Protein AF-0000000066244015 (afdb_homodimer)

Radius of gyration: 25.3 Å; Cα contacts (8 Å, |Δi|>4): 1318; chains: 2; bounding box: 71×73×52 Å

Structure (mmCIF, N/CA/C/O backbone):
data_AF-0000000066244015-model_v1
#
loop_
_entity.id
_entity.type
_entity.pdbx_description
1 polymer 'Thiazole synthase'
#
loop_
_atom_site.group_PDB
_atom_site.id
_atom_site.type_symbol
_atom_site.label_atom_id
_atom_site.label_alt_id
_atom_site.label_comp_id
_atom_site.label_asym_id
_atom_site.label_entity_id
_atom_site.label_seq_id
_atom_site.pdbx_PDB_ins_code
_atom_site.Cartn_x
_atom_site.Cartn_y
_atom_site.Cartn_z
_atom_site.occupancy
_atom_site.B_iso_or_equiv
_atom_site.auth_seq_id
_atom_site.auth_comp_id
_atom_site.auth_asym_id
_atom_site.auth_atom_id
_atom_site.pdbx_PDB_model_num
ATOM 1 N N . MET A 1 1 ? -35.812 -8.789 7.25 1 22.06 1 MET A N 1
ATOM 2 C CA . MET A 1 1 ? -34.906 -7.742 7.73 1 22.06 1 MET A CA 1
ATOM 3 C C . MET A 1 1 ? -33.562 -8.336 8.141 1 22.06 1 MET A C 1
ATOM 5 O O . MET A 1 1 ? -33.406 -8.758 9.281 1 22.06 1 MET A O 1
ATOM 9 N N . THR A 1 2 ? -32.812 -9.086 7.285 1 26.12 2 THR A N 1
ATOM 10 C CA . THR A 1 2 ? -31.766 -10.07 7.582 1 26.12 2 THR A CA 1
ATOM 11 C C . THR A 1 2 ? -30.5 -9.383 8.07 1 26.12 2 THR A C 1
ATOM 13 O O . THR A 1 2 ? -30 -8.453 7.434 1 26.12 2 THR A O 1
ATOM 16 N N . THR A 1 3 ? -30.25 -9.297 9.391 1 26.09 3 THR A N 1
ATOM 17 C CA . THR A 1 3 ? -29.219 -8.633 10.18 1 26.09 3 THR A CA 1
ATOM 18 C C . THR A 1 3 ? -27.828 -9.023 9.68 1 26.09 3 THR A C 1
ATOM 20 O O . THR A 1 3 ? -27.5 -10.203 9.602 1 26.09 3 THR A O 1
ATOM 23 N N . PRO A 1 4 ? -27.203 -8.125 8.859 1 27.16 4 PRO A N 1
ATOM 24 C CA . PRO A 1 4 ? -25.938 -8.508 8.242 1 27.16 4 PRO A CA 1
ATOM 25 C C . PRO A 1 4 ? -24.891 -8.961 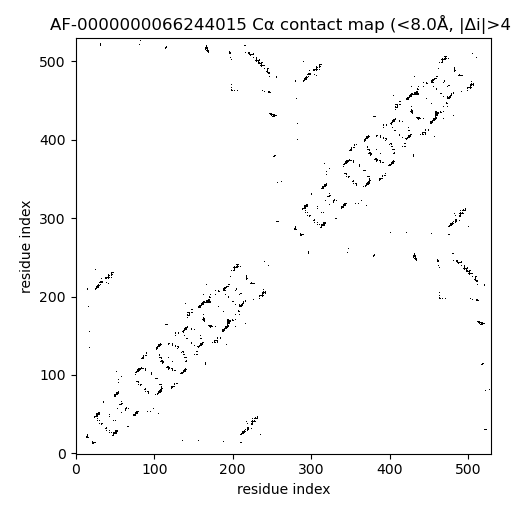9.266 1 27.16 4 PRO A C 1
ATOM 27 O O . PRO A 1 4 ? -24.844 -8.43 10.375 1 27.16 4 PRO A O 1
ATOM 30 N N . THR A 1 5 ? -24.562 -10.227 9.312 1 29.06 5 THR A N 1
ATOM 31 C CA . THR A 1 5 ? -23.656 -10.922 10.219 1 29.06 5 THR A CA 1
ATOM 32 C C . THR A 1 5 ? -22.312 -10.211 10.289 1 29.06 5 THR A C 1
ATOM 34 O O . THR A 1 5 ? -21.719 -9.898 9.258 1 29.06 5 THR A O 1
ATOM 37 N N . PRO A 1 6 ? -21.891 -9.594 11.398 1 30.28 6 PRO A N 1
ATOM 38 C CA . PRO A 1 6 ? -20.625 -8.883 11.578 1 30.28 6 PRO A CA 1
ATOM 39 C C . PRO A 1 6 ? -19.422 -9.672 11.047 1 30.28 6 PRO A C 1
ATOM 41 O O . PRO A 1 6 ? -19.266 -10.852 11.359 1 30.28 6 PRO A O 1
ATOM 44 N N . LEU A 1 7 ? -18.844 -9.328 9.844 1 33.62 7 LEU A N 1
ATOM 45 C CA . LEU A 1 7 ? -17.688 -10.039 9.305 1 33.62 7 LEU A CA 1
ATOM 46 C C . LEU A 1 7 ? -16.578 -10.141 10.352 1 33.62 7 LEU A C 1
ATOM 48 O O . LEU A 1 7 ? -16.219 -9.141 10.969 1 33.62 7 LEU A O 1
ATOM 52 N N . ALA A 1 8 ? -16.266 -11.227 10.891 1 33.06 8 ALA A N 1
ATOM 53 C CA . ALA A 1 8 ? -15.25 -11.547 11.898 1 33.06 8 ALA A CA 1
ATOM 54 C C . ALA A 1 8 ? -13.938 -10.836 11.594 1 33.06 8 ALA A C 1
ATOM 56 O O . ALA A 1 8 ? -13.578 -10.648 10.43 1 33.06 8 ALA A O 1
ATOM 57 N N . PRO A 1 9 ? -13.219 -10.312 12.453 1 34.44 9 PRO A N 1
ATOM 58 C CA . PRO A 1 9 ? -11.898 -9.711 12.242 1 34.44 9 PRO A CA 1
ATOM 59 C C . PRO A 1 9 ? -11.086 -10.438 11.172 1 34.44 9 PRO A C 1
ATOM 61 O O . PRO A 1 9 ? -11.516 -11.461 10.648 1 34.44 9 PRO A O 1
ATOM 64 N N . ASP A 1 10 ? -9.523 -10.531 11.156 1 42.56 10 ASP A N 1
ATOM 65 C CA . ASP A 1 10 ? -8.469 -11.117 10.336 1 42.56 10 ASP A CA 1
ATOM 66 C C . ASP A 1 10 ? -8.836 -12.523 9.875 1 42.56 10 ASP A C 1
ATOM 68 O O . ASP A 1 10 ? -8.312 -13.016 8.875 1 42.56 10 ASP A O 1
ATOM 72 N N . GLY A 1 11 ? -9.477 -13.227 10.664 1 49.22 11 GLY A N 1
ATOM 73 C CA . GLY A 1 11 ? -9.719 -14.664 10.625 1 49.22 11 GLY A CA 1
ATOM 74 C C . GLY A 1 11 ? -10.711 -15.07 9.555 1 49.22 11 GLY A C 1
ATOM 75 O O . GLY A 1 11 ? -10.797 -16.25 9.195 1 49.22 11 GLY A O 1
ATOM 76 N N . ASP A 1 12 ? -11.445 -14.047 9.016 1 63.69 12 ASP A N 1
ATOM 77 C CA . ASP A 1 12 ? -12.648 -14.484 8.305 1 63.69 12 ASP A CA 1
ATOM 78 C C . ASP A 1 12 ? -12.398 -14.539 6.797 1 63.69 12 ASP A C 1
ATOM 80 O O . ASP A 1 12 ? -13.266 -14.977 6.035 1 63.69 12 ASP A O 1
ATOM 84 N N . ASP A 1 13 ? -11.148 -14.18 6.352 1 84.06 13 ASP A N 1
ATOM 85 C CA . ASP A 1 13 ? -10.984 -14.234 4.902 1 84.06 13 ASP A CA 1
ATOM 86 C C . ASP A 1 13 ? -9.633 -14.82 4.523 1 84.06 13 ASP A C 1
ATOM 88 O O . ASP A 1 13 ? -8.789 -14.141 3.938 1 84.06 13 ASP A O 1
ATOM 92 N N . PRO A 1 14 ? -9.523 -16.125 4.875 1 90.56 14 PRO A N 1
ATOM 93 C CA . PRO A 1 14 ? -8.227 -16.734 4.566 1 90.56 14 PRO A CA 1
ATOM 94 C C . PRO A 1 14 ? -8.039 -17 3.074 1 90.56 14 PRO A C 1
ATOM 96 O O . PRO A 1 14 ? -9.016 -17.188 2.35 1 90.56 14 PRO A O 1
ATOM 99 N N . LEU A 1 15 ? -6.789 -16.938 2.635 1 96.94 15 LEU A N 1
ATOM 100 C CA . LEU A 1 15 ? -6.438 -17.453 1.316 1 96.94 15 LEU A CA 1
ATOM 101 C C . LEU A 1 15 ? -6.418 -18.969 1.315 1 96.94 15 LEU A C 1
ATOM 103 O O . LEU A 1 15 ? -5.773 -19.594 2.168 1 96.94 15 LEU A O 1
ATOM 107 N N . VAL A 1 16 ? -7.188 -19.594 0.485 1 97.94 16 VAL A N 1
ATOM 108 C CA . VAL A 1 16 ? -7.191 -21.047 0.374 1 97.94 16 VAL A CA 1
ATOM 109 C C . VAL A 1 16 ? -6.832 -21.469 -1.052 1 97.94 16 VAL A C 1
ATOM 111 O O . VAL A 1 16 ? -7.488 -21.047 -2.01 1 97.94 16 VAL A O 1
ATOM 114 N N . ILE A 1 17 ? -5.801 -22.203 -1.205 1 98 17 ILE A N 1
ATOM 115 C CA . ILE A 1 17 ? -5.406 -22.766 -2.498 1 98 17 ILE A CA 1
ATOM 116 C C . ILE A 1 17 ? -5.441 -24.281 -2.441 1 98 17 ILE A C 1
ATOM 118 O O . ILE A 1 17 ? -4.742 -24.891 -1.632 1 98 17 ILE A O 1
ATOM 122 N N . ALA A 1 18 ? -6.246 -24.859 -3.279 1 96.94 18 ALA A N 1
ATOM 123 C CA . ALA A 1 18 ? -6.387 -26.312 -3.332 1 96.94 18 ALA A CA 1
ATOM 124 C C . ALA A 1 18 ? -6.66 -26.891 -1.944 1 96.94 18 ALA A C 1
ATOM 126 O O . ALA A 1 18 ? -6.012 -27.844 -1.527 1 96.94 18 ALA A O 1
ATOM 127 N N . GLY A 1 19 ? -7.516 -26.219 -1.215 1 96.62 19 GLY A N 1
ATOM 128 C CA . GLY A 1 19 ? -7.945 -26.688 0.093 1 96.62 19 GLY A CA 1
ATOM 129 C C . GLY A 1 19 ? -6.969 -26.344 1.201 1 96.62 19 GLY A C 1
ATOM 130 O O . GLY A 1 19 ? -7.238 -26.609 2.375 1 96.62 19 GLY A O 1
ATOM 131 N N . THR A 1 20 ? -5.879 -25.766 0.918 1 96.94 20 THR A N 1
ATOM 132 C CA . THR A 1 20 ? -4.867 -25.406 1.906 1 96.94 20 THR A CA 1
ATOM 133 C C . THR A 1 20 ? -5.027 -23.953 2.342 1 96.94 20 THR A C 1
ATOM 135 O O . THR A 1 20 ? -4.84 -23.031 1.54 1 96.94 20 THR A O 1
ATOM 138 N N . PRO A 1 21 ? -5.332 -23.766 3.57 1 97.06 21 PRO A N 1
ATOM 139 C CA . PRO A 1 21 ? -5.398 -22.391 4.051 1 97.06 21 PRO A CA 1
ATOM 140 C C . PRO A 1 21 ? -4.016 -21.766 4.25 1 97.06 21 PRO A C 1
ATOM 142 O O . PRO A 1 21 ? -3.094 -22.438 4.711 1 97.06 21 PRO A O 1
ATOM 145 N N . LEU A 1 22 ? -3.867 -20.578 3.865 1 97.06 22 LEU A N 1
ATOM 146 C CA . LEU A 1 22 ? -2.629 -19.828 4.016 1 97.06 22 LEU A CA 1
ATOM 147 C C . LEU A 1 22 ? -2.863 -18.547 4.812 1 97.06 22 LEU A C 1
ATOM 149 O O . LEU A 1 22 ? -3.893 -17.891 4.652 1 97.06 22 LEU A O 1
ATOM 153 N N . ARG A 1 23 ? -1.941 -18.172 5.574 1 93.94 23 ARG A N 1
ATOM 154 C CA . ARG A 1 23 ? -2.041 -16.969 6.398 1 93.94 23 ARG A CA 1
ATOM 155 C C . ARG A 1 23 ? -1.562 -15.734 5.633 1 93.94 23 ARG A C 1
ATOM 157 O O . ARG A 1 23 ? -2.014 -14.617 5.898 1 93.94 23 ARG A O 1
ATOM 164 N N . SER A 1 24 ? -0.656 -15.992 4.746 1 97.69 24 SER A N 1
ATOM 165 C CA . SER A 1 24 ? -0.089 -14.898 3.967 1 97.69 24 SER A CA 1
ATOM 166 C C . SER A 1 24 ? -0.618 -14.906 2.535 1 97.69 24 SER A C 1
ATOM 168 O O . SER A 1 24 ? -0.764 -15.969 1.928 1 97.69 24 SER A O 1
ATOM 170 N N . ARG A 1 25 ? -0.854 -13.75 2.055 1 98.62 25 ARG A N 1
ATOM 171 C CA . ARG A 1 25 ? -1.27 -13.602 0.663 1 98.62 25 ARG A CA 1
ATOM 172 C C . ARG A 1 25 ? -0.091 -13.203 -0.222 1 98.62 25 ARG A C 1
ATOM 174 O O . ARG A 1 25 ? -0.281 -12.758 -1.354 1 98.62 25 ARG A O 1
ATOM 181 N N . LEU A 1 26 ? 1.127 -13.289 0.359 1 98.88 26 LEU A N 1
ATOM 182 C CA . LEU A 1 26 ? 2.367 -13.039 -0.369 1 98.88 26 LEU A CA 1
ATOM 183 C C . LEU A 1 26 ? 3.113 -14.344 -0.636 1 98.88 26 LEU A C 1
ATOM 185 O O . LEU A 1 26 ? 3.35 -15.125 0.285 1 98.88 26 LEU A O 1
ATOM 189 N N . LEU A 1 27 ? 3.34 -14.648 -1.888 1 98.88 27 LEU A N 1
ATOM 190 C CA . LEU A 1 27 ? 4.281 -15.68 -2.305 1 98.88 27 LEU A CA 1
ATOM 191 C C . LEU A 1 27 ? 5.582 -15.062 -2.801 1 98.88 27 LEU A C 1
ATOM 193 O O . LEU A 1 27 ? 5.57 -14 -3.432 1 98.88 27 LEU A O 1
ATOM 197 N N . ILE A 1 28 ? 6.688 -15.781 -2.551 1 98.62 28 ILE A N 1
ATOM 198 C CA . ILE A 1 28 ? 7.941 -15.086 -2.818 1 98.62 28 ILE A CA 1
ATOM 199 C C . ILE A 1 28 ? 8.914 -16.031 -3.51 1 98.62 28 ILE A C 1
ATOM 201 O O . ILE A 1 28 ? 8.977 -17.219 -3.18 1 98.62 28 ILE A O 1
ATOM 205 N N . GLY A 1 29 ? 9.609 -15.539 -4.473 1 97.19 29 GLY A N 1
ATOM 206 C CA . GLY A 1 29 ? 10.664 -16.297 -5.137 1 97.19 29 GLY A CA 1
ATOM 207 C C . GLY A 1 29 ? 11.984 -16.281 -4.387 1 97.19 29 GLY A C 1
ATOM 208 O O . GLY A 1 29 ? 12.164 -15.469 -3.469 1 97.19 29 GLY A O 1
ATOM 209 N N . THR A 1 30 ? 12.93 -17.125 -4.859 1 96.19 30 THR A N 1
ATOM 210 C CA . THR A 1 30 ? 14.18 -17.281 -4.121 1 96.19 30 THR A CA 1
ATOM 211 C C . THR A 1 30 ? 15.375 -17.078 -5.039 1 96.19 30 THR A C 1
ATOM 213 O O . THR A 1 30 ? 16.5 -17.453 -4.703 1 96.19 30 THR A O 1
ATOM 216 N N . ALA A 1 31 ? 15.156 -16.484 -6.125 1 93.38 31 ALA A N 1
ATOM 217 C CA . ALA A 1 31 ? 16.219 -16.328 -7.117 1 93.38 31 ALA A CA 1
ATOM 218 C C . ALA A 1 31 ? 16.75 -14.898 -7.133 1 93.38 31 ALA A C 1
ATOM 220 O O . ALA A 1 31 ? 15.992 -13.945 -6.938 1 93.38 31 ALA A O 1
ATOM 221 N N . GLY A 1 32 ? 18.031 -14.766 -7.414 1 93.88 32 GLY A N 1
ATOM 222 C CA . GLY A 1 32 ? 18.578 -13.477 -7.801 1 93.88 32 GLY A CA 1
ATOM 223 C C . GLY A 1 32 ? 18.984 -12.625 -6.613 1 93.88 32 GLY A C 1
ATOM 224 O O . GLY A 1 32 ? 19.359 -11.461 -6.777 1 93.88 32 GLY A O 1
ATOM 225 N N . TYR A 1 33 ? 18.969 -13.172 -5.426 1 96.56 33 TYR A N 1
ATOM 226 C CA . TYR A 1 33 ? 19.375 -12.43 -4.242 1 96.56 33 TYR A CA 1
ATOM 227 C C . TYR A 1 33 ? 20.891 -12.297 -4.184 1 96.56 33 TYR A C 1
ATOM 229 O O . TYR A 1 33 ? 21.625 -13.117 -4.754 1 96.56 33 TYR A O 1
ATOM 237 N N . PRO A 1 34 ? 21.406 -11.297 -3.467 1 96.56 34 PRO A N 1
ATOM 238 C CA . PRO A 1 34 ? 22.859 -11.117 -3.381 1 96.56 34 PRO A CA 1
ATOM 239 C C . PRO A 1 34 ? 23.562 -12.305 -2.734 1 96.56 34 PRO A C 1
ATOM 241 O O . PRO A 1 34 ? 24.672 -12.664 -3.141 1 96.56 34 PRO A O 1
ATOM 244 N N . THR A 1 35 ? 22.938 -12.875 -1.687 1 96.31 35 THR A N 1
ATOM 245 C CA . THR A 1 35 ? 23.453 -14.07 -1.021 1 96.31 35 THR A CA 1
ATOM 246 C C . THR A 1 35 ? 22.312 -14.953 -0.545 1 96.31 35 THR A C 1
ATOM 248 O O . THR A 1 35 ? 21.156 -14.508 -0.465 1 96.31 35 THR A O 1
ATOM 251 N N . GLN A 1 36 ? 22.625 -16.156 -0.169 1 95 36 GLN A N 1
ATOM 252 C CA . GLN A 1 36 ? 21.625 -17.078 0.362 1 95 36 GLN A CA 1
ATOM 253 C C . GLN A 1 36 ? 21.109 -16.609 1.717 1 95 36 GLN A C 1
ATOM 255 O O . GLN A 1 36 ? 19.938 -16.797 2.039 1 95 36 GLN A O 1
ATOM 260 N N . ALA A 1 37 ? 21.984 -16 2.447 1 96.44 37 ALA A N 1
ATOM 261 C CA . ALA A 1 37 ? 21.594 -15.5 3.764 1 96.44 37 ALA A CA 1
ATOM 262 C C . ALA A 1 37 ? 20.562 -14.383 3.645 1 96.44 37 ALA A C 1
ATOM 264 O O . ALA A 1 37 ? 19.562 -14.367 4.371 1 96.44 37 ALA A O 1
ATOM 265 N N . ILE A 1 38 ? 20.828 -13.492 2.709 1 98.12 38 ILE A N 1
ATOM 266 C CA . ILE A 1 38 ? 19.891 -12.391 2.48 1 98.12 38 ILE A CA 1
ATOM 267 C C . ILE A 1 38 ? 18.578 -12.93 1.943 1 98.12 38 ILE A C 1
ATOM 269 O O . ILE A 1 38 ? 17.5 -12.477 2.348 1 98.12 38 ILE A O 1
ATOM 273 N N . MET A 1 39 ? 18.672 -13.883 1.096 1 97.75 39 MET A N 1
ATOM 274 C CA . MET A 1 39 ? 17.469 -14.531 0.576 1 97.75 39 MET A CA 1
ATOM 275 C C . MET A 1 39 ? 16.625 -15.117 1.71 1 97.75 39 MET A C 1
ATOM 277 O O . MET A 1 39 ? 15.43 -14.844 1.804 1 97.75 39 MET A O 1
ATOM 281 N N . ALA A 1 40 ? 17.25 -15.82 2.543 1 97.88 40 ALA A N 1
ATOM 282 C CA . ALA A 1 40 ? 16.547 -16.469 3.648 1 97.88 40 ALA A CA 1
ATOM 283 C C . ALA A 1 40 ? 15.914 -15.43 4.578 1 97.88 40 ALA A C 1
ATOM 285 O O . ALA A 1 40 ? 14.781 -15.594 5.027 1 97.88 40 ALA A O 1
ATOM 286 N N . GLU A 1 41 ? 16.656 -14.398 4.852 1 98.38 41 GLU A N 1
ATOM 287 C CA . GLU A 1 41 ? 16.156 -13.336 5.715 1 98.38 41 GLU A CA 1
ATOM 288 C C . GLU A 1 41 ? 14.977 -12.617 5.074 1 98.38 41 GLU A C 1
ATOM 290 O O . GLU A 1 41 ? 14 -12.289 5.758 1 98.38 41 GLU A O 1
ATOM 295 N N . ALA A 1 42 ? 15.07 -12.344 3.764 1 98.75 42 ALA A N 1
ATOM 296 C CA . ALA A 1 42 ? 13.984 -11.672 3.047 1 98.75 42 ALA A CA 1
ATOM 297 C C . ALA A 1 42 ? 12.719 -12.531 3.049 1 98.75 42 ALA A C 1
ATOM 299 O O . ALA A 1 42 ? 11.617 -12.023 3.266 1 98.75 42 ALA A O 1
ATOM 300 N N . VAL A 1 43 ? 12.875 -13.789 2.824 1 98.62 43 VAL A N 1
ATOM 301 C CA . VAL A 1 43 ? 11.727 -14.695 2.826 1 98.62 43 VAL A CA 1
ATOM 302 C C . VAL A 1 43 ? 11.078 -14.695 4.207 1 98.62 43 VAL A C 1
ATOM 304 O O . VAL A 1 43 ? 9.852 -14.609 4.32 1 98.62 43 VAL A O 1
ATOM 307 N N . ARG A 1 44 ? 11.875 -14.75 5.211 1 98.06 44 ARG A N 1
ATOM 308 C CA . ARG A 1 44 ? 11.344 -14.719 6.57 1 98.06 44 ARG A CA 1
ATOM 309 C C . ARG A 1 44 ? 10.633 -13.398 6.844 1 98.06 44 ARG A C 1
ATOM 311 O O . ARG A 1 44 ? 9.516 -13.391 7.375 1 98.06 44 ARG A O 1
ATOM 318 N N . ALA A 1 45 ? 11.25 -12.328 6.445 1 98.62 45 ALA A N 1
ATOM 319 C CA . ALA A 1 45 ? 10.703 -10.992 6.68 1 98.62 45 ALA A CA 1
ATOM 320 C C . ALA A 1 45 ? 9.391 -10.797 5.934 1 98.62 45 ALA A C 1
ATOM 322 O O . ALA A 1 45 ? 8.516 -10.047 6.383 1 98.62 45 ALA A O 1
ATOM 323 N N . SER A 1 46 ? 9.195 -11.438 4.82 1 98.75 46 SER A N 1
ATOM 324 C CA . SER A 1 46 ? 8.008 -11.305 3.988 1 98.75 46 SER A CA 1
ATOM 325 C C . SER A 1 46 ? 6.797 -11.953 4.648 1 98.75 46 SER A C 1
ATOM 327 O O . SER A 1 46 ? 5.652 -11.617 4.32 1 98.75 46 SER A O 1
ATOM 329 N N . GLY A 1 47 ? 7.078 -12.914 5.531 1 98.25 47 GLY A N 1
ATOM 330 C CA . GLY A 1 47 ? 5.988 -13.664 6.141 1 98.25 47 GLY A CA 1
ATOM 331 C C . GLY A 1 47 ? 5.332 -14.648 5.195 1 98.25 47 GLY A C 1
ATOM 332 O O . GLY A 1 47 ? 4.336 -15.289 5.543 1 98.25 47 GLY A O 1
ATOM 333 N N . ALA A 1 48 ? 5.848 -14.82 3.984 1 98.44 48 ALA A N 1
ATOM 334 C CA . ALA A 1 48 ? 5.281 -15.75 3.012 1 98.44 48 ALA A CA 1
ATOM 335 C C . ALA A 1 48 ? 5.355 -17.188 3.52 1 98.44 48 ALA A C 1
ATOM 337 O O . ALA A 1 48 ? 6.336 -17.578 4.156 1 98.44 48 ALA A O 1
ATOM 338 N N . GLU A 1 49 ? 4.359 -17.906 3.219 1 98.06 49 GLU A N 1
ATOM 339 C CA . GLU A 1 49 ? 4.348 -19.328 3.566 1 98.06 49 GLU A CA 1
ATOM 340 C C . GLU A 1 49 ? 4.77 -20.188 2.381 1 98.06 49 GLU A C 1
ATOM 342 O O . GLU A 1 49 ? 5.137 -21.344 2.553 1 98.06 49 GLU A O 1
ATOM 347 N N . ILE A 1 50 ? 4.684 -19.609 1.201 1 98.19 50 ILE A N 1
ATOM 348 C CA . ILE A 1 50 ? 5.055 -20.328 -0.021 1 98.19 50 ILE A CA 1
ATOM 349 C C . ILE A 1 50 ? 6.266 -19.641 -0.659 1 98.19 50 ILE A C 1
ATOM 351 O O . ILE A 1 50 ? 6.273 -18.438 -0.858 1 98.19 50 ILE A O 1
ATOM 355 N N . ALA A 1 51 ? 7.266 -20.422 -0.944 1 97.56 51 ALA A N 1
ATOM 356 C CA . ALA A 1 51 ? 8.461 -19.953 -1.641 1 97.56 51 ALA A CA 1
ATOM 357 C C . ALA A 1 51 ? 8.68 -20.734 -2.939 1 97.56 51 ALA A C 1
ATOM 359 O O . ALA A 1 51 ? 8.68 -21.969 -2.939 1 97.56 51 ALA A O 1
ATOM 360 N N . THR A 1 52 ? 8.828 -20.016 -3.99 1 96.56 52 THR A N 1
ATOM 361 C CA . THR A 1 52 ? 9.086 -20.688 -5.262 1 96.56 52 THR A CA 1
ATOM 362 C C . THR A 1 52 ? 10.57 -21 -5.422 1 96.56 52 THR A C 1
ATOM 364 O O . THR A 1 52 ? 11.414 -20.219 -4.98 1 96.56 52 THR A O 1
ATOM 367 N N . VAL A 1 53 ? 10.859 -22.125 -6.043 1 92.75 53 VAL A N 1
ATOM 368 C CA . VAL A 1 53 ? 12.242 -22.547 -6.266 1 92.75 53 VAL A CA 1
ATOM 369 C C . VAL A 1 53 ? 12.383 -23.125 -7.676 1 92.75 53 VAL A C 1
ATOM 371 O O . VAL A 1 53 ? 11.469 -23.766 -8.188 1 92.75 53 VAL A O 1
ATOM 374 N N . SER A 1 54 ? 13.547 -22.859 -8.242 1 86.75 54 SER A N 1
ATOM 375 C CA . SER A 1 54 ? 13.859 -23.516 -9.508 1 86.75 54 SER A CA 1
ATOM 376 C C . SER A 1 54 ? 14.391 -24.922 -9.289 1 86.75 54 SER A C 1
ATOM 378 O O . SER A 1 54 ? 15.18 -25.156 -8.375 1 86.75 54 SER A O 1
ATOM 380 N N . ILE A 1 55 ? 13.961 -25.812 -10.055 1 79.56 55 ILE A N 1
ATOM 381 C CA . ILE A 1 55 ? 14.336 -27.219 -9.906 1 79.56 55 ILE A CA 1
ATOM 382 C C . ILE A 1 55 ? 15.82 -27.391 -10.234 1 79.56 55 ILE A C 1
ATOM 384 O O . ILE A 1 55 ? 16.5 -28.219 -9.625 1 79.56 55 ILE A O 1
ATOM 388 N N . ARG A 1 56 ? 16.219 -26.688 -11.156 1 67.94 56 ARG A N 1
ATOM 389 C CA . ARG A 1 56 ? 17.641 -26.781 -11.469 1 67.94 56 ARG A CA 1
ATOM 390 C C . ARG A 1 56 ? 18.484 -26.531 -10.227 1 67.94 56 ARG A C 1
ATOM 392 O O . ARG A 1 56 ? 19.5 -27.188 -10.016 1 67.94 56 ARG A O 1
ATOM 399 N N . ARG A 1 57 ? 18 -25.734 -9.484 1 58.03 57 ARG A N 1
ATOM 400 C CA . ARG A 1 57 ? 18.734 -25.391 -8.273 1 58.03 57 ARG A CA 1
ATOM 401 C C . ARG A 1 57 ? 18.594 -26.469 -7.211 1 58.03 57 ARG A C 1
ATOM 403 O O . ARG A 1 57 ? 19.484 -26.672 -6.395 1 58.03 57 ARG A O 1
ATOM 410 N N . VAL A 1 58 ? 17.5 -27.125 -7.223 1 58.56 58 VAL A N 1
ATOM 411 C CA . VAL A 1 58 ? 17.219 -28.094 -6.176 1 58.56 58 VAL A CA 1
ATOM 412 C C . VAL A 1 58 ? 17.906 -29.422 -6.508 1 58.56 58 VAL A C 1
ATOM 414 O O . VAL A 1 58 ? 18.359 -30.141 -5.609 1 58.56 58 VAL A O 1
ATOM 417 N N . SER A 1 59 ? 17.766 -29.859 -7.742 1 56.12 59 SER A N 1
ATOM 418 C CA . SER A 1 59 ? 18.312 -31.156 -8.125 1 56.12 59 SER A CA 1
ATOM 419 C C . SER A 1 59 ? 19.812 -31.203 -7.926 1 56.12 59 SER A C 1
ATOM 421 O O . SER A 1 59 ? 20.422 -32.281 -7.93 1 56.12 59 SER A O 1
ATOM 423 N N . LEU A 1 60 ? 20.438 -29.969 -7.902 1 50.78 60 LEU A N 1
ATOM 424 C CA . LEU A 1 60 ? 21.891 -30.078 -7.816 1 50.78 60 LEU A CA 1
ATOM 425 C C . LEU A 1 60 ? 22.344 -30.25 -6.371 1 50.78 60 LEU A C 1
ATOM 427 O O . LEU A 1 60 ? 22 -29.438 -5.508 1 50.78 60 LEU A O 1
ATOM 431 N N . ARG A 1 61 ? 22.594 -31.5 -5.953 1 51.94 61 ARG A N 1
ATOM 432 C CA . ARG A 1 61 ? 23.016 -32.062 -4.68 1 51.94 61 ARG A CA 1
ATOM 433 C C . ARG A 1 61 ? 23.688 -31.031 -3.797 1 51.94 61 ARG A C 1
ATOM 435 O O . ARG A 1 61 ? 23.719 -31.172 -2.574 1 51.94 61 ARG A O 1
ATOM 442 N N . GLY A 1 62 ? 24.203 -29.828 -4.449 1 48.62 62 GLY A N 1
ATOM 443 C CA . GLY A 1 62 ? 25 -28.922 -3.637 1 48.62 62 GLY A CA 1
ATOM 444 C C . GLY A 1 62 ? 24.312 -27.609 -3.35 1 48.62 62 GLY A C 1
ATOM 445 O O . GLY A 1 62 ? 24.172 -27.219 -2.189 1 48.62 62 GLY A O 1
ATOM 446 N N . HIS A 1 63 ? 23.938 -26.812 -4.207 1 47.97 63 HIS A N 1
ATOM 447 C CA . HIS A 1 63 ? 23.438 -25.453 -4.047 1 47.97 63 HIS A CA 1
ATOM 448 C C . HIS A 1 63 ? 21.969 -25.453 -3.635 1 47.97 63 HIS A C 1
ATOM 450 O O . HIS A 1 63 ? 21.547 -24.609 -2.838 1 47.97 63 HIS A O 1
ATOM 456 N N . GLY A 1 64 ? 21.156 -26.359 -4.215 1 53.53 64 GLY A N 1
ATOM 457 C CA . GLY A 1 64 ? 19.75 -26.531 -3.916 1 53.53 64 GLY A CA 1
ATOM 458 C C . GLY A 1 64 ? 19.484 -27 -2.5 1 53.53 64 GLY A C 1
ATOM 459 O O . GLY A 1 64 ? 18.484 -26.641 -1.895 1 53.53 64 GLY A O 1
ATOM 460 N N . SER A 1 65 ? 20.453 -27.75 -2.064 1 58.47 65 SER A N 1
ATOM 461 C CA . SER A 1 65 ? 20.375 -28.297 -0.711 1 58.47 65 SER A CA 1
ATOM 462 C C . SER A 1 65 ? 20.422 -27.188 0.332 1 58.47 65 SER A C 1
ATOM 464 O O . SER A 1 65 ? 19.703 -27.234 1.34 1 58.47 65 SER A O 1
ATOM 466 N N . ASP A 1 66 ? 21.016 -26.078 -0.139 1 79.62 66 ASP A N 1
ATOM 467 C CA . ASP A 1 66 ? 21.188 -25.016 0.842 1 79.62 66 ASP A CA 1
ATOM 468 C C . ASP A 1 66 ? 19.906 -24.172 0.961 1 79.62 66 ASP A C 1
ATOM 470 O O . ASP A 1 66 ? 19.438 -23.906 2.068 1 79.62 66 ASP A O 1
ATOM 474 N N . THR A 1 67 ? 19.203 -24.016 -0.231 1 85.81 67 THR A N 1
ATOM 475 C CA . THR A 1 67 ? 18 -23.203 -0.189 1 85.81 67 THR A CA 1
ATOM 476 C C . THR A 1 67 ? 16.875 -23.938 0.552 1 85.81 67 THR A C 1
ATOM 478 O O . THR A 1 67 ? 16.203 -23.359 1.408 1 85.81 67 THR A O 1
ATOM 481 N N . VAL A 1 68 ? 16.781 -25.203 0.235 1 86.44 68 VAL A N 1
ATOM 482 C CA . VAL A 1 68 ? 15.727 -26.016 0.841 1 86.44 68 VAL A CA 1
ATOM 483 C C . VAL A 1 68 ? 15.961 -26.125 2.348 1 86.44 68 VAL A C 1
ATOM 485 O O . VAL A 1 68 ? 15.016 -26.016 3.135 1 86.44 68 VAL A O 1
ATOM 488 N N . SER A 1 69 ? 17.172 -26.25 2.65 1 89.19 69 SER A N 1
ATOM 489 C CA . SER A 1 69 ? 17.5 -26.344 4.07 1 89.19 69 SER A CA 1
ATOM 490 C C . SER A 1 69 ? 17.25 -25.016 4.781 1 89.19 69 SER A C 1
ATOM 492 O O . SER A 1 69 ? 16.719 -24.984 5.891 1 89.19 69 SER A O 1
ATOM 494 N N . LEU A 1 70 ? 17.609 -23.984 4.098 1 91.31 70 LEU A N 1
ATOM 495 C CA . LEU A 1 70 ? 17.484 -22.656 4.688 1 91.31 70 LEU A CA 1
ATOM 496 C C . LEU A 1 70 ? 16.031 -22.266 4.871 1 91.31 70 LEU A C 1
ATOM 498 O O . LEU A 1 70 ? 15.695 -21.5 5.777 1 91.31 70 LEU A O 1
ATOM 502 N N . LEU A 1 71 ? 15.219 -22.828 4.031 1 93.75 71 LEU A N 1
ATOM 503 C CA . LEU A 1 71 ? 13.812 -22.453 4.055 1 93.75 71 LEU A CA 1
ATOM 504 C C . LEU A 1 71 ? 12.945 -23.578 4.586 1 93.75 71 LEU A C 1
ATOM 506 O O . LEU A 1 71 ? 11.766 -23.672 4.254 1 93.75 71 LEU A O 1
ATOM 510 N N . ALA A 1 72 ? 13.586 -24.312 5.406 1 89.88 72 ALA A N 1
ATOM 511 C CA . ALA A 1 72 ? 12.828 -25.391 6.051 1 89.88 72 ALA A CA 1
ATOM 512 C C . ALA A 1 72 ? 11.594 -24.844 6.754 1 89.88 72 ALA A C 1
ATOM 514 O O . ALA A 1 72 ? 11.664 -23.812 7.43 1 89.88 72 ALA A O 1
ATOM 515 N N . GLY A 1 73 ? 10.43 -25.391 6.508 1 91.69 73 GLY A N 1
ATOM 516 C CA . GLY A 1 73 ? 9.195 -24.953 7.121 1 91.69 73 GLY A CA 1
ATOM 517 C C . GLY A 1 73 ? 8.258 -24.25 6.141 1 91.69 73 GLY A C 1
ATOM 518 O O . GLY A 1 73 ? 7.066 -24.109 6.41 1 91.69 73 GLY A O 1
ATOM 519 N N . HIS A 1 74 ? 8.859 -23.797 5.074 1 95.38 74 HIS A N 1
ATOM 520 C CA . HIS A 1 74 ? 8.031 -23.203 4.031 1 95.38 74 HIS A CA 1
ATOM 521 C C . HIS A 1 74 ? 7.492 -24.281 3.084 1 95.38 74 HIS A C 1
ATOM 523 O O . HIS A 1 74 ? 8.062 -25.359 2.975 1 95.38 74 HIS A O 1
ATOM 529 N N . ARG A 1 75 ? 6.414 -23.969 2.555 1 95.69 75 ARG A N 1
ATOM 530 C CA . ARG A 1 75 ? 5.949 -24.781 1.432 1 95.69 75 ARG A CA 1
ATOM 531 C C . ARG A 1 75 ? 6.652 -24.375 0.139 1 95.69 75 ARG A C 1
ATOM 533 O O . ARG A 1 75 ? 6.613 -23.203 -0.257 1 95.69 75 ARG A O 1
ATOM 540 N N . PHE A 1 76 ? 7.227 -25.344 -0.467 1 95.5 76 PHE A N 1
ATOM 541 C CA . PHE A 1 76 ? 7.93 -25.062 -1.713 1 95.5 76 PHE A CA 1
ATOM 542 C C . PHE A 1 76 ? 6.984 -25.156 -2.902 1 95.5 76 PHE A C 1
ATOM 544 O O . PHE A 1 76 ? 6.137 -26.047 -2.965 1 95.5 76 PHE A O 1
ATOM 551 N N . LEU A 1 77 ? 7.113 -24.219 -3.746 1 97.5 77 LEU A N 1
ATOM 552 C CA . LEU A 1 77 ? 6.441 -24.188 -5.039 1 97.5 77 LEU A CA 1
ATOM 553 C C . LEU A 1 77 ? 7.457 -24.203 -6.18 1 97.5 77 LEU A C 1
ATOM 555 O O . LEU A 1 77 ? 7.883 -23.156 -6.656 1 97.5 77 LEU A O 1
ATOM 559 N N . PRO A 1 78 ? 7.875 -25.422 -6.586 1 96.44 78 PRO A N 1
ATOM 560 C CA . PRO A 1 78 ? 8.805 -25.484 -7.715 1 96.44 78 PRO A CA 1
ATOM 561 C C . PRO A 1 78 ? 8.203 -24.906 -9 1 96.44 78 PRO A C 1
ATOM 563 O O . PRO A 1 78 ? 6.988 -25 -9.203 1 96.44 78 PRO A O 1
ATOM 566 N N . ASN A 1 79 ? 9.047 -24.297 -9.812 1 95.94 79 ASN A N 1
ATOM 567 C CA . ASN A 1 79 ? 8.547 -23.75 -11.062 1 95.94 79 ASN A CA 1
ATOM 568 C C . ASN A 1 79 ? 9.266 -24.344 -12.273 1 95.94 79 ASN A C 1
ATOM 570 O O . ASN A 1 79 ? 10.312 -24.984 -12.125 1 95.94 79 ASN A O 1
ATOM 574 N N . THR A 1 80 ? 8.695 -24.25 -13.383 1 95.44 80 THR A N 1
ATOM 575 C CA . THR A 1 80 ? 9.266 -24.766 -14.617 1 95.44 80 THR A CA 1
ATOM 576 C C . THR A 1 80 ? 9.898 -23.641 -15.43 1 95.44 80 THR A C 1
ATOM 578 O O . THR A 1 80 ? 9.812 -23.625 -16.656 1 95.44 80 THR A O 1
ATOM 581 N N . ALA A 1 81 ? 10.391 -22.703 -14.719 1 88.88 81 ALA A N 1
ATOM 582 C CA . ALA A 1 81 ? 11.031 -21.562 -15.367 1 88.88 81 ALA A CA 1
ATOM 583 C C . ALA A 1 81 ? 12.062 -22.031 -16.406 1 88.88 81 ALA A C 1
ATOM 585 O O . ALA A 1 81 ? 12.828 -22.953 -16.141 1 88.88 81 ALA A O 1
ATOM 586 N N . GLY A 1 82 ? 12.016 -21.359 -17.609 1 88.06 82 GLY A N 1
ATOM 587 C CA . GLY A 1 82 ? 12.977 -21.672 -18.656 1 88.06 82 GLY A CA 1
ATOM 588 C C . GLY A 1 82 ? 12.445 -22.656 -19.672 1 88.06 82 GLY A C 1
ATOM 589 O O . GLY A 1 82 ? 13.016 -22.797 -20.766 1 88.06 82 GLY A O 1
ATOM 590 N N . CYS A 1 83 ? 11.414 -23.391 -19.312 1 94.12 83 CYS A N 1
ATOM 591 C CA . CYS A 1 83 ? 10.82 -24.328 -20.266 1 94.12 83 CYS A CA 1
ATOM 592 C C . CYS A 1 83 ? 10.117 -23.578 -21.391 1 94.12 83 CYS A C 1
ATOM 594 O O . CYS A 1 83 ? 9.484 -22.547 -21.156 1 94.12 83 CYS A O 1
ATOM 596 N N . GLU A 1 84 ? 10.156 -24.172 -22.562 1 96.69 84 GLU A N 1
ATOM 597 C CA . GLU A 1 84 ? 9.539 -23.516 -23.719 1 96.69 84 GLU A CA 1
ATOM 598 C C . GLU A 1 84 ? 8.477 -24.422 -24.344 1 96.69 84 GLU A C 1
ATOM 600 O O . GLU A 1 84 ? 7.832 -24.031 -25.328 1 96.69 84 GLU A O 1
ATOM 605 N N . THR A 1 85 ? 8.352 -25.625 -23.766 1 97.69 85 THR A N 1
ATOM 606 C CA . THR A 1 85 ? 7.32 -26.547 -24.25 1 97.69 85 THR A CA 1
ATOM 607 C C . THR A 1 85 ? 6.586 -27.188 -23.078 1 97.69 85 THR A C 1
ATOM 609 O O . THR A 1 85 ? 7.129 -27.297 -21.984 1 97.69 85 THR A O 1
ATOM 612 N N . ALA A 1 86 ? 5.324 -27.609 -23.375 1 98.56 86 ALA A N 1
ATOM 613 C CA . ALA A 1 86 ? 4.562 -28.359 -22.375 1 98.56 86 ALA A CA 1
ATOM 614 C C . ALA A 1 86 ? 5.309 -29.625 -21.953 1 98.56 86 ALA A C 1
ATOM 616 O O . ALA A 1 86 ? 5.32 -29.969 -20.781 1 98.56 86 ALA A O 1
ATOM 617 N N . ARG A 1 87 ? 5.898 -30.25 -22.938 1 98.19 87 ARG A N 1
ATOM 618 C CA . ARG A 1 87 ? 6.633 -31.484 -22.656 1 98.19 87 ARG A CA 1
ATOM 619 C C . ARG A 1 87 ? 7.734 -31.234 -21.625 1 98.19 87 ARG A C 1
ATOM 621 O O . ARG A 1 87 ? 7.836 -31.969 -20.641 1 98.19 87 ARG A O 1
ATOM 628 N N . ASP A 1 88 ? 8.523 -30.219 -21.859 1 97 88 ASP A N 1
ATOM 629 C CA . ASP A 1 88 ? 9.609 -29.891 -20.938 1 97 88 ASP A CA 1
ATOM 630 C C . ASP A 1 88 ? 9.07 -29.516 -19.562 1 97 88 ASP A C 1
ATOM 632 O O . ASP A 1 88 ? 9.656 -29.875 -18.531 1 97 88 ASP A O 1
ATOM 636 N N . ALA A 1 89 ? 8.016 -28.781 -19.531 1 97.69 89 ALA A N 1
ATOM 637 C CA . ALA A 1 89 ? 7.418 -28.359 -18.266 1 97.69 89 ALA A CA 1
ATOM 638 C C . ALA A 1 89 ? 6.926 -29.547 -17.453 1 97.69 89 ALA A C 1
ATOM 640 O O . ALA A 1 89 ? 7.152 -29.625 -16.25 1 97.69 89 ALA A O 1
ATOM 641 N N . VAL A 1 90 ? 6.266 -30.5 -18.141 1 98.25 90 VAL A N 1
ATOM 642 C CA . VAL A 1 90 ? 5.734 -31.672 -17.469 1 98.25 90 VAL A CA 1
ATOM 643 C C . VAL A 1 90 ? 6.883 -32.5 -16.922 1 98.25 90 VAL A C 1
ATOM 645 O O . VAL A 1 90 ? 6.836 -32.969 -15.773 1 98.25 90 VAL A O 1
ATOM 648 N N . MET A 1 91 ? 7.91 -32.656 -17.719 1 96.94 91 MET A N 1
ATOM 649 C CA . MET A 1 91 ? 9.078 -33.406 -17.25 1 96.94 91 MET A CA 1
ATOM 650 C C . MET A 1 91 ? 9.711 -32.75 -16.031 1 96.94 91 MET A C 1
ATOM 652 O O . MET A 1 91 ? 10.047 -33.406 -15.062 1 96.94 91 MET A O 1
ATOM 656 N N . THR A 1 92 ? 9.867 -31.469 -16.109 1 95.94 92 THR A N 1
ATOM 657 C CA . THR A 1 92 ? 10.445 -30.703 -15.016 1 95.94 92 THR A CA 1
ATOM 658 C C . THR A 1 92 ? 9.594 -30.828 -13.758 1 95.94 92 THR A C 1
ATOM 660 O O . THR A 1 92 ? 10.133 -30.984 -12.656 1 95.94 92 THR A O 1
ATOM 663 N N . ALA A 1 93 ? 8.297 -30.812 -13.922 1 97.38 93 ALA A N 1
ATOM 664 C CA . ALA A 1 93 ? 7.379 -30.953 -12.797 1 97.38 93 ALA A CA 1
ATOM 665 C C . ALA A 1 93 ? 7.531 -32.312 -12.133 1 97.38 93 ALA A C 1
ATOM 667 O O . ALA A 1 93 ? 7.539 -32.406 -10.898 1 97.38 93 ALA A O 1
ATOM 668 N N . GLU A 1 94 ? 7.633 -33.312 -12.93 1 96.69 94 GLU A N 1
ATOM 669 C CA . GLU A 1 94 ? 7.812 -34.656 -12.391 1 96.69 94 GLU A CA 1
ATOM 670 C C . GLU A 1 94 ? 9.109 -34.781 -11.594 1 96.69 94 GLU A C 1
ATOM 672 O O . GLU A 1 94 ? 9.141 -35.375 -10.531 1 96.69 94 GLU A O 1
ATOM 677 N N . LEU A 1 95 ? 10.156 -34.188 -12.094 1 94 95 LEU A N 1
ATOM 678 C CA . LEU A 1 95 ? 11.43 -34.156 -11.391 1 94 95 LEU A CA 1
ATOM 679 C C . LEU A 1 95 ? 11.297 -33.438 -10.055 1 94 95 LEU A C 1
ATOM 681 O O . LEU A 1 95 ? 11.852 -33.875 -9.047 1 94 95 LEU A O 1
ATOM 685 N N . ALA A 1 96 ? 10.578 -32.344 -10.07 1 94.12 96 ALA A N 1
ATOM 686 C CA . ALA A 1 96 ? 10.367 -31.578 -8.859 1 94.12 96 ALA A CA 1
ATOM 687 C C . ALA A 1 96 ? 9.617 -32.375 -7.809 1 94.12 96 ALA A C 1
ATOM 689 O O . ALA A 1 96 ? 9.953 -32.344 -6.621 1 94.12 96 ALA A O 1
ATOM 690 N N . ARG A 1 97 ? 8.547 -33.031 -8.234 1 95.06 97 ARG A N 1
ATOM 691 C CA . ARG A 1 97 ? 7.785 -33.906 -7.328 1 95.06 97 ARG A CA 1
ATOM 692 C C . ARG A 1 97 ? 8.688 -34.938 -6.66 1 95.06 97 ARG A C 1
ATOM 694 O O . ARG A 1 97 ? 8.586 -35.156 -5.453 1 95.06 97 ARG A O 1
ATOM 701 N N . GLU A 1 98 ? 9.539 -35.5 -7.418 1 92.69 98 GLU A N 1
ATOM 702 C CA . GLU A 1 98 ? 10.453 -36.5 -6.887 1 92.69 98 GLU A CA 1
ATOM 703 C C . GLU A 1 98 ? 11.469 -35.906 -5.934 1 92.69 98 GLU A C 1
ATOM 705 O O . GLU A 1 98 ? 11.758 -36.438 -4.871 1 92.69 98 GLU A O 1
ATOM 710 N N . ALA A 1 99 ? 11.977 -34.75 -6.281 1 89.12 99 ALA A N 1
ATOM 711 C CA . ALA A 1 99 ? 13.062 -34.125 -5.543 1 89.12 99 ALA A CA 1
ATOM 712 C C . ALA A 1 99 ? 12.562 -33.5 -4.246 1 89.12 99 ALA A C 1
ATOM 714 O O . ALA A 1 99 ? 13.258 -33.531 -3.229 1 89.12 99 ALA A O 1
ATOM 715 N N . LEU A 1 100 ? 11.344 -32.938 -4.293 1 91.19 100 LEU A N 1
ATOM 716 C CA . LEU A 1 100 ? 10.898 -32.125 -3.164 1 91.19 100 LEU A CA 1
ATOM 717 C C . LEU A 1 100 ? 9.711 -32.781 -2.463 1 91.19 100 LEU A C 1
ATOM 719 O O . LEU A 1 100 ? 9.266 -32.312 -1.416 1 91.19 100 LEU A O 1
ATOM 723 N N . GLY A 1 101 ? 9.156 -33.844 -3.039 1 92.56 101 GLY A N 1
ATOM 724 C CA . GLY A 1 101 ? 8.031 -34.531 -2.428 1 92.56 101 GLY A CA 1
ATOM 725 C C . GLY A 1 101 ? 6.766 -33.688 -2.385 1 92.56 101 GLY A C 1
ATOM 726 O O . GLY A 1 101 ? 6.016 -33.75 -1.408 1 92.56 101 GLY A O 1
ATOM 727 N N . THR A 1 102 ? 6.602 -32.875 -3.381 1 95.31 102 THR A N 1
ATOM 728 C CA . THR A 1 102 ? 5.414 -32.031 -3.426 1 95.31 102 THR A CA 1
ATOM 729 C C . THR A 1 102 ? 4.664 -32.219 -4.742 1 95.31 102 THR A C 1
ATOM 731 O O . THR A 1 102 ? 5.266 -32.562 -5.762 1 95.31 102 THR A O 1
ATOM 734 N N . ALA A 1 103 ? 3.389 -32 -4.652 1 97.25 103 ALA A N 1
ATOM 735 C CA . ALA A 1 103 ? 2.559 -32.062 -5.852 1 97.25 103 ALA A CA 1
ATOM 736 C C . ALA A 1 103 ? 2.27 -30.641 -6.371 1 97.25 103 ALA A C 1
ATOM 738 O O . ALA A 1 103 ? 1.63 -30.484 -7.414 1 97.25 103 ALA A O 1
ATOM 739 N N . TRP A 1 104 ? 2.713 -29.609 -5.66 1 98.44 104 TRP A N 1
ATOM 740 C CA . TRP A 1 104 ? 2.492 -28.219 -6.086 1 98.44 104 TRP A CA 1
ATOM 741 C C . TRP A 1 104 ? 3.48 -27.828 -7.176 1 98.44 104 TRP A C 1
ATOM 743 O O . TRP A 1 104 ? 4.664 -28.172 -7.105 1 98.44 104 TRP A O 1
ATOM 753 N N . ILE A 1 105 ? 2.986 -27.141 -8.148 1 98.44 105 ILE A N 1
ATOM 754 C CA . ILE A 1 105 ? 3.883 -26.75 -9.227 1 98.44 105 ILE A CA 1
ATOM 755 C C . ILE A 1 105 ? 3.422 -25.422 -9.812 1 98.44 105 ILE A C 1
ATOM 757 O O . ILE A 1 105 ? 2.232 -25.219 -10.078 1 98.44 105 ILE A O 1
ATOM 761 N N . LYS A 1 106 ? 4.32 -24.484 -9.898 1 98.56 106 LYS A N 1
ATOM 762 C CA . LYS A 1 106 ? 4.129 -23.297 -10.727 1 98.56 106 LYS A CA 1
ATOM 763 C C . LYS A 1 106 ? 4.547 -23.562 -12.172 1 98.56 106 LYS A C 1
ATOM 765 O O . LYS A 1 106 ? 5.734 -23.719 -12.461 1 98.56 106 LYS A O 1
ATOM 770 N N . VAL A 1 107 ? 3.588 -23.547 -13.062 1 98.44 107 VAL A N 1
ATOM 771 C CA . VAL A 1 107 ? 3.869 -23.828 -14.461 1 98.44 107 VAL A CA 1
ATOM 772 C C . VAL A 1 107 ? 4.215 -22.531 -15.195 1 98.44 107 VAL A C 1
ATOM 774 O O . VAL A 1 107 ? 3.439 -21.578 -15.18 1 98.44 107 VAL A O 1
ATOM 777 N N . GLU A 1 108 ? 5.309 -22.5 -15.719 1 96.88 108 GLU A N 1
ATOM 778 C CA . GLU A 1 108 ? 5.801 -21.406 -16.547 1 96.88 108 GLU A CA 1
ATOM 779 C C . GLU A 1 108 ? 6.359 -21.938 -17.875 1 96.88 108 GLU A C 1
ATOM 781 O O . GLU A 1 108 ? 7.324 -22.703 -17.875 1 96.88 108 GLU A O 1
ATOM 786 N N . VAL A 1 109 ? 5.73 -21.625 -18.922 1 97.69 109 VAL A N 1
ATOM 787 C CA . VAL A 1 109 ? 6.207 -21.953 -20.25 1 97.69 109 VAL A CA 1
ATOM 788 C C . VAL A 1 109 ? 6.402 -20.672 -21.062 1 97.69 109 VAL A C 1
ATOM 790 O O . VAL A 1 109 ? 5.438 -19.953 -21.344 1 97.69 109 VAL A O 1
ATOM 793 N N . ILE A 1 110 ? 7.609 -20.469 -21.484 1 96.44 110 ILE A N 1
ATOM 794 C CA . ILE A 1 110 ? 7.973 -19.219 -22.125 1 96.44 110 ILE A CA 1
ATOM 795 C C . ILE A 1 110 ? 7.84 -19.344 -23.641 1 96.44 110 ILE A C 1
ATOM 797 O O . ILE A 1 110 ? 8.297 -20.328 -24.219 1 96.44 110 ILE A O 1
ATOM 801 N N . GLY A 1 111 ? 7.215 -18.297 -24.234 1 95.69 111 GLY A N 1
ATOM 802 C CA . GLY A 1 111 ? 7.016 -18.297 -25.672 1 95.69 111 GLY A CA 1
ATOM 803 C C . GLY A 1 111 ? 8.039 -17.469 -26.422 1 95.69 111 GLY A C 1
ATOM 804 O O . GLY A 1 111 ? 8.266 -17.672 -27.609 1 95.69 111 GLY A O 1
ATOM 805 N N . ASP A 1 112 ? 8.57 -16.484 -25.656 1 92.62 112 ASP A N 1
ATOM 806 C CA . ASP A 1 112 ? 9.57 -15.578 -26.219 1 92.62 112 ASP A CA 1
ATOM 807 C C . ASP A 1 112 ? 10.648 -15.258 -25.188 1 92.62 112 ASP A C 1
ATOM 809 O O . ASP A 1 112 ? 10.375 -14.648 -24.156 1 92.62 112 ASP A O 1
ATOM 813 N N . ARG A 1 113 ? 11.875 -15.578 -25.453 1 89.56 113 ARG A N 1
ATOM 814 C CA . ARG A 1 113 ? 12.969 -15.484 -24.484 1 89.56 113 ARG A CA 1
ATOM 815 C C . ARG A 1 113 ? 13.344 -14.031 -24.219 1 89.56 113 ARG A C 1
ATOM 817 O O . ARG A 1 113 ? 13.93 -13.719 -23.188 1 89.56 113 ARG A O 1
ATOM 824 N N . GLU A 1 114 ? 13.094 -13.188 -25.156 1 90.44 114 GLU A N 1
ATOM 825 C CA . GLU A 1 114 ? 13.43 -11.773 -24.984 1 90.44 114 GLU A CA 1
ATOM 826 C C . GLU A 1 114 ? 12.422 -11.078 -24.062 1 90.44 114 GLU A C 1
ATOM 828 O O . GLU A 1 114 ? 12.812 -10.328 -23.156 1 90.44 114 GLU A O 1
ATOM 833 N N . THR A 1 115 ? 11.164 -11.367 -24.266 1 91.75 115 THR A N 1
ATOM 834 C CA . THR A 1 115 ? 10.109 -10.68 -23.531 1 91.75 115 THR A CA 1
ATOM 835 C C . THR A 1 115 ? 9.688 -11.492 -22.297 1 91.75 115 THR A C 1
ATOM 837 O O . THR A 1 115 ? 9.023 -10.977 -21.406 1 91.75 115 THR A O 1
ATOM 840 N N . LEU A 1 116 ? 10.023 -12.797 -22.328 1 92.5 116 LEU A N 1
ATOM 841 C CA . LEU A 1 116 ? 9.648 -13.75 -21.297 1 92.5 116 LEU A CA 1
ATOM 842 C C . LEU A 1 116 ? 8.125 -13.867 -21.188 1 92.5 116 LEU A C 1
ATOM 844 O O . LEU A 1 116 ? 7.605 -14.258 -20.141 1 92.5 116 LEU A O 1
ATOM 848 N N . TYR A 1 117 ? 7.496 -13.547 -22.281 1 95.56 117 TYR A N 1
ATOM 849 C CA . TYR A 1 117 ? 6.047 -13.695 -22.359 1 95.56 117 TYR A CA 1
ATOM 850 C C . TYR A 1 117 ? 5.656 -15.164 -22.406 1 95.56 117 TYR A C 1
ATOM 852 O O . TYR A 1 117 ? 6.297 -15.961 -23.094 1 95.56 117 TYR A O 1
ATOM 860 N N . PRO A 1 118 ? 4.656 -15.516 -21.672 1 97.31 118 PRO A N 1
ATOM 861 C CA . PRO A 1 118 ? 4.285 -16.938 -21.641 1 97.31 118 PRO A CA 1
ATOM 862 C C . PRO A 1 118 ? 3.682 -17.422 -22.953 1 97.31 118 PRO A C 1
ATOM 864 O O . PRO A 1 118 ? 3.021 -16.641 -23.656 1 97.31 118 PRO A O 1
ATOM 867 N N . ASP A 1 119 ? 3.938 -18.641 -23.297 1 98.19 119 ASP A N 1
ATOM 868 C CA . ASP A 1 119 ? 3.23 -19.328 -24.375 1 98.19 119 ASP A CA 1
ATOM 869 C C . ASP A 1 119 ? 1.933 -19.953 -23.859 1 98.19 119 ASP A C 1
ATOM 871 O O . ASP A 1 119 ? 1.946 -21.047 -23.281 1 98.19 119 ASP A O 1
ATOM 875 N N . VAL A 1 120 ? 0.822 -19.344 -24.172 1 98.19 120 VAL A N 1
ATOM 876 C CA . VAL A 1 120 ? -0.473 -19.703 -23.609 1 98.19 120 VAL A CA 1
ATOM 877 C C . VAL A 1 120 ? -0.872 -21.109 -24.078 1 98.19 120 VAL A C 1
ATOM 879 O O . VAL A 1 120 ? -1.411 -21.906 -23.297 1 98.19 120 VAL A O 1
ATOM 882 N N . ALA A 1 121 ? -0.612 -21.359 -25.328 1 98.56 121 ALA A N 1
ATOM 883 C CA . ALA A 1 121 ? -0.99 -22.672 -25.875 1 98.56 121 ALA A CA 1
ATOM 884 C C . ALA A 1 121 ? -0.25 -23.797 -25.156 1 98.56 121 ALA A C 1
ATOM 886 O O . ALA A 1 121 ? -0.859 -24.781 -24.75 1 98.56 121 ALA A O 1
ATOM 887 N N . GLU A 1 122 ? 1.015 -23.641 -24.969 1 98.81 122 GLU A N 1
ATOM 888 C CA . GLU A 1 122 ? 1.822 -24.625 -24.281 1 98.81 122 GLU A CA 1
ATOM 889 C C . GLU A 1 122 ? 1.455 -24.703 -22.797 1 98.81 122 GLU A C 1
ATOM 891 O O . GLU A 1 122 ? 1.466 -25.781 -22.203 1 98.81 122 GLU A O 1
ATOM 896 N N . THR A 1 123 ? 1.17 -23.578 -22.188 1 98.88 123 THR A N 1
ATOM 897 C CA . THR A 1 123 ? 0.782 -23.531 -20.781 1 98.88 123 THR A CA 1
ATOM 898 C C . THR A 1 123 ? -0.516 -24.297 -20.562 1 98.88 123 THR A C 1
ATOM 900 O O . THR A 1 123 ? -0.634 -25.062 -19.594 1 98.88 123 THR A O 1
ATOM 903 N N . LEU A 1 124 ? -1.498 -24.141 -21.484 1 98.88 124 LEU A N 1
ATOM 904 C CA . LEU A 1 124 ? -2.762 -24.859 -21.391 1 98.88 124 LEU A CA 1
ATOM 905 C C . LEU A 1 124 ? -2.535 -26.359 -21.484 1 98.88 124 LEU A C 1
ATOM 907 O O . LEU A 1 124 ? -3.086 -27.125 -20.688 1 98.88 124 LEU A O 1
ATOM 911 N N . GLU A 1 125 ? -1.686 -26.734 -22.406 1 98.88 125 GLU A N 1
ATOM 912 C CA . GLU A 1 125 ? -1.39 -28.156 -22.609 1 98.88 125 GLU A CA 1
ATOM 913 C C . GLU A 1 125 ? -0.676 -28.734 -21.391 1 98.88 125 GLU A C 1
ATOM 915 O O . GLU A 1 125 ? -1.031 -29.828 -20.906 1 98.88 125 GLU A O 1
ATOM 920 N N . ALA A 1 126 ? 0.297 -28.016 -20.875 1 98.94 126 ALA A N 1
ATOM 921 C CA . ALA A 1 126 ? 1.012 -28.469 -19.688 1 98.94 126 ALA A CA 1
ATOM 922 C C . ALA A 1 126 ? 0.066 -28.594 -18.5 1 98.94 126 ALA A C 1
ATOM 924 O O . ALA A 1 126 ? 0.128 -29.562 -17.75 1 98.94 126 ALA A O 1
ATOM 925 N N . THR A 1 127 ? -0.8 -27.609 -18.328 1 98.94 127 THR A N 1
ATOM 926 C CA . THR A 1 127 ? -1.752 -27.609 -17.219 1 98.94 127 THR A CA 1
ATOM 927 C C . THR A 1 127 ? -2.668 -28.828 -17.281 1 98.94 127 THR A C 1
ATOM 929 O O . THR A 1 127 ? -2.855 -29.516 -16.281 1 98.94 127 THR A O 1
ATOM 932 N N . ARG A 1 128 ? -3.18 -29.109 -18.469 1 98.94 128 ARG A N 1
ATOM 933 C CA . ARG A 1 128 ? -4.051 -30.266 -18.641 1 98.94 128 ARG A CA 1
ATOM 934 C C . ARG A 1 128 ? -3.35 -31.547 -18.219 1 98.94 128 ARG A C 1
ATOM 936 O O . ARG A 1 128 ? -3.887 -32.312 -17.422 1 98.94 128 ARG A O 1
ATOM 943 N N . GLN A 1 129 ? -2.174 -31.766 -18.672 1 98.94 129 GLN A N 1
ATOM 944 C CA . GLN A 1 129 ? -1.425 -33 -18.406 1 98.94 129 GLN A CA 1
ATOM 945 C C . GLN A 1 129 ? -1.091 -33.125 -16.922 1 98.94 129 GLN A C 1
ATOM 947 O O . GLN A 1 129 ? -1.223 -34.188 -16.328 1 98.94 129 GLN A O 1
ATOM 952 N N . LEU A 1 130 ? -0.697 -32 -16.359 1 98.94 130 LEU A N 1
ATOM 953 C CA . LEU A 1 130 ? -0.248 -32.031 -14.969 1 98.94 130 LEU A CA 1
ATOM 954 C C . LEU A 1 130 ? -1.428 -32.219 -14.023 1 98.94 130 LEU A C 1
ATOM 956 O O . LEU A 1 130 ? -1.319 -32.906 -13.008 1 98.94 130 LEU A O 1
ATOM 960 N N . VAL A 1 131 ? -2.555 -31.594 -14.328 1 98.88 131 VAL A N 1
ATOM 961 C CA . VAL A 1 131 ? -3.754 -31.812 -13.523 1 98.88 131 VAL A CA 1
ATOM 962 C C . VAL A 1 131 ? -4.16 -33.281 -13.578 1 98.88 131 VAL A C 1
ATOM 964 O O . VAL A 1 131 ? -4.453 -33.906 -12.555 1 98.88 131 VAL A O 1
ATOM 967 N N . ASP A 1 132 ? -4.141 -33.844 -14.797 1 98.69 132 ASP A N 1
ATOM 968 C CA . ASP A 1 132 ? -4.477 -35.25 -14.977 1 98.69 132 ASP A CA 1
ATOM 969 C C . ASP A 1 132 ? -3.525 -36.156 -14.188 1 98.69 132 ASP A C 1
ATOM 971 O O . ASP A 1 132 ? -3.916 -37.25 -13.734 1 98.69 132 ASP A O 1
ATO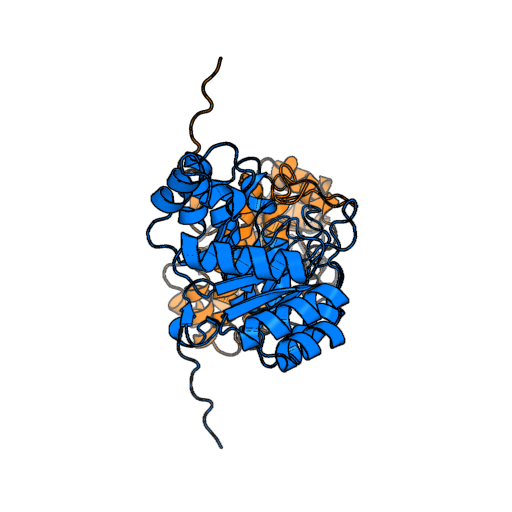M 975 N N . ALA A 1 133 ? -2.303 -35.656 -14.039 1 98.69 133 ALA A N 1
ATOM 976 C CA . ALA A 1 133 ? -1.28 -36.438 -13.344 1 98.69 133 ALA A CA 1
ATOM 977 C C . ALA A 1 133 ? -1.344 -36.219 -11.836 1 98.69 133 ALA A C 1
ATOM 979 O O . ALA A 1 133 ? -0.5 -36.719 -11.086 1 98.69 133 ALA A O 1
ATOM 980 N N . GLY A 1 134 ? -2.234 -35.375 -11.312 1 98.62 134 GLY A N 1
ATOM 981 C CA . GLY A 1 134 ? -2.49 -35.25 -9.891 1 98.62 134 GLY A CA 1
ATOM 982 C C . GLY A 1 134 ? -1.757 -34.094 -9.25 1 98.62 134 GLY A C 1
ATOM 983 O O . GLY A 1 134 ? -1.65 -34 -8.031 1 98.62 134 GLY A O 1
ATOM 984 N N . PHE A 1 135 ? -1.247 -33.156 -10.008 1 98.81 135 PHE A N 1
ATOM 985 C CA . PHE A 1 135 ? -0.547 -31.984 -9.484 1 98.81 135 PHE A CA 1
ATOM 986 C C . PHE A 1 135 ? -1.536 -30.922 -9.039 1 98.81 135 PHE A C 1
ATOM 988 O O . PHE A 1 135 ? -2.668 -30.875 -9.523 1 98.81 135 PHE A O 1
ATOM 995 N N . VAL A 1 136 ? -1.179 -30.109 -8.008 1 98.88 136 VAL A N 1
ATOM 996 C CA . VAL A 1 136 ? -1.773 -28.812 -7.711 1 98.88 136 VAL A CA 1
ATOM 997 C C . VAL A 1 136 ? -1.107 -27.734 -8.562 1 98.88 136 VAL A C 1
ATOM 999 O O . VAL A 1 136 ? 0.003 -27.297 -8.258 1 98.88 136 VAL A O 1
ATOM 1002 N N . VAL A 1 137 ? -1.786 -27.328 -9.617 1 98.94 137 VAL A N 1
ATOM 1003 C CA . VAL A 1 137 ? -1.144 -26.562 -10.688 1 98.94 137 VAL A CA 1
ATOM 1004 C C . VAL A 1 137 ? -1.466 -25.078 -10.539 1 98.94 137 VAL A C 1
ATOM 1006 O O . VAL A 1 137 ? -2.635 -24.703 -10.438 1 98.94 137 VAL A O 1
ATOM 1009 N N . LEU A 1 138 ? -0.482 -24.234 -10.5 1 98.94 138 LEU A N 1
ATOM 1010 C CA . LEU A 1 138 ? -0.565 -22.781 -10.5 1 98.94 138 LEU A CA 1
ATOM 1011 C C . LEU A 1 138 ? 0.12 -22.188 -11.734 1 98.94 138 LEU A C 1
ATOM 1013 O O . LEU A 1 138 ? 1.321 -21.922 -11.711 1 98.94 138 LEU A O 1
ATOM 1017 N N . PRO A 1 139 ? -0.573 -21.953 -12.797 1 98.88 139 PRO A N 1
ATOM 1018 C CA . PRO A 1 139 ? 0.038 -21.562 -14.07 1 98.88 139 PRO A CA 1
ATOM 1019 C C . PRO A 1 139 ? 0.215 -20.062 -14.211 1 98.88 139 PRO A C 1
ATOM 1021 O O . PRO A 1 139 ? -0.749 -19.297 -14.055 1 98.88 139 PRO A O 1
ATOM 1024 N N . TYR A 1 140 ? 1.446 -19.703 -14.516 1 98.44 140 TYR A N 1
ATOM 1025 C CA . TYR A 1 140 ? 1.732 -18.344 -14.969 1 98.44 140 TYR A CA 1
ATOM 1026 C C . TYR A 1 140 ? 1.217 -18.125 -16.391 1 98.44 140 TYR A C 1
ATOM 1028 O O . TYR A 1 140 ? 1.466 -18.953 -17.281 1 98.44 140 TYR A O 1
ATOM 1036 N N . CYS A 1 141 ? 0.493 -16.984 -16.594 1 98.44 141 CYS A N 1
ATOM 1037 C CA . CYS A 1 141 ? -0.081 -16.734 -17.922 1 98.44 141 CYS A CA 1
ATOM 1038 C C . CYS A 1 141 ? -0.194 -15.242 -18.188 1 98.44 141 CYS A C 1
ATOM 1040 O O . CYS A 1 141 ? 0.233 -14.43 -17.375 1 98.44 141 CYS A O 1
ATOM 1042 N N . ASN A 1 142 ? -0.618 -14.875 -19.438 1 98 142 ASN A N 1
ATOM 1043 C CA . ASN A 1 142 ? -0.872 -13.477 -19.75 1 98 142 ASN A CA 1
ATOM 1044 C C . ASN A 1 142 ? -2.146 -12.969 -19.094 1 98 142 ASN A C 1
ATOM 1046 O O . ASN A 1 142 ? -2.836 -13.727 -18.391 1 98 142 ASN A O 1
ATOM 1050 N N . ASP A 1 143 ? -2.469 -11.711 -19.234 1 98.25 143 ASP A N 1
ATOM 1051 C CA . ASP A 1 143 ? -3.592 -11.094 -18.531 1 98.25 143 ASP A CA 1
ATOM 1052 C C . ASP A 1 143 ? -4.871 -11.18 -19.359 1 98.25 143 ASP A C 1
ATOM 1054 O O . ASP A 1 143 ? -5.676 -10.242 -19.359 1 98.25 143 ASP A O 1
ATOM 1058 N N . ASP A 1 144 ? -5.035 -12.266 -20.125 1 98.38 144 ASP A N 1
ATOM 1059 C CA . ASP A 1 144 ? -6.227 -12.531 -20.922 1 98.38 144 ASP A CA 1
ATOM 1060 C C . ASP A 1 144 ? -7.289 -13.25 -20.094 1 98.38 144 ASP A C 1
ATOM 1062 O O . ASP A 1 144 ? -7.078 -14.391 -19.656 1 98.38 144 ASP A O 1
ATOM 1066 N N . PRO A 1 145 ? -8.492 -12.609 -19.938 1 98.62 145 PRO A N 1
ATOM 1067 C CA . PRO A 1 145 ? -9.531 -13.219 -19.094 1 98.62 145 PRO A CA 1
ATOM 1068 C C . PRO A 1 145 ? -9.992 -14.578 -19.625 1 98.62 145 PRO A C 1
ATOM 1070 O O . PRO A 1 145 ? -10.359 -15.461 -18.844 1 98.62 145 PRO A O 1
ATOM 1073 N N . VAL A 1 146 ? -9.984 -14.742 -20.938 1 98.69 146 VAL A N 1
ATOM 1074 C CA . VAL A 1 146 ? -10.414 -15.992 -21.531 1 98.69 146 VAL A CA 1
ATOM 1075 C C . VAL A 1 146 ? -9.406 -17.094 -21.219 1 98.69 146 VAL A C 1
ATOM 1077 O O . VAL A 1 146 ? -9.789 -18.219 -20.891 1 98.69 146 VAL A O 1
ATOM 1080 N N . VAL A 1 147 ? -8.117 -16.797 -21.281 1 98.81 147 VAL A N 1
ATOM 1081 C CA . VAL A 1 147 ? -7.062 -17.75 -20.969 1 98.81 147 VAL A CA 1
ATOM 1082 C C . VAL A 1 147 ? -7.172 -18.172 -19.5 1 98.81 147 VAL A C 1
ATOM 1084 O O . VAL A 1 147 ? -7.105 -19.359 -19.188 1 98.81 147 VAL A O 1
ATOM 1087 N N . CYS A 1 148 ? -7.336 -17.25 -18.625 1 98.88 148 CYS A N 1
ATOM 1088 C CA . CYS A 1 148 ? -7.461 -17.547 -17.203 1 98.88 148 CYS A CA 1
ATOM 1089 C C . CYS A 1 148 ? -8.648 -18.453 -16.938 1 98.88 148 CYS A C 1
ATOM 1091 O O . CYS A 1 148 ? -8.555 -19.406 -16.156 1 98.88 148 CYS A O 1
ATOM 1093 N N . ALA A 1 149 ? -9.758 -18.172 -17.625 1 98.81 149 ALA A N 1
ATOM 1094 C CA . ALA A 1 149 ? -10.945 -19.016 -17.469 1 98.81 149 ALA A CA 1
ATOM 1095 C C . ALA A 1 149 ? -10.68 -20.438 -17.953 1 98.81 149 ALA A C 1
ATOM 1097 O O . ALA A 1 149 ? -11.094 -21.406 -17.312 1 98.81 149 ALA A O 1
ATOM 1098 N N . ARG A 1 150 ? -10.039 -20.578 -19.062 1 98.88 150 ARG A N 1
ATOM 1099 C CA . ARG A 1 150 ? -9.734 -21.891 -19.609 1 98.88 150 ARG A CA 1
ATOM 1100 C C . ARG A 1 150 ? -8.82 -22.688 -18.672 1 98.88 150 ARG A C 1
ATOM 1102 O O . ARG A 1 150 ? -9 -23.891 -18.5 1 98.88 150 ARG A O 1
ATOM 1109 N N . LEU A 1 151 ? -7.852 -22 -18.125 1 98.94 151 LEU A N 1
ATOM 1110 C CA . LEU A 1 151 ? 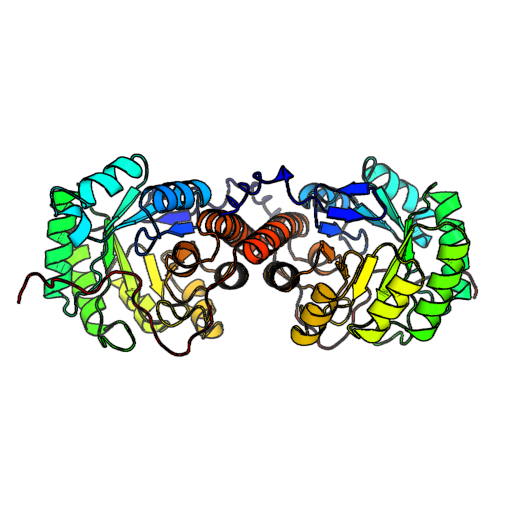-6.941 -22.641 -17.188 1 98.94 151 LEU A CA 1
ATOM 1111 C C . LEU A 1 151 ? -7.691 -23.141 -15.961 1 98.94 151 LEU A C 1
ATOM 1113 O O . LEU A 1 151 ? -7.453 -24.266 -15.5 1 98.94 151 LEU A O 1
ATOM 1117 N N . ALA A 1 152 ? -8.555 -22.375 -15.438 1 98.88 152 ALA A N 1
ATOM 1118 C CA . ALA A 1 152 ? -9.375 -22.781 -14.305 1 98.88 152 ALA A CA 1
ATOM 1119 C C . ALA A 1 152 ? -10.242 -23.984 -14.656 1 98.88 152 ALA A C 1
ATOM 1121 O O . ALA A 1 152 ? -10.359 -24.922 -13.875 1 98.88 152 ALA A O 1
ATOM 1122 N N . ASP A 1 153 ? -10.82 -23.953 -15.875 1 98.81 153 ASP A N 1
ATOM 1123 C CA . ASP A 1 153 ? -11.68 -25.047 -16.344 1 98.81 153 ASP A CA 1
ATOM 1124 C C . ASP A 1 153 ? -10.898 -26.344 -16.438 1 98.81 153 ASP A C 1
ATOM 1126 O O . ASP A 1 153 ? -11.461 -27.438 -16.234 1 98.81 153 ASP A O 1
ATOM 1130 N N . LEU A 1 154 ? -9.617 -26.203 -16.719 1 98.88 154 LEU A N 1
ATOM 1131 C CA . LEU A 1 154 ? -8.773 -27.391 -16.859 1 98.88 154 LEU A CA 1
ATOM 1132 C C . LEU A 1 154 ? -8.422 -27.969 -15.484 1 98.88 154 LEU A C 1
ATOM 1134 O O . LEU A 1 154 ? -7.848 -29.047 -15.398 1 98.88 154 LEU A O 1
ATOM 1138 N N . GLY A 1 155 ? -8.688 -27.203 -14.406 1 98.88 155 GLY A N 1
ATOM 1139 C CA . GLY A 1 155 ? -8.461 -27.734 -13.07 1 98.88 155 GLY A CA 1
ATOM 1140 C C . GLY A 1 155 ? -7.316 -27.062 -12.344 1 98.88 155 GLY A C 1
ATOM 1141 O O . GLY A 1 155 ? -6.859 -27.547 -11.305 1 98.88 155 GLY A O 1
ATOM 1142 N N . ALA A 1 156 ? -6.785 -25.953 -12.875 1 98.94 156 ALA A N 1
ATOM 1143 C CA . ALA A 1 156 ? -5.766 -25.203 -12.148 1 98.94 156 ALA A CA 1
ATOM 1144 C C . ALA A 1 156 ? -6.258 -24.812 -10.758 1 98.94 156 ALA A C 1
ATOM 1146 O O . ALA A 1 156 ? -7.422 -24.438 -10.586 1 98.94 156 ALA A O 1
ATOM 1147 N N . ALA A 1 157 ? -5.391 -24.891 -9.766 1 98.88 157 ALA A N 1
ATOM 1148 C CA . ALA A 1 157 ? -5.746 -24.562 -8.383 1 98.88 157 ALA A CA 1
ATOM 1149 C C . ALA A 1 157 ? -5.809 -23.062 -8.172 1 98.88 157 ALA A C 1
ATOM 1151 O O . ALA A 1 157 ? -6.473 -22.578 -7.242 1 98.88 157 ALA A O 1
ATOM 1152 N N . ALA A 1 158 ? -5.102 -22.312 -8.977 1 98.88 158 ALA A N 1
ATOM 1153 C CA . ALA A 1 158 ? -5.074 -20.859 -9.094 1 98.88 158 ALA A CA 1
ATOM 1154 C C . ALA A 1 158 ? -4.645 -20.438 -10.492 1 98.88 158 ALA A C 1
ATOM 1156 O O . ALA A 1 158 ? -4.023 -21.203 -11.219 1 98.88 158 ALA A O 1
ATOM 1157 N N . VAL A 1 159 ? -5.023 -19.281 -10.891 1 98.94 159 VAL A N 1
ATOM 1158 C CA . VAL A 1 159 ? -4.477 -18.703 -12.117 1 98.94 159 VAL A CA 1
ATOM 1159 C C . VAL A 1 159 ? -3.588 -17.516 -11.773 1 98.94 159 VAL A C 1
ATOM 1161 O O . VAL A 1 159 ? -3.887 -16.75 -10.844 1 98.94 159 VAL A O 1
ATOM 1164 N N . MET A 1 160 ? -2.51 -17.375 -12.492 1 98.88 160 MET A N 1
ATOM 1165 C CA . MET A 1 160 ? -1.533 -16.359 -12.102 1 98.88 160 MET A CA 1
ATOM 1166 C C . MET A 1 160 ? -1.205 -15.438 -13.273 1 98.88 160 MET A C 1
ATOM 1168 O O . MET A 1 160 ? -0.113 -15.508 -13.836 1 98.88 160 MET A O 1
ATOM 1172 N N . PRO A 1 161 ? -2.123 -14.562 -13.633 1 98.88 161 PRO A N 1
ATOM 1173 C CA . PRO A 1 161 ? -1.846 -13.609 -14.719 1 98.88 161 PRO A CA 1
ATOM 1174 C C . PRO A 1 161 ? -0.726 -12.633 -14.367 1 98.88 161 PRO A C 1
ATOM 1176 O O . PRO A 1 161 ? -0.592 -12.227 -13.211 1 98.88 161 PRO A O 1
ATOM 1179 N N . MET A 1 162 ? 0.044 -12.273 -15.391 1 98.38 162 MET A N 1
ATOM 1180 C CA . MET A 1 162 ? 1.11 -11.297 -15.211 1 98.38 162 MET A CA 1
ATOM 1181 C C . MET A 1 162 ? 0.534 -9.914 -14.93 1 98.38 162 MET A C 1
ATOM 1183 O O . MET A 1 162 ? -0.502 -9.539 -15.484 1 98.38 162 MET A O 1
ATOM 1187 N N . GLY A 1 163 ? 1.143 -9.148 -14.023 1 98.44 163 GLY A N 1
ATOM 1188 C CA . GLY A 1 163 ? 0.876 -7.723 -13.938 1 98.44 163 GLY A CA 1
ATOM 1189 C C . GLY A 1 163 ? 1.446 -6.941 -15.109 1 98.44 163 GLY A C 1
ATOM 1190 O O . GLY A 1 163 ? 0.748 -6.129 -15.719 1 98.44 163 GLY A O 1
ATOM 1191 N N . SER A 1 164 ? 2.686 -7.184 -15.312 1 97.94 164 SER A N 1
ATOM 1192 C CA . SER A 1 164 ? 3.475 -6.715 -16.453 1 97.94 164 SER A CA 1
ATOM 1193 C C . SER A 1 164 ? 4.66 -7.633 -16.719 1 97.94 164 SER A C 1
ATOM 1195 O O . SER A 1 164 ? 4.746 -8.727 -16.141 1 97.94 164 SER A O 1
ATOM 1197 N N . LEU A 1 165 ? 5.539 -7.211 -17.578 1 96.19 165 LEU A N 1
ATOM 1198 C CA . LEU A 1 165 ? 6.648 -8.078 -17.969 1 96.19 165 LEU A CA 1
ATOM 1199 C C . LEU A 1 165 ? 7.508 -8.438 -16.766 1 96.19 165 LEU A C 1
ATOM 1201 O O . LEU A 1 165 ? 7.734 -7.605 -15.883 1 96.19 165 LEU A O 1
ATOM 1205 N N . ILE A 1 166 ? 7.934 -9.664 -16.719 1 95.62 166 ILE A N 1
ATOM 1206 C CA . ILE A 1 166 ? 8.766 -10.188 -15.641 1 95.62 166 ILE A CA 1
ATOM 1207 C C . ILE A 1 166 ? 9.961 -9.258 -15.422 1 95.62 166 ILE A C 1
ATOM 1209 O O . ILE A 1 166 ? 10.664 -8.906 -16.375 1 95.62 166 ILE A O 1
ATOM 1213 N N . GLY A 1 167 ? 10.172 -8.852 -14.273 1 95.56 167 GLY A N 1
ATOM 1214 C CA . GLY A 1 167 ? 11.344 -8.078 -13.906 1 95.56 167 GLY A CA 1
ATOM 1215 C C . GLY A 1 167 ? 11.258 -6.621 -14.32 1 95.56 167 GLY A C 1
ATOM 1216 O O . GLY A 1 167 ? 12.172 -5.84 -14.062 1 95.56 167 GLY A O 1
ATOM 1217 N N . SER A 1 168 ? 10.148 -6.148 -14.898 1 96.31 168 SER A N 1
ATOM 1218 C CA . SER A 1 168 ? 10.031 -4.805 -15.453 1 96.31 168 SER A CA 1
ATOM 1219 C C . SER A 1 168 ? 9.789 -3.771 -14.359 1 96.31 168 SER A C 1
ATOM 1221 O O . SER A 1 168 ? 10.133 -2.598 -14.523 1 96.31 168 SER A O 1
ATOM 1223 N N . GLY A 1 169 ? 9.148 -4.207 -13.266 1 97.69 169 GLY A N 1
ATOM 1224 C CA . GLY A 1 169 ? 8.812 -3.262 -12.211 1 97.69 169 GLY A CA 1
ATOM 1225 C C . GLY A 1 169 ? 7.734 -2.271 -12.617 1 97.69 169 GLY A C 1
ATOM 1226 O O . GLY A 1 169 ? 7.621 -1.195 -12.023 1 97.69 169 GLY A O 1
ATOM 1227 N N . MET A 1 170 ? 6.949 -2.592 -13.617 1 97.69 170 MET A N 1
ATOM 1228 C CA . MET A 1 170 ? 5.973 -1.655 -14.164 1 97.69 170 MET A CA 1
ATOM 1229 C C . MET A 1 170 ? 4.625 -1.803 -13.469 1 97.69 170 MET A C 1
ATOM 1231 O O . MET A 1 170 ? 3.684 -1.064 -13.766 1 97.69 170 MET A O 1
ATOM 1235 N N . GLY A 1 171 ? 4.527 -2.719 -12.555 1 98.19 171 GLY A N 1
ATOM 1236 C CA . GLY A 1 171 ? 3.279 -2.914 -11.836 1 98.19 171 GLY A CA 1
ATOM 1237 C C . GLY A 1 171 ? 2.199 -3.562 -12.688 1 98.19 171 GLY A C 1
ATOM 1238 O O . GLY A 1 171 ? 2.484 -4.457 -13.484 1 98.19 171 GLY A O 1
ATOM 1239 N N . VAL A 1 172 ? 0.958 -3.234 -12.43 1 98.31 172 VAL A N 1
ATOM 1240 C CA . VAL A 1 172 ? -0.177 -3.768 -13.18 1 98.31 172 VAL A CA 1
ATOM 1241 C C . VAL A 1 172 ? -0.402 -2.936 -14.438 1 98.31 172 VAL A C 1
ATOM 1243 O O . VAL A 1 172 ? -0.861 -1.794 -14.359 1 98.31 172 VAL A O 1
ATOM 1246 N N . ALA A 1 173 ? -0.151 -3.459 -15.562 1 97.69 173 ALA A N 1
ATOM 1247 C CA . ALA A 1 173 ? -0.201 -2.736 -16.828 1 97.69 173 ALA A CA 1
ATOM 1248 C C . ALA A 1 173 ? -1.64 -2.576 -17.312 1 97.69 173 ALA A C 1
ATOM 1250 O O . ALA A 1 173 ? -1.975 -1.586 -17.969 1 97.69 173 ALA A O 1
ATOM 1251 N N . ASN A 1 174 ? -2.49 -3.545 -17.031 1 98 174 ASN A N 1
ATOM 1252 C CA . ASN A 1 174 ? -3.877 -3.537 -17.469 1 98 174 ASN A CA 1
ATOM 1253 C C . ASN A 1 174 ? -4.844 -3.787 -16.328 1 98 174 ASN A C 1
ATOM 1255 O O . ASN A 1 174 ? -5.391 -4.883 -16.188 1 98 174 ASN A O 1
ATOM 1259 N N . PRO A 1 175 ? -5.117 -2.762 -15.578 1 98.44 175 PRO A N 1
ATOM 1260 C CA . PRO A 1 175 ? -5.984 -2.93 -14.414 1 98.44 175 PRO A CA 1
ATOM 1261 C C . PRO A 1 175 ? -7.383 -3.414 -14.781 1 98.44 175 PRO A C 1
ATOM 1263 O O . PRO A 1 175 ? -8 -4.164 -14.023 1 98.44 175 PRO A O 1
ATOM 1266 N N . ALA A 1 176 ? -7.914 -2.986 -15.883 1 98.25 176 ALA A N 1
ATOM 1267 C CA . ALA A 1 176 ? -9.266 -3.375 -16.281 1 98.25 176 ALA A CA 1
ATOM 1268 C C . ALA A 1 176 ? -9.367 -4.883 -16.484 1 98.25 176 ALA A C 1
ATOM 1270 O O . ALA A 1 176 ? -10.305 -5.52 -15.992 1 98.25 176 ALA A O 1
ATOM 1271 N N . ASN A 1 177 ? -8.406 -5.469 -17.141 1 98.62 177 ASN A N 1
ATOM 1272 C CA . ASN A 1 177 ? -8.398 -6.914 -17.344 1 98.62 177 ASN A CA 1
ATOM 1273 C C . ASN A 1 177 ? -8.211 -7.672 -16.031 1 98.62 177 ASN A C 1
ATOM 1275 O O . ASN A 1 177 ? -8.875 -8.688 -15.797 1 98.62 177 ASN A O 1
ATOM 1279 N N . LEU A 1 178 ? -7.266 -7.203 -15.305 1 98.75 178 LEU A N 1
ATOM 1280 C CA . LEU A 1 178 ? -7.027 -7.891 -14.039 1 98.75 178 LEU A CA 1
ATOM 1281 C C . LEU A 1 178 ? -8.289 -7.902 -13.18 1 98.75 178 LEU A C 1
ATOM 1283 O O . LEU A 1 178 ? -8.633 -8.93 -12.586 1 98.75 178 LEU A O 1
ATOM 1287 N N . GLU A 1 179 ? -8.914 -6.734 -13.117 1 98.62 179 GLU A N 1
ATOM 1288 C CA . GLU A 1 179 ? -10.148 -6.66 -12.336 1 98.62 179 GLU A CA 1
ATOM 1289 C C . GLU A 1 179 ? -11.195 -7.629 -12.875 1 98.62 179 GLU A C 1
ATOM 1291 O O . GLU A 1 179 ? -11.891 -8.289 -12.094 1 98.62 179 GLU A O 1
ATOM 1296 N N . LEU A 1 180 ? -11.352 -7.672 -14.188 1 98.75 180 LEU A N 1
ATOM 1297 C CA . LEU A 1 180 ? -12.289 -8.586 -14.828 1 98.75 180 LEU A CA 1
ATOM 1298 C C . LEU A 1 180 ? -11.953 -10.031 -14.5 1 98.75 180 LEU A C 1
ATOM 1300 O O . LEU A 1 180 ? -12.844 -10.82 -14.172 1 98.75 180 LEU A O 1
ATOM 1304 N N . ILE A 1 181 ? -10.688 -10.406 -14.57 1 98.88 181 ILE A N 1
ATOM 1305 C CA . ILE A 1 181 ? -10.234 -11.758 -14.25 1 98.88 181 ILE A CA 1
ATOM 1306 C C . ILE A 1 181 ? -10.594 -12.094 -12.797 1 98.88 181 ILE A C 1
ATOM 1308 O O . ILE A 1 181 ? -11.156 -13.156 -12.523 1 98.88 181 ILE A O 1
ATOM 1312 N N . CYS A 1 182 ? -10.32 -11.211 -11.891 1 98.81 182 CYS A N 1
ATOM 1313 C CA . CYS A 1 182 ? -10.57 -11.43 -10.477 1 98.81 182 CYS A CA 1
ATOM 1314 C C . CYS A 1 182 ? -12.055 -11.617 -10.203 1 98.81 182 CYS A C 1
ATOM 1316 O O . CYS A 1 182 ? -12.445 -12.461 -9.391 1 98.81 182 CYS A O 1
ATOM 1318 N N . ARG A 1 183 ? -12.836 -10.883 -10.844 1 98.06 183 ARG A N 1
ATOM 1319 C CA . ARG A 1 183 ? -14.281 -10.914 -10.625 1 98.06 183 ARG A CA 1
ATOM 1320 C C . ARG A 1 183 ? -14.875 -12.227 -11.125 1 98.06 183 ARG A C 1
ATOM 1322 O O . ARG A 1 183 ? -15.836 -12.734 -10.547 1 98.06 183 ARG A O 1
ATOM 1329 N N . ARG A 1 184 ? -14.297 -12.781 -12.133 1 98.12 184 ARG A N 1
ATOM 1330 C CA . ARG A 1 184 ? -14.961 -13.883 -12.828 1 98.12 184 ARG A CA 1
ATOM 1331 C C . ARG A 1 184 ? -14.344 -15.227 -12.453 1 98.12 184 ARG A C 1
ATOM 1333 O O . ARG A 1 184 ? -14.961 -16.266 -12.625 1 98.12 184 ARG A O 1
ATOM 1340 N N . SER A 1 185 ? -13.188 -15.234 -12 1 98.69 185 SER A N 1
ATOM 1341 C CA . SER A 1 185 ? -12.453 -16.484 -11.812 1 98.69 185 SER A CA 1
ATOM 1342 C C . SER A 1 185 ? -13.062 -17.312 -10.688 1 98.69 185 SER A C 1
ATOM 1344 O O . SER A 1 185 ? -13.344 -16.797 -9.609 1 98.69 185 SER A O 1
ATOM 1346 N N . PRO A 1 186 ? -13.266 -18.609 -10.867 1 98.19 186 PRO A N 1
ATOM 1347 C CA . PRO A 1 186 ? -13.758 -19.5 -9.805 1 98.19 186 PRO A CA 1
ATOM 1348 C C . PRO A 1 186 ? -12.648 -19.953 -8.867 1 98.19 186 PRO A C 1
ATOM 1350 O O . PRO A 1 186 ? -12.922 -20.609 -7.859 1 98.19 186 PRO A O 1
ATOM 1353 N N . VAL A 1 187 ? -11.367 -19.719 -9.195 1 98.75 187 VAL A N 1
ATOM 1354 C CA . VAL A 1 187 ? -10.211 -20.062 -8.375 1 98.75 187 VAL A CA 1
ATOM 1355 C C . VAL A 1 187 ? -9.445 -18.797 -8.008 1 98.75 187 VAL A C 1
ATOM 1357 O O . VAL A 1 187 ? -9.625 -17.75 -8.633 1 98.75 187 VAL A O 1
ATOM 1360 N N . PRO A 1 188 ? -8.609 -18.875 -6.98 1 98.81 188 PRO A N 1
ATOM 1361 C CA . PRO A 1 188 ? -7.836 -17.688 -6.609 1 98.81 188 PRO A CA 1
ATOM 1362 C C . PRO A 1 188 ? -7.008 -17.141 -7.766 1 98.81 188 PRO A C 1
ATOM 1364 O O . PRO A 1 188 ? -6.441 -17.906 -8.547 1 98.81 188 PRO A O 1
ATOM 1367 N N . VAL A 1 189 ? -6.977 -15.82 -7.883 1 98.94 189 VAL A N 1
ATOM 1368 C CA . VAL A 1 189 ? -6.129 -15.117 -8.844 1 98.94 189 VAL A CA 1
ATOM 1369 C C . VAL A 1 189 ? -4.898 -14.562 -8.133 1 98.94 189 VAL A C 1
ATOM 1371 O O . VAL A 1 189 ? -5.02 -13.781 -7.188 1 98.94 189 VAL A O 1
ATOM 1374 N N . ILE A 1 190 ? -3.74 -14.961 -8.547 1 98.94 190 ILE A N 1
ATOM 1375 C CA . ILE A 1 190 ? -2.473 -14.5 -7.988 1 98.94 190 ILE A CA 1
ATOM 1376 C C . ILE A 1 190 ? -1.711 -13.695 -9.039 1 98.94 190 ILE A C 1
ATOM 1378 O O . ILE A 1 190 ? -1.317 -14.234 -10.078 1 98.94 190 ILE A O 1
ATOM 1382 N N . VAL A 1 191 ? -1.532 -12.414 -8.797 1 98.94 191 VAL A N 1
ATOM 1383 C CA . VAL A 1 191 ? -0.746 -11.633 -9.742 1 98.94 191 VAL A CA 1
ATOM 1384 C C . VAL A 1 191 ? 0.724 -12.031 -9.648 1 98.94 191 VAL A C 1
ATOM 1386 O O . VAL A 1 191 ? 1.324 -11.984 -8.578 1 98.94 191 VAL A O 1
ATOM 1389 N N . ASP A 1 192 ? 1.26 -12.453 -10.781 1 98 192 ASP A N 1
ATOM 1390 C CA . ASP A 1 192 ? 2.631 -12.945 -10.844 1 98 192 ASP A CA 1
ATOM 1391 C C . ASP A 1 192 ? 3.447 -12.18 -11.875 1 98 192 ASP A C 1
ATOM 1393 O O . ASP A 1 192 ? 3.115 -12.18 -13.062 1 98 192 ASP A O 1
ATOM 1397 N N . ALA A 1 193 ? 4.496 -11.539 -11.375 1 95.94 193 ALA A N 1
ATOM 1398 C CA . ALA A 1 193 ? 5.465 -10.797 -12.18 1 95.94 193 ALA A CA 1
ATOM 1399 C C . ALA A 1 193 ? 5.035 -9.336 -12.352 1 95.94 193 ALA A C 1
ATOM 1401 O O . ALA A 1 193 ? 3.852 -9.016 -12.227 1 95.94 193 ALA A O 1
ATOM 1402 N N . GLY A 1 194 ? 6.023 -8.492 -12.633 1 97.56 194 GLY A N 1
ATOM 1403 C CA . GLY A 1 194 ? 5.805 -7.105 -13.016 1 97.56 194 GLY A CA 1
ATOM 1404 C C . GLY A 1 194 ? 5.84 -6.152 -11.828 1 97.56 194 GLY A C 1
ATOM 1405 O O . GLY A 1 194 ? 6.012 -4.941 -12.008 1 97.56 194 GLY A O 1
ATOM 1406 N N . ILE A 1 195 ? 5.695 -6.68 -10.648 1 98.56 195 ILE A N 1
ATOM 1407 C CA . ILE A 1 195 ? 5.664 -5.852 -9.453 1 98.56 195 ILE A CA 1
ATOM 1408 C C . ILE A 1 195 ? 7.035 -5.227 -9.219 1 98.56 195 ILE A C 1
ATOM 1410 O O . ILE A 1 195 ? 8.055 -5.914 -9.289 1 98.56 195 ILE A O 1
ATOM 1414 N N . GLY A 1 196 ? 7.059 -3.92 -8.898 1 98.62 196 GLY A N 1
ATOM 1415 C CA . GLY A 1 196 ? 8.328 -3.248 -8.695 1 98.62 196 GLY A CA 1
ATOM 1416 C C . GLY A 1 196 ? 8.5 -2.705 -7.285 1 98.62 196 GLY A C 1
ATOM 1417 O O . GLY A 1 196 ? 9.617 -2.455 -6.84 1 98.62 196 GLY A O 1
ATOM 1418 N N . THR A 1 197 ? 7.426 -2.467 -6.613 1 98.81 197 THR A N 1
ATOM 1419 C CA . THR A 1 197 ? 7.434 -1.866 -5.285 1 98.81 197 THR A CA 1
ATOM 1420 C C . THR A 1 197 ? 6.113 -2.125 -4.566 1 98.81 197 THR A C 1
ATOM 1422 O O . THR A 1 197 ? 5.242 -2.818 -5.09 1 98.81 197 THR A O 1
ATOM 1425 N N . ALA A 1 198 ? 5.957 -1.599 -3.35 1 98.94 198 ALA A N 1
ATOM 1426 C CA . ALA A 1 198 ? 4.812 -1.874 -2.484 1 98.94 198 ALA A CA 1
ATOM 1427 C C . ALA A 1 198 ? 3.512 -1.406 -3.129 1 98.94 198 ALA A C 1
ATOM 1429 O O . ALA A 1 198 ? 2.51 -2.125 -3.115 1 98.94 198 ALA A O 1
ATOM 1430 N N . SER A 1 199 ? 3.461 -0.211 -3.723 1 98.94 199 SER A N 1
ATOM 1431 C CA . SER A 1 199 ? 2.227 0.326 -4.285 1 98.94 199 SER A CA 1
ATOM 1432 C C . SER A 1 199 ? 1.679 -0.583 -5.383 1 98.94 199 SER A C 1
ATOM 1434 O O . SER A 1 199 ? 0.463 -0.725 -5.527 1 98.94 199 SER A O 1
ATOM 1436 N N . ASP A 1 200 ? 2.572 -1.209 -6.152 1 98.88 200 ASP A N 1
ATOM 1437 C CA . ASP A 1 200 ? 2.137 -2.137 -7.191 1 98.88 200 ASP A CA 1
ATOM 1438 C C . ASP A 1 200 ? 1.363 -3.309 -6.59 1 98.88 200 ASP A C 1
ATOM 1440 O O . ASP A 1 200 ? 0.323 -3.707 -7.117 1 98.88 200 ASP A O 1
ATOM 1444 N N . ALA A 1 201 ? 1.892 -3.861 -5.539 1 98.94 201 ALA A N 1
ATOM 1445 C CA . ALA A 1 201 ? 1.238 -4.984 -4.867 1 98.94 201 ALA A CA 1
ATOM 1446 C C . ALA A 1 201 ? -0.11 -4.566 -4.289 1 98.94 201 ALA A C 1
ATOM 1448 O O . ALA A 1 201 ? -1.091 -5.309 -4.387 1 98.94 201 ALA A O 1
ATOM 1449 N N . VAL A 1 202 ? -0.151 -3.404 -3.693 1 98.94 202 VAL A N 1
ATOM 1450 C CA . VAL A 1 202 ? -1.397 -2.914 -3.115 1 98.94 202 VAL A CA 1
ATOM 1451 C C . VAL A 1 202 ? -2.451 -2.766 -4.211 1 98.94 202 VAL A C 1
ATOM 1453 O O . VAL A 1 202 ? -3.607 -3.154 -4.023 1 98.94 202 VAL A O 1
ATOM 1456 N N . ILE A 1 203 ? -2.072 -2.211 -5.305 1 98.94 203 ILE A N 1
ATOM 1457 C CA . ILE A 1 203 ? -2.992 -1.994 -6.418 1 98.94 203 ILE A CA 1
ATOM 1458 C C . ILE A 1 203 ? -3.541 -3.334 -6.902 1 98.94 203 ILE A C 1
ATOM 1460 O O . ILE A 1 203 ? -4.75 -3.479 -7.113 1 98.94 203 ILE A O 1
ATOM 1464 N N . ALA A 1 204 ? -2.66 -4.309 -7.062 1 98.94 204 ALA A N 1
ATOM 1465 C CA . ALA A 1 204 ? -3.105 -5.641 -7.469 1 98.94 204 ALA A CA 1
ATOM 1466 C C . ALA A 1 204 ? -4.172 -6.176 -6.52 1 98.94 204 ALA A C 1
ATOM 1468 O O . ALA A 1 204 ? -5.211 -6.676 -6.957 1 98.94 204 ALA A O 1
ATOM 1469 N N . MET A 1 205 ? -3.943 -6.047 -5.27 1 98.94 205 MET A N 1
ATOM 1470 C CA . MET A 1 205 ? -4.863 -6.547 -4.25 1 98.94 205 MET A CA 1
ATOM 1471 C C . MET A 1 205 ? -6.176 -5.77 -4.277 1 98.94 205 MET A C 1
ATOM 1473 O O . MET A 1 205 ? -7.25 -6.355 -4.145 1 98.94 205 MET A O 1
ATOM 1477 N N . GLU A 1 206 ? -6.074 -4.453 -4.441 1 98.88 206 GLU A N 1
ATOM 1478 C CA . GLU A 1 206 ? -7.262 -3.605 -4.48 1 98.88 206 GLU A CA 1
ATOM 1479 C C . GLU A 1 206 ? -8.172 -3.984 -5.648 1 98.88 206 GLU A C 1
ATOM 1481 O O . GLU A 1 206 ? -9.391 -3.842 -5.562 1 98.88 206 GLU A O 1
ATOM 1486 N N . LEU A 1 207 ? -7.535 -4.48 -6.699 1 98.75 207 LEU A N 1
ATOM 1487 C CA . LEU A 1 207 ? -8.289 -4.844 -7.891 1 98.75 207 LEU A CA 1
ATOM 1488 C C . LEU A 1 207 ? -9 -6.184 -7.699 1 98.75 207 LEU A C 1
ATOM 1490 O O . LEU A 1 207 ? -9.812 -6.582 -8.531 1 98.75 207 LEU A O 1
ATOM 1494 N N . GLY A 1 208 ? -8.641 -6.941 -6.633 1 98.62 208 GLY A N 1
ATOM 1495 C CA . GLY A 1 208 ? -9.383 -8.141 -6.289 1 98.62 208 GLY A CA 1
ATOM 1496 C C . GLY A 1 208 ? -8.523 -9.391 -6.273 1 98.62 208 GLY A C 1
ATOM 1497 O O . GLY A 1 208 ? -9.023 -10.492 -6.027 1 98.62 208 GLY A O 1
ATOM 1498 N N . ALA A 1 209 ? -7.238 -9.266 -6.531 1 98.88 209 ALA A N 1
ATOM 1499 C CA . ALA A 1 209 ? -6.363 -10.43 -6.492 1 98.88 209 ALA A CA 1
ATOM 1500 C C . ALA A 1 209 ? -6.391 -11.094 -5.117 1 98.88 209 ALA A C 1
ATOM 1502 O O . ALA A 1 209 ? -6.473 -10.414 -4.094 1 98.88 209 ALA A O 1
ATOM 1503 N N . ALA A 1 210 ? -6.289 -12.367 -5.156 1 98.81 210 ALA A N 1
ATOM 1504 C CA . ALA A 1 210 ? -6.258 -13.133 -3.91 1 98.81 210 ALA A CA 1
ATOM 1505 C C . ALA A 1 210 ? -4.879 -13.07 -3.262 1 98.81 210 ALA A C 1
ATOM 1507 O O . ALA A 1 210 ? -4.754 -13.156 -2.037 1 98.81 210 ALA A O 1
ATOM 1508 N N . ALA A 1 211 ? -3.873 -12.906 -4.074 1 98.88 211 ALA A N 1
ATOM 1509 C CA . ALA A 1 211 ? -2.482 -12.891 -3.625 1 98.88 211 ALA A CA 1
ATOM 1510 C C . ALA A 1 211 ? -1.57 -12.297 -4.695 1 98.88 211 ALA A C 1
ATOM 1512 O O . ALA A 1 211 ? -2.014 -12 -5.809 1 98.88 211 ALA A O 1
ATOM 1513 N N . VAL A 1 212 ? -0.349 -12.086 -4.266 1 98.94 212 VAL A N 1
ATOM 1514 C CA . VAL A 1 212 ? 0.704 -11.625 -5.16 1 98.94 212 VAL A CA 1
ATOM 1515 C C . VAL A 1 212 ? 1.929 -12.523 -5.031 1 98.94 212 VAL A C 1
ATOM 1517 O O . VAL A 1 212 ? 2.314 -12.898 -3.92 1 98.94 212 VAL A O 1
ATOM 1520 N N . LEU A 1 213 ? 2.49 -12.961 -6.133 1 98.88 213 LEU A N 1
ATOM 1521 C CA . LEU A 1 213 ? 3.785 -13.633 -6.188 1 98.88 213 LEU A CA 1
ATOM 1522 C C . LEU A 1 213 ? 4.844 -12.719 -6.801 1 98.88 213 LEU A C 1
ATOM 1524 O O . LEU A 1 213 ? 4.672 -12.227 -7.914 1 98.88 213 LEU A O 1
ATOM 1528 N N . LEU A 1 214 ? 5.855 -12.484 -6.078 1 98.5 214 LEU A N 1
ATOM 1529 C CA . LEU A 1 214 ? 6.91 -11.609 -6.578 1 98.5 214 LEU A CA 1
ATOM 1530 C C . LEU A 1 214 ? 8.289 -12.148 -6.207 1 98.5 214 LEU A C 1
ATOM 1532 O O . LEU A 1 214 ? 8.406 -12.992 -5.312 1 98.5 214 LEU A O 1
ATOM 1536 N N . ASN A 1 215 ? 9.297 -11.695 -6.961 1 97.81 215 ASN A N 1
ATOM 1537 C CA . ASN A 1 215 ? 10.688 -12.047 -6.703 1 97.81 215 ASN A CA 1
ATOM 1538 C C . ASN A 1 215 ? 11.625 -10.867 -6.965 1 97.81 215 ASN A C 1
ATOM 1540 O O . ASN A 1 215 ? 12.234 -10.336 -6.035 1 97.81 215 ASN A O 1
ATOM 1544 N N . THR A 1 216 ? 11.688 -10.383 -8.172 1 97.94 216 THR A N 1
ATOM 1545 C CA . THR A 1 216 ? 12.656 -9.391 -8.617 1 97.94 216 THR A CA 1
ATOM 1546 C C . THR A 1 216 ? 12.555 -8.125 -7.77 1 97.94 216 THR A C 1
ATOM 1548 O O . THR A 1 216 ? 13.578 -7.543 -7.395 1 97.94 216 THR A O 1
ATOM 1551 N N . ALA A 1 217 ? 11.328 -7.695 -7.422 1 98.56 217 ALA A N 1
ATOM 1552 C CA . ALA A 1 217 ? 11.109 -6.465 -6.664 1 98.56 217 ALA A CA 1
ATOM 1553 C C . ALA A 1 217 ? 11.82 -6.516 -5.312 1 98.56 217 ALA A C 1
ATOM 1555 O O . ALA A 1 217 ? 12.25 -5.488 -4.793 1 98.56 217 ALA A O 1
ATOM 1556 N N . VAL A 1 218 ? 11.914 -7.715 -4.738 1 98.88 218 VAL A N 1
ATOM 1557 C CA . VAL A 1 218 ? 12.555 -7.883 -3.439 1 98.88 218 VAL A CA 1
ATOM 1558 C C . VAL A 1 218 ? 14.031 -8.211 -3.629 1 98.88 218 VAL A C 1
ATOM 1560 O O . VAL A 1 218 ? 14.898 -7.516 -3.09 1 98.88 218 VAL A O 1
ATOM 1563 N N . ALA A 1 219 ? 14.352 -9.156 -4.504 1 98.56 219 ALA A N 1
ATOM 1564 C CA . ALA A 1 219 ? 15.711 -9.664 -4.68 1 98.56 219 ALA A CA 1
ATOM 1565 C C . ALA A 1 219 ? 16.656 -8.562 -5.16 1 98.56 219 ALA A C 1
ATOM 1567 O O . ALA A 1 219 ? 17.828 -8.539 -4.797 1 98.56 219 ALA A O 1
ATOM 1568 N N . LYS A 1 220 ? 16.156 -7.66 -5.945 1 98.44 220 LYS A N 1
ATOM 1569 C CA . LYS A 1 220 ? 17.031 -6.68 -6.586 1 98.44 220 LYS A CA 1
ATOM 1570 C C . LYS A 1 220 ? 16.812 -5.285 -6 1 98.44 220 LYS A C 1
ATOM 1572 O O . LYS A 1 220 ? 17.312 -4.297 -6.535 1 98.44 220 LYS A O 1
ATOM 1577 N N . ALA A 1 221 ? 16.047 -5.176 -4.957 1 98.69 221 ALA A N 1
ATOM 1578 C CA . ALA A 1 221 ? 15.961 -3.916 -4.223 1 98.69 221 ALA A CA 1
ATOM 1579 C C . ALA A 1 221 ? 17.297 -3.555 -3.594 1 98.69 221 ALA A C 1
ATOM 1581 O O . ALA A 1 221 ? 18.156 -4.422 -3.391 1 98.69 221 ALA A O 1
ATOM 1582 N N . ASP A 1 222 ? 17.5 -2.275 -3.287 1 98.62 222 ASP A N 1
ATOM 1583 C CA . ASP A 1 222 ? 18.719 -1.874 -2.572 1 98.62 222 ASP A CA 1
ATOM 1584 C C . ASP A 1 222 ? 18.812 -2.586 -1.226 1 98.62 222 ASP A C 1
ATOM 1586 O O . ASP A 1 222 ? 19.906 -2.951 -0.792 1 98.62 222 ASP A O 1
ATOM 1590 N N . ASP A 1 223 ? 17.75 -2.771 -0.515 1 98.69 223 ASP A N 1
ATOM 1591 C CA . ASP A 1 223 ? 17.625 -3.508 0.738 1 98.69 223 ASP A CA 1
ATOM 1592 C C . ASP A 1 223 ? 16.531 -4.578 0.634 1 98.69 223 ASP A C 1
ATOM 1594 O O . ASP A 1 223 ? 15.375 -4.324 0.952 1 98.69 223 ASP A O 1
ATOM 1598 N N . PRO A 1 224 ? 16.875 -5.789 0.257 1 98.88 224 PRO A N 1
ATOM 1599 C CA . PRO A 1 224 ? 15.906 -6.852 -0.019 1 98.88 224 PRO A CA 1
ATOM 1600 C C . PRO A 1 224 ? 15.055 -7.199 1.197 1 98.88 224 PRO A C 1
ATOM 1602 O O . PRO A 1 224 ? 13.836 -7.387 1.07 1 98.88 224 PRO A O 1
ATOM 1605 N N . VAL A 1 225 ? 15.617 -7.25 2.342 1 98.88 225 VAL A N 1
ATOM 1606 C CA . VAL A 1 225 ? 14.906 -7.648 3.555 1 98.88 225 VAL A CA 1
ATOM 1607 C C . VAL A 1 225 ? 13.852 -6.602 3.902 1 98.88 225 VAL A C 1
ATOM 1609 O O . VAL A 1 225 ? 12.711 -6.941 4.215 1 98.88 225 VAL A O 1
ATOM 1612 N N . ARG A 1 226 ? 14.234 -5.332 3.781 1 98.75 226 ARG A N 1
ATOM 1613 C CA . ARG A 1 226 ? 13.297 -4.246 4.047 1 98.75 226 ARG A CA 1
ATOM 1614 C C . ARG A 1 226 ? 12.164 -4.234 3.027 1 98.75 226 ARG A C 1
ATOM 1616 O O . ARG A 1 226 ? 11.008 -3.998 3.379 1 98.75 226 ARG A O 1
ATOM 1623 N N . MET A 1 227 ? 12.492 -4.477 1.779 1 98.94 227 MET A N 1
ATOM 1624 C CA . MET A 1 227 ? 11.453 -4.523 0.753 1 98.94 227 MET A CA 1
ATOM 1625 C C . MET A 1 227 ? 10.5 -5.68 1.001 1 98.94 227 MET A C 1
ATOM 1627 O O . MET A 1 227 ? 9.289 -5.555 0.772 1 98.94 227 MET A O 1
ATOM 1631 N N . ALA A 1 228 ? 11.016 -6.797 1.449 1 98.94 228 ALA A N 1
ATOM 1632 C CA . ALA A 1 228 ? 10.156 -7.934 1.777 1 98.94 228 ALA A CA 1
ATOM 1633 C C . ALA A 1 228 ? 9.148 -7.562 2.861 1 98.94 228 ALA A C 1
ATOM 1635 O O . ALA A 1 228 ? 7.973 -7.914 2.766 1 98.94 228 ALA A O 1
ATOM 1636 N N . ARG A 1 229 ? 9.625 -6.859 3.857 1 98.88 229 ARG A N 1
ATOM 1637 C CA . ARG A 1 229 ? 8.727 -6.383 4.902 1 98.88 229 ARG A CA 1
ATOM 1638 C C . ARG A 1 229 ? 7.68 -5.434 4.332 1 98.88 229 ARG A C 1
ATOM 1640 O O . ARG A 1 229 ? 6.508 -5.488 4.715 1 98.88 229 ARG A O 1
ATOM 1647 N N . ALA A 1 230 ? 8.141 -4.555 3.447 1 98.94 230 ALA A N 1
ATOM 1648 C CA . ALA A 1 230 ? 7.215 -3.627 2.801 1 98.94 230 ALA A CA 1
ATOM 1649 C C . ALA A 1 230 ? 6.102 -4.375 2.072 1 98.94 230 ALA A C 1
ATOM 1651 O O . ALA A 1 230 ? 4.926 -4.023 2.197 1 98.94 230 ALA A O 1
ATOM 1652 N N . MET A 1 231 ? 6.508 -5.418 1.374 1 98.94 231 MET A N 1
ATOM 1653 C CA . MET A 1 231 ? 5.559 -6.176 0.568 1 98.94 231 MET A CA 1
ATOM 1654 C C . MET A 1 231 ? 4.57 -6.926 1.454 1 98.94 231 MET A C 1
ATOM 1656 O O . MET A 1 231 ? 3.4 -7.082 1.096 1 98.94 231 MET A O 1
ATOM 1660 N N . ARG A 1 232 ? 5.012 -7.371 2.584 1 98.88 232 ARG A N 1
ATOM 1661 C CA . ARG A 1 232 ? 4.117 -7.996 3.555 1 98.88 232 ARG A CA 1
ATOM 1662 C C . ARG A 1 232 ? 2.996 -7.047 3.957 1 98.88 232 ARG A C 1
ATOM 1664 O O . ARG A 1 232 ? 1.82 -7.414 3.92 1 98.88 232 ARG A O 1
ATOM 1671 N N . HIS A 1 233 ? 3.35 -5.82 4.297 1 98.88 233 HIS A N 1
ATOM 1672 C CA . HIS A 1 233 ? 2.363 -4.809 4.668 1 98.88 233 HIS A CA 1
ATOM 1673 C C . HIS A 1 233 ? 1.498 -4.418 3.475 1 98.88 233 HIS A C 1
ATOM 1675 O O . HIS A 1 233 ? 0.305 -4.148 3.631 1 98.88 233 HIS A O 1
ATOM 1681 N N . ALA A 1 234 ? 2.109 -4.414 2.326 1 98.94 234 ALA A N 1
ATOM 1682 C CA . ALA A 1 234 ? 1.414 -3.979 1.118 1 98.94 234 ALA A CA 1
ATOM 1683 C C . ALA A 1 234 ? 0.25 -4.91 0.791 1 98.94 234 ALA A C 1
ATOM 1685 O O . ALA A 1 234 ? -0.865 -4.453 0.531 1 98.94 234 ALA A O 1
ATOM 1686 N N . VAL A 1 235 ? 0.506 -6.191 0.825 1 98.88 235 VAL A N 1
ATOM 1687 C CA . VAL A 1 235 ? -0.548 -7.129 0.455 1 98.88 235 VAL A CA 1
ATOM 1688 C C . VAL A 1 235 ? -1.671 -7.082 1.488 1 98.88 235 VAL A C 1
ATOM 1690 O O . VAL A 1 235 ? -2.848 -7.199 1.142 1 98.88 235 VAL A O 1
ATOM 1693 N N . GLU A 1 236 ? -1.331 -6.883 2.727 1 98.56 236 GLU A N 1
ATOM 1694 C CA . GLU A 1 236 ? -2.352 -6.734 3.76 1 98.56 236 GLU A CA 1
ATOM 1695 C C . GLU A 1 236 ? -3.17 -5.465 3.545 1 98.56 236 GLU A C 1
ATOM 1697 O O . GLU A 1 236 ? -4.402 -5.496 3.59 1 98.56 236 GLU A O 1
ATOM 1702 N N . ALA A 1 237 ? -2.504 -4.391 3.295 1 98.88 237 ALA A N 1
ATOM 1703 C CA . ALA A 1 237 ? -3.172 -3.115 3.061 1 98.88 237 ALA A CA 1
ATOM 1704 C C . ALA A 1 237 ? -4.156 -3.217 1.898 1 98.88 237 ALA A C 1
ATOM 1706 O O . ALA A 1 237 ? -5.309 -2.785 2.012 1 98.88 237 ALA A O 1
ATOM 1707 N N . GLY A 1 238 ? -3.621 -3.787 0.831 1 98.88 238 GLY A N 1
ATOM 1708 C CA . GLY A 1 238 ? -4.449 -3.895 -0.359 1 98.88 238 GLY A CA 1
ATOM 1709 C C . GLY A 1 238 ? -5.676 -4.762 -0.157 1 98.88 238 GLY A C 1
ATOM 1710 O O . GLY A 1 238 ? -6.77 -4.422 -0.612 1 98.88 238 GLY A O 1
ATOM 1711 N N . ARG A 1 239 ? -5.52 -5.914 0.5 1 98.75 239 ARG A N 1
ATOM 1712 C CA . ARG A 1 239 ? -6.637 -6.816 0.745 1 98.75 239 ARG A CA 1
ATOM 1713 C C . ARG A 1 239 ? -7.688 -6.156 1.633 1 98.75 239 ARG A C 1
ATOM 1715 O O . ARG A 1 239 ? -8.883 -6.23 1.345 1 98.75 239 ARG A O 1
ATOM 1722 N N . LEU A 1 240 ? -7.238 -5.527 2.672 1 98.69 240 LEU A N 1
ATOM 1723 C CA . LEU A 1 240 ? -8.141 -4.824 3.572 1 98.69 240 LEU A CA 1
ATOM 1724 C C . LEU A 1 240 ? -8.883 -3.709 2.84 1 98.69 240 LEU A C 1
ATOM 1726 O O . LEU A 1 240 ? -10.094 -3.551 2.998 1 98.69 240 LEU A O 1
ATOM 1730 N N . ALA A 1 241 ? -8.195 -2.926 2.066 1 98.88 241 ALA A N 1
ATOM 1731 C CA . ALA A 1 241 ? -8.805 -1.82 1.334 1 98.88 241 ALA A CA 1
ATOM 1732 C C . ALA A 1 241 ? -9.852 -2.328 0.349 1 98.88 241 ALA A C 1
ATOM 1734 O O . ALA A 1 241 ? -10.93 -1.735 0.214 1 98.88 241 ALA A O 1
ATOM 1735 N N . HIS A 1 242 ? -9.477 -3.424 -0.342 1 98.44 242 HIS A N 1
ATOM 1736 C CA . HIS A 1 242 ? -10.438 -4.027 -1.258 1 98.44 242 HIS A CA 1
ATOM 1737 C C . HIS A 1 242 ? -11.742 -4.379 -0.542 1 98.44 242 HIS A C 1
ATOM 1739 O O . HIS A 1 242 ? -12.828 -4.082 -1.041 1 98.44 242 HIS A O 1
ATOM 1745 N N . GLY A 1 243 ? -11.617 -4.977 0.583 1 97.94 243 GLY A N 1
ATOM 1746 C CA . GLY A 1 243 ? -12.789 -5.387 1.347 1 97.94 243 GLY A CA 1
ATOM 1747 C C . GLY A 1 243 ? -13.531 -4.223 1.975 1 97.94 243 GLY A C 1
ATOM 1748 O O . GLY A 1 243 ? -14.734 -4.309 2.234 1 97.94 243 GLY A O 1
ATOM 1749 N N . ALA A 1 244 ? -12.867 -3.086 2.234 1 98.38 244 ALA A N 1
ATOM 1750 C CA . ALA A 1 244 ? -13.438 -1.934 2.928 1 98.38 244 ALA A CA 1
ATOM 1751 C C . ALA A 1 244 ? -14.289 -1.088 1.982 1 98.38 244 ALA A C 1
ATOM 1753 O O . ALA A 1 244 ? -15.211 -0.4 2.416 1 98.38 244 ALA A O 1
ATOM 1754 N N . GLY A 1 245 ? -13.945 -1.097 0.654 1 98 245 GLY A N 1
ATOM 1755 C CA . GLY A 1 245 ? -14.672 -0.285 -0.305 1 98 245 GLY A CA 1
ATOM 1756 C C . GLY A 1 245 ? -14.25 1.172 -0.301 1 98 245 GLY A C 1
ATOM 1757 O O . GLY A 1 245 ? -14.688 1.947 0.551 1 98 245 GLY A O 1
ATOM 1758 N N . ARG A 1 246 ? -13.492 1.6 -1.27 1 97.75 246 ARG A N 1
ATOM 1759 C CA . ARG A 1 246 ? -12.969 2.959 -1.351 1 97.75 246 ARG A CA 1
ATOM 1760 C C . ARG A 1 246 ? -14.055 3.943 -1.764 1 97.75 246 ARG A C 1
ATOM 1762 O O . ARG A 1 246 ? -15.094 3.541 -2.303 1 97.75 246 ARG A O 1
ATOM 1769 N N . ILE A 1 247 ? -13.781 5.238 -1.538 1 97.62 247 ILE A N 1
ATOM 1770 C CA . ILE A 1 247 ? -14.641 6.309 -2.029 1 97.62 247 ILE A CA 1
ATOM 1771 C C . ILE A 1 247 ? -14.461 6.465 -3.537 1 97.62 247 ILE A C 1
ATOM 1773 O O . ILE A 1 247 ? -13.398 6.133 -4.082 1 97.62 247 ILE A O 1
ATOM 1777 N N . PRO A 1 248 ? -15.461 6.941 -4.23 1 96.19 248 PRO A N 1
ATOM 1778 C CA . PRO A 1 248 ? -15.305 7.188 -5.668 1 96.19 248 PRO A CA 1
ATOM 1779 C C . PRO A 1 248 ? -14.312 8.305 -5.973 1 96.19 248 PRO A C 1
ATOM 1781 O O . PRO A 1 248 ? -14.094 9.188 -5.137 1 96.19 248 PRO A O 1
ATOM 1784 N N . ARG A 1 249 ? -13.648 8.211 -7.082 1 95.94 249 ARG A N 1
ATOM 1785 C CA . ARG A 1 249 ? -12.82 9.305 -7.578 1 95.94 249 ARG A CA 1
ATOM 1786 C C . ARG A 1 249 ? -13.68 10.414 -8.18 1 95.94 249 ARG A C 1
ATOM 1788 O O . ARG A 1 249 ? -14.555 10.148 -9.008 1 95.94 249 ARG A O 1
ATOM 1795 N N . ARG A 1 250 ? -13.398 11.633 -7.672 1 92.94 250 ARG A N 1
ATOM 1796 C CA . ARG A 1 250 ? -14.172 12.781 -8.141 1 92.94 250 ARG A CA 1
ATOM 1797 C C . ARG A 1 250 ? -13.25 13.914 -8.578 1 92.94 250 ARG A C 1
ATOM 1799 O O . ARG A 1 250 ? -12.242 14.188 -7.922 1 92.94 250 ARG A O 1
ATOM 1806 N N . ALA A 1 251 ? -13.609 14.578 -9.617 1 86.5 251 ALA A N 1
ATOM 1807 C CA . ALA A 1 251 ? -12.828 15.719 -10.094 1 86.5 251 ALA A CA 1
ATOM 1808 C C . ALA A 1 251 ? -13.203 16.984 -9.344 1 86.5 251 ALA A C 1
ATOM 1810 O O . ALA A 1 251 ? -12.883 18.094 -9.789 1 86.5 251 ALA A O 1
ATOM 1811 N N . ARG A 1 252 ? -13.938 16.875 -8.258 1 83.94 252 ARG A N 1
ATOM 1812 C CA . ARG A 1 252 ? -14.344 18 -7.414 1 83.94 252 ARG A CA 1
ATOM 1813 C C . ARG A 1 252 ? -14.047 17.719 -5.945 1 83.94 252 ARG A C 1
ATOM 1815 O O . ARG A 1 252 ? -13.875 16.562 -5.551 1 83.94 252 ARG A O 1
ATOM 1822 N N . ALA A 1 253 ? -14 18.75 -5.238 1 86.81 253 ALA A N 1
ATOM 1823 C CA . ALA A 1 253 ? -13.75 18.625 -3.807 1 86.81 253 ALA A CA 1
ATOM 1824 C C . ALA A 1 253 ? -15.039 18.312 -3.047 1 86.81 253 ALA A C 1
ATOM 1826 O O . ALA A 1 253 ? -16.125 18.688 -3.48 1 86.81 253 ALA A O 1
ATOM 1827 N N . GLU A 1 254 ? -14.945 17.609 -2.057 1 82.12 254 GLU A N 1
ATOM 1828 C CA . GLU A 1 254 ? -15.992 17.391 -1.063 1 82.12 254 GLU A CA 1
ATOM 1829 C C . GLU A 1 254 ? -15.484 17.672 0.346 1 82.12 254 GLU A C 1
ATOM 1831 O O . GLU A 1 254 ? -14.5 17.078 0.79 1 82.12 254 GLU A O 1
ATOM 1836 N N . PRO A 1 255 ? -16.172 18.594 0.969 1 78.06 255 PRO A N 1
ATOM 1837 C CA . PRO A 1 255 ? -15.68 18.953 2.305 1 78.06 255 PRO A CA 1
ATOM 1838 C C . PRO A 1 255 ? -15.648 17.75 3.256 1 78.06 255 PRO A C 1
ATOM 1840 O O . PRO A 1 255 ? -16.562 16.922 3.229 1 78.06 255 PRO A O 1
ATOM 1843 N N . SER A 1 256 ? -14.578 17.578 4.02 1 72.81 256 SER A N 1
ATOM 1844 C CA . SER A 1 256 ? -14.477 16.547 5.035 1 72.81 256 SER A CA 1
ATOM 1845 C C . SER A 1 256 ? -15.18 16.953 6.324 1 72.81 256 SER A C 1
ATOM 1847 O O . SER A 1 256 ? -15.664 16.094 7.07 1 72.81 256 SER A O 1
ATOM 1849 N N . SER A 1 257 ? -15.156 18.328 6.668 1 66.12 257 SER A N 1
ATOM 1850 C CA . SER A 1 257 ? -15.828 18.875 7.84 1 66.12 257 SER A CA 1
ATOM 1851 C C . SER A 1 257 ? -17.062 19.672 7.445 1 66.12 257 SER A C 1
ATOM 1853 O O . SER A 1 257 ? -17.078 20.312 6.395 1 66.12 257 SER A O 1
ATOM 1855 N N . PRO A 1 258 ? -18.281 19.375 8.141 1 53.47 258 PRO A N 1
ATOM 1856 C CA . PRO A 1 258 ? -19.453 20.188 7.816 1 53.47 258 PRO A CA 1
ATOM 1857 C C . PRO A 1 258 ? -19.172 21.688 7.832 1 53.47 258 PRO A C 1
ATOM 1859 O O . PRO A 1 258 ? -18.422 22.172 8.688 1 53.47 258 PRO A O 1
ATOM 1862 N N . GLN A 1 259 ? -19.266 22.359 6.797 1 50.19 259 GLN A N 1
ATOM 1863 C CA . GLN A 1 259 ? -19.031 23.797 6.621 1 50.19 259 GLN A CA 1
ATOM 1864 C C . GLN A 1 259 ? -20.078 24.625 7.371 1 50.19 259 GLN A C 1
ATOM 1866 O O . GLN A 1 259 ? -20 25.844 7.387 1 50.19 259 GLN A O 1
ATOM 1871 N N . LEU A 1 260 ? -21 24.109 8.156 1 43.66 260 LEU A N 1
ATOM 1872 C CA . LEU A 1 260 ? -22.047 24.891 8.789 1 43.66 260 LEU A CA 1
ATOM 1873 C C . LEU A 1 260 ? -21.562 25.5 10.109 1 43.66 260 LEU A C 1
ATOM 1875 O O . LEU A 1 260 ? -20.812 24.859 10.844 1 43.66 260 LEU A O 1
ATOM 1879 N N . GLY A 1 261 ? -21.703 27.125 10.297 1 41.94 261 GLY A N 1
ATOM 1880 C CA . GLY A 1 261 ? -21.719 27.984 11.469 1 41.94 261 GLY A CA 1
ATOM 1881 C C . GLY A 1 261 ? -20.484 28.859 11.586 1 41.94 261 GLY A C 1
ATOM 1882 O O . GLY A 1 261 ? -19.656 28.656 12.477 1 41.94 261 GLY A O 1
ATOM 1883 N N . LEU A 1 262 ? -20.062 29.422 10.695 1 42.62 262 LEU A N 1
ATOM 1884 C CA . LEU A 1 262 ? -19.016 30.438 10.805 1 42.62 262 LEU A CA 1
ATOM 1885 C C . LEU A 1 262 ? -19.328 31.406 11.93 1 42.62 262 LEU A C 1
ATOM 1887 O O . LEU A 1 262 ? -20.469 31.859 12.086 1 42.62 262 LEU A O 1
ATOM 1891 N N . VAL A 1 263 ? -18.516 31.375 13.047 1 40.62 263 VAL A N 1
ATOM 1892 C CA . VAL A 1 263 ? -18.719 32.25 14.203 1 40.62 263 VAL A CA 1
ATOM 1893 C C 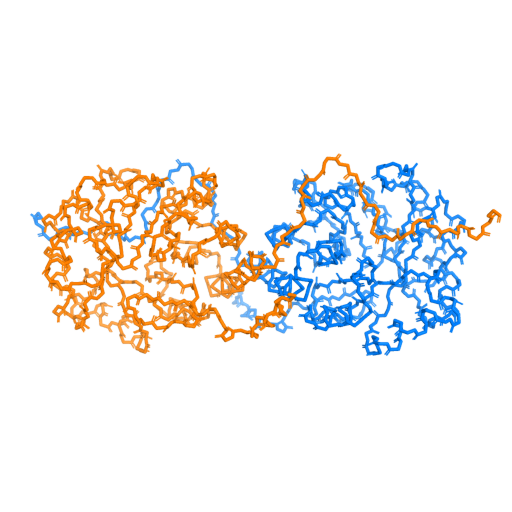. VAL A 1 263 ? -19.125 33.625 13.75 1 40.62 263 VAL A C 1
ATOM 1895 O O . VAL A 1 263 ? -19.906 34.312 14.43 1 40.62 263 VAL A O 1
ATOM 1898 N N . GLY A 1 264 ? -18.594 34.344 12.75 1 33.72 264 GLY A N 1
ATOM 1899 C CA . GLY A 1 264 ? -18.828 35.781 12.555 1 33.72 264 GLY A CA 1
ATOM 1900 C C . GLY A 1 264 ? -20.094 36.062 11.766 1 33.72 264 GLY A C 1
ATOM 1901 O O . GLY A 1 264 ? -20.375 37.219 11.453 1 33.72 264 GLY A O 1
ATOM 1902 N N . SER A 1 265 ? -20.766 35.156 11.211 1 28.09 265 SER A N 1
ATOM 1903 C CA . SER A 1 265 ? -21.922 35.906 10.719 1 28.09 265 SER A CA 1
ATOM 1904 C C . SER A 1 265 ? -22.969 36.094 11.812 1 28.09 265 SER A C 1
ATOM 1906 O O . SER A 1 265 ? -23.094 35.281 12.719 1 28.09 265 SER A O 1
ATOM 1908 N N . MET B 1 1 ? 37.281 2.449 3.977 1 21.72 1 MET B N 1
ATOM 1909 C CA . MET B 1 1 ? 36.406 1.304 3.756 1 21.72 1 MET B CA 1
ATOM 1910 C C . MET B 1 1 ? 35.25 1.312 4.746 1 21.72 1 MET B C 1
ATOM 1912 O O . MET B 1 1 ? 35.375 0.753 5.84 1 21.72 1 MET B O 1
ATOM 1916 N N . THR B 1 2 ? 34.469 2.406 4.879 1 25.12 2 THR B N 1
ATOM 1917 C CA . THR B 1 2 ? 33.594 2.766 5.992 1 25.12 2 THR B CA 1
ATOM 1918 C C . THR B 1 2 ? 32.375 1.841 6.047 1 25.12 2 THR B C 1
ATOM 1920 O O . THR B 1 2 ? 31.688 1.644 5.039 1 25.12 2 THR B O 1
ATOM 1923 N N . THR B 1 3 ? 32.344 0.823 6.914 1 26.02 3 THR B N 1
ATOM 1924 C CA . THR B 1 3 ? 31.438 -0.29 7.148 1 26.02 3 THR B CA 1
ATOM 1925 C C . THR B 1 3 ? 30.016 0.212 7.312 1 26.02 3 THR B C 1
ATOM 1927 O O . THR B 1 3 ? 29.75 1.086 8.141 1 26.02 3 THR B O 1
ATOM 1930 N N . PRO B 1 4 ? 29.188 0.074 6.246 1 27.38 4 PRO B N 1
ATOM 1931 C CA . PRO B 1 4 ? 27.844 0.649 6.309 1 27.38 4 PRO B CA 1
ATOM 1932 C C . PRO B 1 4 ? 27.062 0.181 7.527 1 27.38 4 PRO B C 1
ATOM 1934 O O . PRO B 1 4 ? 27.156 -0.984 7.922 1 27.38 4 PRO B O 1
ATOM 1937 N N . THR B 1 5 ? 26.859 1.004 8.5 1 28.17 5 THR B N 1
ATOM 1938 C CA . THR B 1 5 ? 26.203 0.744 9.781 1 28.17 5 THR B CA 1
ATOM 1939 C C . THR B 1 5 ? 24.828 0.115 9.562 1 28.17 5 THR B C 1
ATOM 1941 O O . THR B 1 5 ? 24.016 0.634 8.805 1 28.17 5 THR B O 1
ATOM 1944 N N . PRO B 1 6 ? 24.578 -1.158 9.883 1 29.92 6 PRO B N 1
ATOM 1945 C CA . PRO B 1 6 ? 23.297 -1.849 9.734 1 29.92 6 PRO B CA 1
ATOM 1946 C C . PRO B 1 6 ? 22.109 -1.017 10.234 1 29.92 6 PRO B C 1
ATOM 1948 O O . PRO B 1 6 ? 22.156 -0.473 11.336 1 29.92 6 PRO B O 1
ATOM 1951 N N . LEU B 1 7 ? 21.297 -0.379 9.344 1 33.66 7 LEU B N 1
ATOM 1952 C CA . LEU B 1 7 ? 20.125 0.383 9.766 1 33.66 7 LEU B CA 1
ATOM 1953 C C . LEU B 1 7 ? 19.266 -0.425 10.742 1 33.66 7 LEU B C 1
ATOM 1955 O O . LEU B 1 7 ? 18.953 -1.584 10.469 1 33.66 7 LEU B O 1
ATOM 1959 N N . ALA B 1 8 ? 19.203 -0.126 11.961 1 33.34 8 ALA B N 1
ATOM 1960 C CA . ALA B 1 8 ? 18.453 -0.76 13.047 1 33.34 8 ALA B CA 1
ATOM 1961 C C . ALA B 1 8 ? 17.047 -1.128 12.602 1 33.34 8 ALA B C 1
ATOM 1963 O O . ALA B 1 8 ? 16.438 -0.42 11.797 1 33.34 8 ALA B O 1
ATOM 1964 N N . PRO B 1 9 ? 16.5 -2.188 12.906 1 34.44 9 PRO B N 1
ATOM 1965 C CA . PRO B 1 9 ? 15.102 -2.564 12.641 1 34.44 9 PRO B CA 1
ATOM 1966 C C . PRO B 1 9 ? 14.148 -1.378 12.711 1 34.44 9 PRO B C 1
ATOM 1968 O O . PRO B 1 9 ? 14.555 -0.273 13.078 1 34.44 9 PRO B O 1
ATOM 1971 N N . ASP B 1 10 ? 12.648 -1.448 13.031 1 42.75 10 ASP B N 1
ATOM 1972 C CA . ASP B 1 10 ? 11.5 -0.556 13.18 1 42.75 10 ASP B CA 1
ATOM 1973 C C . ASP B 1 10 ? 11.891 0.722 13.914 1 42.75 10 ASP B C 1
ATOM 1975 O O . ASP B 1 10 ? 11.242 1.759 13.758 1 42.75 10 ASP B O 1
ATOM 1979 N N . GLY B 1 11 ? 12.766 0.624 14.82 1 49.41 11 GLY B N 1
ATOM 1980 C CA . GLY B 1 11 ? 13.117 1.596 15.844 1 49.41 11 GLY B CA 1
ATOM 1981 C C . GLY B 1 11 ? 13.922 2.76 15.305 1 49.41 11 GLY B C 1
ATOM 1982 O O . GLY B 1 11 ? 14.047 3.795 15.961 1 49.41 11 GLY B O 1
ATOM 1983 N N . ASP B 1 12 ? 14.469 2.578 14.055 1 63.72 12 ASP B N 1
ATOM 1984 C CA . ASP B 1 12 ? 15.555 3.496 13.727 1 63.72 12 ASP B CA 1
ATOM 1985 C C . ASP B 1 12 ? 15.047 4.672 12.891 1 63.72 12 ASP B C 1
ATOM 1987 O O . ASP B 1 12 ? 15.797 5.605 12.602 1 63.72 12 ASP B O 1
ATOM 1991 N N . ASP B 1 13 ? 13.711 4.68 12.578 1 84.12 13 ASP B N 1
ATOM 1992 C CA . ASP B 1 13 ? 13.297 5.816 11.758 1 84.12 13 ASP B CA 1
ATOM 1993 C C . ASP B 1 13 ? 11.953 6.367 12.219 1 84.12 13 ASP B C 1
ATOM 1995 O O . ASP B 1 13 ? 10.961 6.309 11.492 1 84.12 13 ASP B O 1
ATOM 1999 N N . PRO B 1 14 ? 12.023 6.914 13.461 1 90.56 14 PRO B N 1
ATOM 2000 C CA . PRO B 1 14 ? 10.75 7.43 13.969 1 90.56 14 PRO B CA 1
ATOM 2001 C C . PRO B 1 14 ? 10.32 8.727 13.289 1 90.56 14 PRO B C 1
ATOM 2003 O O . PRO B 1 14 ? 11.172 9.484 12.812 1 90.56 14 PRO B O 1
ATOM 2006 N N . LEU B 1 15 ? 9.023 8.914 13.188 1 96.94 15 LEU B N 1
ATOM 2007 C CA . LEU B 1 15 ? 8.484 10.227 12.836 1 96.94 15 LEU B CA 1
ATOM 2008 C C . LEU B 1 15 ? 8.594 11.188 14.008 1 96.94 15 LEU B C 1
ATOM 2010 O O . LEU B 1 15 ? 8.164 10.867 15.125 1 96.94 15 LEU B O 1
ATOM 2014 N N . VAL B 1 16 ? 9.25 12.297 13.844 1 97.94 16 VAL B N 1
ATOM 2015 C CA . VAL B 1 16 ? 9.359 13.305 14.898 1 97.94 16 VAL B CA 1
ATOM 2016 C C . VAL B 1 16 ? 8.789 14.633 14.398 1 97.94 16 VAL B C 1
ATOM 2018 O O . VAL B 1 16 ? 9.234 15.156 13.375 1 97.94 16 VAL B O 1
ATOM 2021 N N . ILE B 1 17 ? 7.805 15.125 15.062 1 97.94 17 ILE B N 1
ATOM 2022 C CA . ILE B 1 17 ? 7.238 16.438 14.758 1 97.94 17 ILE B CA 1
ATOM 2023 C C . ILE B 1 17 ? 7.41 17.359 15.953 1 97.94 17 ILE B C 1
ATOM 2025 O O . ILE B 1 17 ? 6.918 17.078 17.047 1 97.94 17 ILE B O 1
ATOM 2029 N N . ALA B 1 18 ? 8.102 18.438 15.742 1 96.88 18 ALA B N 1
ATOM 2030 C CA . ALA B 1 18 ? 8.352 19.406 16.797 1 96.88 18 ALA B CA 1
ATOM 2031 C C . ALA B 1 18 ? 8.906 18.734 18.047 1 96.88 18 ALA B C 1
ATOM 2033 O O . ALA B 1 18 ? 8.43 18.969 19.156 1 96.88 18 ALA B O 1
ATOM 2034 N N . GLY B 1 19 ? 9.82 17.828 17.844 1 96.56 19 GLY B N 1
ATOM 2035 C CA . GLY B 1 19 ? 10.508 17.156 18.922 1 96.56 19 GLY B CA 1
ATOM 2036 C C . GLY B 1 19 ? 9.719 16 19.516 1 96.56 19 GLY B C 1
ATOM 2037 O O . GLY B 1 19 ? 10.211 15.289 20.406 1 96.56 19 GLY B O 1
ATOM 2038 N N . THR B 1 20 ? 8.555 15.75 19.078 1 96.94 20 THR B N 1
ATOM 2039 C CA . THR B 1 20 ? 7.707 14.68 19.594 1 96.94 20 THR B CA 1
ATOM 2040 C C . THR B 1 20 ? 7.82 13.438 18.719 1 96.94 20 THR B C 1
ATOM 2042 O O . THR B 1 20 ? 7.418 13.453 17.547 1 96.94 20 THR B O 1
ATOM 2045 N N . PRO B 1 21 ? 8.312 12.414 19.281 1 97.06 21 PRO B N 1
ATOM 2046 C CA . PRO B 1 21 ? 8.352 11.172 18.5 1 97.06 21 PRO B CA 1
ATOM 2047 C C . PRO B 1 21 ? 6.977 10.508 18.391 1 97.06 21 PRO B C 1
ATOM 2049 O O . PRO B 1 21 ? 6.211 10.508 19.359 1 97.06 21 PRO B O 1
ATOM 2052 N N . LEU B 1 22 ? 6.672 10.039 17.266 1 97.06 22 LEU B N 1
ATOM 2053 C CA . LEU B 1 22 ? 5.418 9.344 17 1 97.06 22 LEU B CA 1
ATOM 2054 C C . LEU B 1 22 ? 5.684 7.941 16.469 1 97.06 22 LEU B C 1
ATOM 2056 O O . LEU B 1 22 ? 6.609 7.734 15.68 1 97.06 22 LEU B O 1
ATOM 2060 N N . ARG B 1 23 ? 4.871 7.039 16.812 1 93.94 23 ARG B N 1
ATOM 2061 C CA . ARG B 1 23 ? 5.012 5.652 16.375 1 93.94 23 ARG B CA 1
ATOM 2062 C C . ARG B 1 23 ? 4.305 5.418 15.047 1 93.94 23 ARG B C 1
ATOM 2064 O O . ARG B 1 23 ? 4.699 4.543 14.273 1 93.94 23 ARG B O 1
ATOM 2071 N N . SER B 1 24 ? 3.285 6.191 14.859 1 97.69 24 SER B N 1
ATOM 2072 C CA . SER B 1 24 ? 2.5 6.047 13.633 1 97.69 24 SER B CA 1
ATOM 2073 C C . SER B 1 24 ? 2.766 7.195 12.672 1 97.69 24 SER B C 1
ATOM 2075 O O . SER B 1 24 ? 2.893 8.352 13.086 1 97.69 24 SER B O 1
ATOM 2077 N N . ARG B 1 25 ? 2.809 6.844 11.438 1 98.62 25 ARG B N 1
ATOM 2078 C CA . ARG B 1 25 ? 2.959 7.852 10.391 1 98.62 25 ARG B CA 1
ATOM 2079 C C . ARG B 1 25 ? 1.614 8.18 9.75 1 98.62 25 ARG B C 1
ATOM 2081 O O . ARG B 1 25 ? 1.563 8.781 8.672 1 98.62 25 ARG B O 1
ATOM 2088 N N . LEU B 1 26 ? 0.53 7.688 10.391 1 98.88 26 LEU B N 1
ATOM 2089 C CA . LEU B 1 26 ? -0.834 7.984 9.969 1 98.88 26 LEU B CA 1
ATOM 2090 C C . LEU B 1 26 ? -1.506 8.953 10.93 1 98.88 26 LEU B C 1
ATOM 2092 O O . LEU B 1 26 ? -1.513 8.727 12.148 1 98.88 26 LEU B O 1
ATOM 2096 N N . LEU B 1 27 ? -1.914 10.102 10.438 1 98.88 27 LEU B N 1
ATOM 2097 C CA . LEU B 1 27 ? -2.824 11 11.141 1 98.88 27 LEU B CA 1
ATOM 2098 C C . LEU B 1 27 ? -4.242 10.883 10.586 1 98.88 27 LEU B C 1
ATOM 2100 O O . LEU B 1 27 ? -4.426 10.688 9.383 1 98.88 27 LEU B O 1
ATOM 2104 N N . ILE B 1 28 ? -5.219 11.055 11.484 1 98.62 28 ILE B N 1
ATOM 2105 C CA . ILE B 1 28 ? -6.555 10.719 11.008 1 98.62 28 ILE B CA 1
ATOM 2106 C C . ILE B 1 28 ? -7.555 11.766 11.484 1 98.62 28 ILE B C 1
ATOM 2108 O O . ILE B 1 28 ? -7.457 12.266 12.609 1 98.62 28 ILE B O 1
ATOM 2112 N N . GLY B 1 29 ? -8.445 12.133 10.633 1 97.12 29 GLY B N 1
ATOM 2113 C CA . GLY B 1 29 ? -9.531 13.031 10.992 1 97.12 29 GLY B CA 1
ATOM 2114 C C . GLY B 1 29 ? -10.688 12.328 11.672 1 97.12 29 GLY B C 1
ATOM 2115 O O . GLY B 1 29 ? -10.773 11.102 11.656 1 97.12 29 GLY B O 1
ATOM 2116 N N . THR B 1 30 ? -11.641 13.141 12.195 1 96.19 30 THR B N 1
ATOM 2117 C CA . THR B 1 30 ? -12.719 12.578 12.992 1 96.19 30 THR B CA 1
ATOM 2118 C C . THR B 1 30 ? -14.078 13.047 12.477 1 96.19 30 THR B C 1
ATOM 2120 O O . THR B 1 30 ? -15.078 12.953 13.188 1 96.19 30 THR B O 1
ATOM 2123 N N . ALA B 1 31 ? -14.102 13.523 11.312 1 93.25 31 ALA B N 1
ATOM 2124 C CA . ALA B 1 31 ? -15.328 14.102 10.773 1 93.25 31 ALA B CA 1
ATOM 2125 C C . ALA B 1 31 ? -15.977 13.164 9.758 1 93.25 31 ALA B C 1
ATOM 2127 O O . ALA B 1 31 ? -15.281 12.469 9.016 1 93.25 31 ALA B O 1
ATOM 2128 N N . GLY B 1 32 ? -17.297 13.195 9.703 1 93.81 32 GLY B N 1
ATOM 2129 C CA . GLY B 1 32 ? -18.016 12.625 8.578 1 93.81 32 GLY B CA 1
ATOM 2130 C C . GLY B 1 32 ? -18.281 11.141 8.719 1 93.81 32 GLY B C 1
ATOM 2131 O O . GLY B 1 32 ? -18.766 10.492 7.793 1 93.81 32 GLY B O 1
ATOM 2132 N N . TYR B 1 33 ? -18 10.57 9.867 1 96.56 33 TYR B N 1
ATOM 2133 C CA . TYR B 1 33 ? -18.266 9.148 10.102 1 96.56 33 TYR B CA 1
ATOM 2134 C C . TYR B 1 33 ? -19.75 8.898 10.305 1 96.56 33 TYR B C 1
ATOM 2136 O O . TYR B 1 33 ? -20.5 9.797 10.711 1 96.56 33 TYR B O 1
ATOM 2144 N N . PRO B 1 34 ? -20.203 7.68 10.07 1 96.5 34 PRO B N 1
ATOM 2145 C CA . PRO B 1 34 ? -21.625 7.375 10.242 1 96.5 34 PRO B CA 1
ATOM 2146 C C . PRO B 1 34 ? -22.109 7.574 11.68 1 96.5 34 PRO B C 1
ATOM 2148 O O . PRO B 1 34 ? -23.234 8.023 11.906 1 96.5 34 PRO B O 1
ATOM 2151 N N . THR B 1 35 ? -21.266 7.184 12.656 1 96.31 35 THR B N 1
ATOM 2152 C CA . THR B 1 35 ? -21.547 7.387 14.07 1 96.31 35 THR B CA 1
ATOM 2153 C C . THR B 1 35 ? -20.266 7.68 14.844 1 96.31 35 THR B C 1
ATOM 2155 O O . THR B 1 35 ? -19.156 7.434 14.352 1 96.31 35 THR B O 1
ATOM 2158 N N . GLN B 1 36 ? -20.406 8.117 16.047 1 95 36 GLN B N 1
ATOM 2159 C CA . GLN B 1 36 ? -19.266 8.383 16.906 1 95 36 GLN B CA 1
ATOM 2160 C C . GLN B 1 36 ? -18.547 7.086 17.297 1 95 36 GLN B C 1
ATOM 2162 O O . GLN B 1 36 ? -17.328 7.062 17.438 1 95 36 GLN B O 1
ATOM 2167 N N . ALA B 1 37 ? -19.328 6.074 17.438 1 96.38 37 ALA B N 1
ATOM 2168 C CA . ALA B 1 37 ? -18.766 4.777 17.797 1 96.38 37 ALA B CA 1
ATOM 2169 C C . ALA B 1 37 ? -17.859 4.246 16.688 1 96.38 37 ALA B C 1
ATOM 2171 O O . ALA B 1 37 ? -16.766 3.758 16.938 1 96.38 37 ALA B O 1
ATOM 2172 N N . ILE B 1 38 ? -18.359 4.375 15.469 1 98.12 38 ILE B N 1
ATOM 2173 C CA . ILE B 1 38 ? -17.578 3.928 14.32 1 98.12 38 ILE B CA 1
ATOM 2174 C C . ILE B 1 38 ? -16.328 4.793 14.172 1 98.12 38 ILE B C 1
ATOM 2176 O O . ILE B 1 38 ? -15.242 4.285 13.883 1 98.12 38 ILE B O 1
ATOM 2180 N N . MET B 1 39 ? -16.5 6.043 14.398 1 97.75 39 MET B N 1
ATOM 2181 C CA . MET B 1 39 ? -15.359 6.957 14.367 1 97.75 39 MET B CA 1
ATOM 2182 C C . MET B 1 39 ? -14.289 6.523 15.359 1 97.75 39 MET B C 1
ATOM 2184 O O . MET B 1 39 ? -13.117 6.383 15 1 97.75 39 MET B O 1
ATOM 2188 N N . ALA B 1 40 ? -14.68 6.273 16.516 1 97.81 40 ALA B N 1
ATOM 2189 C CA . ALA B 1 40 ? -13.742 5.895 17.578 1 97.81 40 ALA B CA 1
ATOM 2190 C C . ALA B 1 40 ? -13.055 4.57 17.234 1 97.81 40 ALA B C 1
ATOM 2192 O O . ALA B 1 40 ? -11.844 4.426 17.438 1 97.81 40 ALA B O 1
ATOM 2193 N N . GLU B 1 41 ? -13.82 3.65 16.75 1 98.38 41 GLU B N 1
ATOM 2194 C CA . GLU B 1 41 ? -13.266 2.352 16.375 1 98.38 41 GLU B CA 1
ATOM 2195 C C . GLU B 1 41 ? -12.281 2.486 15.219 1 98.38 41 GLU B C 1
ATOM 2197 O O . GLU B 1 41 ? -11.234 1.835 15.219 1 98.38 41 GLU B O 1
ATOM 2202 N N . ALA B 1 42 ? -12.625 3.307 14.219 1 98.75 42 ALA B N 1
ATOM 2203 C CA . ALA B 1 42 ? -11.742 3.527 13.07 1 98.75 42 ALA B CA 1
ATOM 2204 C C . ALA B 1 42 ? -10.43 4.172 13.508 1 98.75 42 ALA B C 1
ATOM 2206 O O . ALA B 1 42 ? -9.352 3.773 13.062 1 98.75 42 ALA B O 1
ATOM 2207 N N . VAL B 1 43 ? -10.516 5.137 14.359 1 98.62 43 VAL B N 1
ATOM 2208 C CA . VAL B 1 43 ? -9.312 5.809 14.852 1 98.62 43 VAL B CA 1
ATOM 2209 C C . VAL B 1 43 ? -8.43 4.809 15.594 1 98.62 43 VAL B C 1
ATOM 2211 O O . VAL B 1 43 ? -7.219 4.77 15.383 1 98.62 43 VAL B O 1
ATOM 2214 N N . ARG B 1 44 ? -9.031 3.998 16.391 1 98.06 44 ARG B N 1
ATOM 2215 C CA . ARG B 1 44 ? -8.281 2.977 17.109 1 98.06 44 ARG B CA 1
ATOM 2216 C C . ARG B 1 44 ? -7.641 1.987 16.141 1 98.06 44 ARG B C 1
ATOM 2218 O O . ARG B 1 44 ? -6.457 1.665 16.266 1 98.06 44 ARG B O 1
ATOM 2225 N N . ALA B 1 45 ? -8.406 1.566 15.188 1 98.56 45 ALA B N 1
ATOM 2226 C CA . ALA B 1 45 ? -7.945 0.581 14.211 1 98.56 45 ALA B CA 1
ATOM 2227 C C . ALA B 1 45 ? -6.801 1.14 13.367 1 98.56 45 ALA B C 1
ATOM 2229 O O . ALA B 1 45 ? -5.93 0.392 12.922 1 98.56 45 ALA B O 1
ATOM 2230 N N . SER B 1 46 ? -6.754 2.41 13.148 1 98.75 46 SER B N 1
ATOM 2231 C CA . SER B 1 46 ? -5.746 3.061 12.32 1 98.75 46 SER B CA 1
ATOM 2232 C C . SER B 1 46 ? -4.387 3.068 13.008 1 98.75 46 SER B C 1
ATOM 2234 O O . SER B 1 46 ? -3.352 3.209 12.344 1 98.75 46 SER B O 1
ATOM 2236 N N . GLY B 1 47 ? -4.422 2.996 14.336 1 98.31 47 GLY B N 1
ATOM 2237 C CA . GLY B 1 47 ? -3.184 3.09 15.094 1 98.31 47 GLY B CA 1
ATOM 2238 C C . GLY B 1 47 ? -2.625 4.5 15.148 1 98.31 47 GLY B C 1
ATOM 2239 O O . GLY B 1 47 ? -1.532 4.719 15.68 1 98.31 47 GLY B O 1
ATOM 2240 N N . ALA B 1 48 ? -3.33 5.484 14.625 1 98.44 48 ALA B N 1
ATOM 2241 C CA . ALA B 1 48 ? -2.867 6.871 14.641 1 98.44 48 ALA B CA 1
ATOM 2242 C C . ALA B 1 48 ? -2.729 7.387 16.062 1 98.44 48 ALA B C 1
ATOM 2244 O O . ALA B 1 48 ? -3.545 7.066 16.938 1 98.44 48 ALA B O 1
ATOM 2245 N N . GLU B 1 49 ? -1.749 8.164 16.266 1 98.06 49 GLU B N 1
ATOM 2246 C CA . GLU B 1 49 ? -1.556 8.797 17.562 1 98.06 49 GLU B CA 1
ATOM 2247 C C . GLU B 1 49 ? -2.104 10.219 17.578 1 98.06 49 GLU B C 1
ATOM 2249 O O . GLU B 1 49 ? -2.332 10.797 18.641 1 98.06 49 GLU B O 1
ATOM 2254 N N . ILE B 1 50 ? -2.279 10.766 16.391 1 98.19 50 ILE B N 1
ATOM 2255 C CA . ILE B 1 50 ? -2.795 12.125 16.234 1 98.19 50 ILE B CA 1
ATOM 2256 C C . ILE B 1 50 ? -4.152 12.086 15.539 1 98.19 50 ILE B C 1
ATOM 2258 O O . ILE B 1 50 ? -4.301 11.469 14.484 1 98.19 50 ILE B O 1
ATOM 2262 N N . ALA B 1 51 ? -5.113 12.719 16.141 1 97.56 51 ALA B N 1
ATOM 2263 C CA . ALA B 1 51 ? -6.449 12.859 15.562 1 97.56 51 ALA B CA 1
ATOM 2264 C C . ALA B 1 51 ? -6.828 14.328 15.398 1 97.56 51 ALA B C 1
ATOM 2266 O O . ALA B 1 51 ? -6.734 15.109 16.344 1 97.56 51 ALA B O 1
ATOM 2267 N N . THR B 1 52 ? -7.211 14.68 14.234 1 96.5 52 THR B N 1
ATOM 2268 C CA . THR B 1 52 ? -7.629 16.047 14.008 1 96.5 52 THR B CA 1
ATOM 2269 C C . THR B 1 52 ? -9.094 16.25 14.406 1 96.5 52 THR B C 1
ATOM 2271 O O . THR B 1 52 ? -9.914 15.344 14.234 1 96.5 52 THR B O 1
ATOM 2274 N N . VAL B 1 53 ? -9.398 17.422 14.945 1 92.69 53 VAL B N 1
ATOM 2275 C CA . VAL B 1 53 ? -10.75 17.75 15.383 1 92.69 53 VAL B CA 1
ATOM 2276 C C . VAL B 1 53 ? -11.094 19.172 14.969 1 92.69 53 VAL B C 1
ATOM 2278 O O . VAL B 1 53 ? -10.234 20.062 14.984 1 92.69 53 VAL B O 1
ATOM 2281 N N . SER B 1 54 ? -12.352 19.344 14.641 1 86.62 54 SER B N 1
ATOM 2282 C CA . SER B 1 54 ? -12.836 20.703 14.414 1 86.62 54 SER B CA 1
ATOM 2283 C C . SER B 1 54 ? -13.195 21.391 15.727 1 86.62 54 SER B C 1
ATOM 2285 O O . SER B 1 54 ? -13.797 20.766 16.609 1 86.62 54 SER B O 1
ATOM 2287 N N . ILE B 1 55 ? -12.82 22.578 15.852 1 79.19 55 ILE B N 1
ATOM 2288 C CA . ILE B 1 55 ? -13.047 23.328 17.094 1 79.19 55 ILE B CA 1
ATOM 2289 C C . ILE B 1 55 ? -14.547 23.578 17.266 1 79.19 55 ILE B C 1
ATOM 2291 O O . ILE B 1 55 ? -15.047 23.594 18.391 1 79.19 55 ILE B O 1
ATOM 2295 N N . ARG B 1 56 ? -15.141 23.828 16.234 1 67.5 56 ARG B N 1
ATOM 2296 C CA . ARG B 1 56 ? -16.578 24.016 16.359 1 67.5 56 ARG B CA 1
ATOM 2297 C C . ARG B 1 56 ? -17.234 22.844 17.078 1 67.5 56 ARG B C 1
ATOM 2299 O O . ARG B 1 56 ? -18.141 23.031 17.891 1 67.5 56 ARG B O 1
ATOM 2306 N N . ARG B 1 57 ? -16.703 21.812 16.859 1 57.47 57 ARG B N 1
ATOM 2307 C CA . ARG B 1 57 ? -17.25 20.609 17.469 1 57.47 57 ARG B CA 1
ATOM 2308 C C . ARG B 1 57 ? -16.828 20.5 18.938 1 57.47 57 ARG B C 1
ATOM 2310 O O . ARG B 1 57 ? -17.562 19.938 19.75 1 57.47 57 ARG B O 1
ATOM 2317 N N . VAL B 1 58 ? -15.703 20.984 19.219 1 58.34 58 VAL B N 1
ATOM 2318 C CA . VAL B 1 58 ? -15.164 20.812 20.562 1 58.34 58 VAL B CA 1
ATOM 2319 C C . VAL B 1 58 ? -15.766 21.859 21.5 1 58.34 58 VAL B C 1
ATOM 2321 O O . VAL B 1 58 ? -16 21.594 22.688 1 58.34 58 VAL B O 1
ATOM 2324 N N . SER B 1 59 ? -15.781 23.109 21.047 1 55.81 59 SER B N 1
ATOM 2325 C CA . SER B 1 59 ? -16.266 24.188 21.891 1 55.81 59 SER B CA 1
ATOM 2326 C C . SER B 1 59 ? -17.703 23.953 22.328 1 55.81 59 SER B C 1
ATOM 2328 O O . SER B 1 59 ? -18.188 24.594 23.266 1 55.81 59 SER B O 1
ATOM 2330 N N . LEU B 1 60 ? -18.438 23.109 21.5 1 50.81 60 LEU B N 1
ATOM 2331 C CA . LEU B 1 60 ? -19.844 23 21.891 1 50.81 60 LEU B CA 1
ATOM 2332 C C . LEU B 1 60 ? -20.016 21.953 22.984 1 50.81 60 LEU B C 1
ATOM 2334 O O . LEU B 1 60 ? -19.594 20.812 22.812 1 50.81 60 LEU B O 1
ATOM 2338 N N . ARG B 1 61 ? -20.078 22.391 24.266 1 51.94 61 ARG B N 1
ATOM 2339 C CA . ARG B 1 61 ? -20.234 21.75 25.578 1 51.94 61 ARG B CA 1
ATOM 2340 C C . ARG B 1 61 ? -20.828 20.359 25.438 1 51.94 61 ARG B C 1
ATOM 2342 O O . ARG B 1 61 ? -20.703 19.531 26.344 1 51.94 61 ARG B O 1
ATOM 2349 N N . GLY B 1 62 ? -21.469 20.016 24.156 1 49.16 62 GLY B N 1
ATOM 2350 C CA . GLY B 1 62 ? -22.203 18.75 24.109 1 49.16 62 GLY B CA 1
ATOM 2351 C C . GLY B 1 62 ? -21.578 17.75 23.156 1 49.16 62 GLY B C 1
ATOM 2352 O O . GLY B 1 62 ? -21.266 16.625 23.562 1 49.16 62 GLY B O 1
ATOM 2353 N N . HIS B 1 63 ? -21.453 17.922 21.953 1 48.19 63 HIS B N 1
ATOM 2354 C CA . HIS B 1 63 ? -21.047 16.969 20.938 1 48.19 63 HIS B CA 1
ATOM 2355 C C . HIS B 1 63 ? -19.547 16.781 20.922 1 48.19 63 HIS B C 1
ATOM 2357 O O . HIS B 1 63 ? -19.062 15.664 20.703 1 48.19 63 HIS B O 1
ATOM 2363 N N . GLY B 1 64 ? -18.75 17.859 21.094 1 53.25 64 GLY B N 1
ATOM 2364 C CA . GLY B 1 64 ? -17.297 17.844 21.156 1 53.25 64 GLY B CA 1
ATOM 2365 C C . GLY B 1 64 ? -16.766 17.094 22.359 1 53.25 64 GLY B C 1
ATOM 2366 O O . GLY B 1 64 ? -15.703 16.484 22.281 1 53.25 64 GLY B O 1
ATOM 2367 N N . SER B 1 65 ? -17.578 17.172 23.359 1 58.59 65 SER B N 1
ATOM 2368 C CA . SER B 1 65 ? -17.234 16.484 24.609 1 58.59 65 SER B CA 1
ATOM 2369 C C . SER B 1 65 ? -17.188 14.969 24.422 1 58.59 65 SER B C 1
ATOM 2371 O O . SER B 1 65 ? -16.312 14.297 24.953 1 58.59 65 SER B O 1
ATOM 2373 N N . ASP B 1 66 ? -17.969 14.578 23.406 1 79.81 66 ASP B N 1
ATOM 2374 C CA . ASP B 1 66 ? -18.062 13.133 23.219 1 79.81 66 ASP B CA 1
ATOM 2375 C C . ASP B 1 66 ? -16.859 12.609 22.422 1 79.81 66 ASP B C 1
ATOM 2377 O O . ASP B 1 66 ? -16.234 11.617 22.828 1 79.81 66 ASP B O 1
ATOM 2381 N N . THR B 1 67 ? -16.391 13.461 21.453 1 85.94 67 THR B N 1
ATOM 2382 C CA . THR B 1 67 ? -15.273 13.016 20.641 1 85.94 67 THR B CA 1
ATOM 2383 C C . THR B 1 67 ? -13.984 13 21.453 1 85.94 67 THR B C 1
ATOM 2385 O O . THR B 1 67 ? -13.227 12.031 21.422 1 85.94 67 THR B O 1
ATOM 2388 N N . VAL B 1 68 ? -13.82 14.062 22.203 1 86.5 68 VAL B N 1
ATOM 2389 C CA . VAL B 1 68 ? -12.617 14.203 23.016 1 86.5 68 VAL B CA 1
ATOM 2390 C C . VAL B 1 68 ? -12.57 13.094 24.078 1 86.5 68 VAL B C 1
ATOM 2392 O O . VAL B 1 68 ? -11.516 12.5 24.312 1 86.5 68 VAL B O 1
ATOM 2395 N N . SER B 1 69 ? -13.703 12.844 24.578 1 89.25 69 SER B N 1
ATOM 2396 C CA . SER B 1 69 ? -13.766 11.789 25.578 1 89.25 69 SER B CA 1
ATOM 2397 C C . SER B 1 69 ? -13.516 10.422 24.953 1 89.25 69 SER B C 1
ATOM 2399 O O . SER B 1 69 ? -12.797 9.594 25.531 1 89.25 69 SER B O 1
ATOM 2401 N N . LEU B 1 70 ? -14.07 10.25 23.812 1 91.31 70 LEU B N 1
ATOM 2402 C CA . LEU B 1 70 ? -13.969 8.961 23.125 1 91.31 70 LEU B CA 1
ATOM 2403 C C . LEU B 1 70 ? -12.531 8.695 22.688 1 91.31 70 LEU B C 1
ATOM 2405 O O . LEU B 1 70 ? -12.109 7.539 22.609 1 91.31 70 LEU B O 1
ATOM 2409 N N . LEU B 1 71 ? -11.836 9.766 22.469 1 93.75 71 LEU B N 1
ATOM 2410 C CA . LEU B 1 71 ? -10.484 9.617 21.938 1 93.75 71 LEU B CA 1
ATOM 2411 C C . LEU B 1 71 ? -9.438 9.992 22.984 1 93.75 71 LEU B C 1
ATOM 2413 O O . LEU B 1 71 ? -8.328 10.398 22.641 1 93.75 71 LEU B O 1
ATOM 2417 N N . ALA B 1 72 ? -9.859 9.781 24.172 1 89.88 72 ALA B N 1
ATOM 2418 C CA . ALA B 1 72 ? -8.914 10.023 25.25 1 89.88 72 ALA B CA 1
ATOM 2419 C C . ALA B 1 72 ? -7.625 9.234 25.031 1 89.88 72 ALA B C 1
ATOM 2421 O O . ALA B 1 72 ? -7.668 8.055 24.672 1 89.88 72 ALA B O 1
ATOM 2422 N N . GLY B 1 73 ? -6.484 9.867 25.109 1 91.69 73 GLY B N 1
ATOM 2423 C CA . GLY B 1 73 ? -5.203 9.211 24.922 1 91.69 73 GLY B CA 1
ATOM 2424 C C . GLY B 1 73 ? -4.523 9.602 23.625 1 91.69 73 GLY B C 1
ATOM 2425 O O . GLY B 1 73 ? -3.318 9.398 23.453 1 91.69 73 GLY B O 1
ATOM 2426 N N . HIS B 1 74 ? -5.328 10.094 22.719 1 95.38 74 HIS B N 1
ATOM 2427 C CA . HIS B 1 74 ? -4.75 10.586 21.469 1 95.38 74 HIS B CA 1
ATOM 2428 C C . HIS B 1 74 ? -4.301 12.039 21.609 1 95.38 74 HIS B C 1
ATOM 2430 O O . HIS B 1 74 ? -4.785 12.758 22.484 1 95.38 74 HIS B O 1
ATOM 2436 N N . ARG B 1 75 ? -3.363 12.352 20.859 1 95.69 75 ARG B N 1
ATOM 2437 C CA . ARG B 1 75 ? -3.039 13.766 20.719 1 95.69 75 ARG B CA 1
ATOM 2438 C C . ARG B 1 75 ? -3.99 14.445 19.734 1 95.69 75 ARG B C 1
ATOM 2440 O O . ARG B 1 75 ? -4.129 14.008 18.594 1 95.69 75 ARG B O 1
ATOM 2447 N N . PHE B 1 76 ? -4.57 15.477 20.203 1 95.44 76 PHE B N 1
ATOM 2448 C CA . PHE B 1 76 ? -5.508 16.203 19.359 1 95.44 76 PHE B CA 1
ATOM 2449 C C . PHE B 1 76 ? -4.781 17.25 18.516 1 95.44 76 PHE B C 1
ATOM 2451 O O . PHE B 1 76 ? -3.881 17.938 19.016 1 95.44 76 PHE B O 1
ATOM 2458 N N . LEU B 1 77 ? -5.137 17.297 17.312 1 97.5 77 LEU B N 1
ATOM 2459 C CA . LEU B 1 77 ? -4.711 18.328 16.359 1 97.5 77 LEU B CA 1
ATOM 2460 C C . LEU B 1 77 ? -5.906 19.125 15.852 1 97.5 77 LEU B C 1
ATOM 2462 O O . LEU B 1 77 ? -6.492 18.781 14.828 1 97.5 77 LEU B O 1
ATOM 2466 N N . PRO B 1 78 ? -6.277 20.172 16.625 1 96.38 78 PRO B N 1
ATOM 2467 C CA . PRO B 1 78 ? -7.383 21 16.125 1 96.38 78 PRO B CA 1
ATOM 2468 C C . PRO B 1 78 ? -7.066 21.672 14.789 1 96.38 78 PRO B C 1
ATOM 2470 O O . PRO B 1 78 ? -5.906 22 14.516 1 96.38 78 PRO B O 1
ATOM 2473 N N . ASN B 1 79 ? -8.086 21.828 13.969 1 95.88 79 ASN B N 1
ATOM 2474 C CA . ASN B 1 79 ? -7.863 22.484 12.68 1 95.88 79 ASN B CA 1
ATOM 2475 C C . ASN B 1 79 ? -8.727 23.734 12.523 1 95.88 79 ASN B C 1
ATOM 2477 O O . ASN B 1 79 ? -9.672 23.938 13.281 1 95.88 79 ASN B O 1
ATOM 2481 N N . THR B 1 80 ? -8.367 24.578 11.672 1 95.44 80 THR B N 1
ATOM 2482 C CA . THR B 1 80 ? -9.109 25.812 11.406 1 95.44 80 THR B CA 1
ATOM 2483 C C . THR B 1 80 ? -9.969 25.672 10.148 1 95.44 80 THR B C 1
ATOM 2485 O O . THR B 1 80 ? -10.094 26.609 9.367 1 95.44 80 THR B O 1
ATOM 2488 N N . ALA B 1 81 ? -10.406 24.469 9.969 1 88.88 81 ALA B N 1
ATOM 2489 C CA . ALA B 1 81 ? -11.242 24.203 8.805 1 88.88 81 ALA B CA 1
ATOM 2490 C C . ALA B 1 81 ? -12.391 25.203 8.703 1 88.88 81 ALA B C 1
ATOM 2492 O O . ALA B 1 81 ? -13.016 25.531 9.711 1 88.88 81 ALA B O 1
ATOM 2493 N N . GLY B 1 82 ? -12.609 25.719 7.441 1 88 82 GLY B N 1
ATOM 2494 C CA . GLY B 1 82 ? -13.711 26.641 7.203 1 88 82 GLY B CA 1
ATOM 2495 C C . GLY B 1 82 ? -13.281 28.094 7.227 1 88 82 GLY B C 1
ATOM 2496 O O . GLY B 1 82 ? -14.023 28.969 6.777 1 88 82 GLY B O 1
ATOM 2497 N N . CYS B 1 83 ? -12.148 28.359 7.832 1 94 83 CYS B N 1
ATOM 2498 C CA . CYS B 1 83 ? -11.656 29.734 7.859 1 94 83 CYS B CA 1
ATOM 2499 C C . CYS B 1 83 ? -11.227 30.188 6.473 1 94 83 CYS B C 1
ATOM 2501 O O . CYS B 1 83 ? -10.648 29.406 5.707 1 94 83 CYS B O 1
ATOM 2503 N N . GLU B 1 84 ? -11.422 31.453 6.203 1 96.62 84 GLU B N 1
ATOM 2504 C CA . GLU B 1 84 ? -11.078 31.984 4.891 1 96.62 84 GLU B CA 1
ATOM 2505 C C . GLU B 1 84 ? -10.07 33.125 5.004 1 96.62 84 GLU B C 1
ATOM 2507 O O . GLU B 1 84 ? -9.641 33.688 3.992 1 96.62 84 GLU B O 1
ATOM 2512 N N . THR B 1 85 ? -9.742 33.469 6.27 1 97.62 85 THR B N 1
ATOM 2513 C CA . THR B 1 85 ? -8.742 34.5 6.496 1 97.62 85 THR B CA 1
ATOM 2514 C C . THR B 1 85 ? -7.762 34.062 7.586 1 97.62 85 THR B C 1
ATOM 2516 O O . THR B 1 85 ? -8.086 33.25 8.438 1 97.62 85 THR B O 1
ATOM 2519 N N . ALA B 1 86 ? -6.539 34.688 7.508 1 98.56 86 ALA B N 1
ATOM 2520 C CA . ALA B 1 86 ? -5.555 34.438 8.562 1 98.56 86 ALA B CA 1
ATOM 2521 C C . ALA B 1 86 ? -6.102 34.875 9.922 1 98.56 86 ALA B C 1
ATOM 2523 O O . ALA B 1 86 ? -5.875 34.188 10.922 1 98.56 86 ALA B O 1
ATOM 2524 N N . ARG B 1 87 ? -6.805 35.969 9.906 1 98.12 87 ARG B N 1
ATOM 2525 C CA . ARG B 1 87 ? -7.379 36.469 11.148 1 98.12 87 ARG B CA 1
ATOM 2526 C C . ARG B 1 87 ? -8.297 35.438 11.789 1 98.12 87 ARG B C 1
ATOM 2528 O O . ARG B 1 87 ? -8.164 35.125 12.977 1 98.12 87 ARG B O 1
ATOM 2535 N N . ASP B 1 88 ? -9.188 34.906 11.008 1 96.88 88 ASP B N 1
ATOM 2536 C CA . ASP B 1 88 ? -10.117 33.875 11.508 1 96.88 88 ASP B CA 1
ATOM 2537 C C . ASP B 1 88 ? -9.383 32.625 11.977 1 96.88 88 ASP B C 1
ATOM 2539 O O . ASP B 1 88 ? -9.742 32.031 12.992 1 96.88 88 ASP B O 1
ATOM 2543 N N . ALA B 1 89 ? -8.406 32.219 11.242 1 97.62 89 ALA B N 1
ATOM 2544 C CA . ALA B 1 89 ? -7.633 31.047 11.586 1 97.62 89 ALA B CA 1
ATOM 2545 C C . ALA B 1 89 ? -6.906 31.219 12.914 1 97.62 89 ALA B C 1
ATOM 2547 O O . ALA B 1 89 ? -6.91 30.312 13.758 1 97.62 89 ALA B O 1
ATOM 2548 N N . VAL B 1 90 ? -6.301 32.406 13.102 1 98.25 90 VAL B N 1
ATOM 2549 C CA . VAL B 1 90 ? -5.562 32.688 14.328 1 98.25 90 VAL B CA 1
ATOM 2550 C C . VAL B 1 90 ? -6.52 32.688 15.516 1 98.25 90 VAL B C 1
ATOM 2552 O O . VAL B 1 90 ? -6.234 32.094 16.562 1 98.25 90 VAL B O 1
ATOM 2555 N N . MET B 1 91 ? -7.656 33.312 15.32 1 96.88 91 MET B N 1
ATOM 2556 C CA . MET B 1 91 ? -8.656 33.344 16.375 1 96.88 91 MET B CA 1
ATOM 2557 C C . MET B 1 91 ? -9.117 31.922 16.734 1 96.88 91 MET B C 1
ATOM 2559 O O . MET B 1 91 ? -9.227 31.578 17.906 1 96.88 91 MET B O 1
ATOM 2563 N N . THR B 1 92 ? -9.398 31.156 15.734 1 95.88 92 THR B N 1
ATOM 2564 C CA . THR B 1 92 ? -9.836 29.781 15.922 1 95.88 92 THR B CA 1
ATOM 2565 C C . THR B 1 92 ? -8.766 28.969 16.656 1 95.88 92 THR B C 1
ATOM 2567 O O . THR B 1 92 ? -9.086 28.172 17.531 1 95.88 92 THR B O 1
ATOM 2570 N N . ALA B 1 93 ? -7.527 29.188 16.312 1 97.31 93 ALA B N 1
ATOM 2571 C CA . ALA B 1 93 ? -6.414 28.5 16.953 1 97.31 93 ALA B CA 1
ATOM 2572 C C . ALA B 1 93 ? -6.336 28.844 18.438 1 97.31 93 ALA B C 1
ATOM 2574 O O . ALA B 1 93 ? -6.117 27.953 19.266 1 97.31 93 ALA B O 1
ATOM 2575 N N . GLU B 1 94 ? -6.492 30.078 18.734 1 96.62 94 GLU B N 1
ATOM 2576 C CA . GLU B 1 94 ? -6.461 30.5 20.125 1 96.62 94 GLU B CA 1
ATOM 2577 C C . GLU B 1 94 ? -7.586 29.859 20.922 1 96.62 94 GLU B C 1
ATOM 2579 O O . GLU B 1 94 ? -7.375 29.422 22.062 1 96.62 94 GLU B O 1
ATOM 2584 N N . LEU B 1 95 ? -8.75 29.781 20.359 1 93.88 95 LEU B N 1
ATOM 2585 C CA . LEU B 1 95 ? -9.875 29.125 21 1 93.88 95 LEU B CA 1
ATOM 2586 C C . LEU B 1 95 ? -9.57 27.641 21.25 1 93.88 95 LEU B C 1
ATOM 2588 O O . LEU B 1 95 ? -9.906 27.094 22.297 1 93.88 95 LEU B O 1
ATOM 2592 N N . ALA B 1 96 ? -8.961 27.031 20.266 1 94.06 96 ALA B N 1
ATOM 2593 C CA . ALA B 1 96 ? -8.602 25.609 20.391 1 94.06 96 ALA B CA 1
ATOM 2594 C C . ALA B 1 96 ? -7.613 25.391 21.516 1 94.06 96 ALA B C 1
ATOM 2596 O O . ALA B 1 96 ? -7.738 24.422 22.281 1 94.06 96 ALA B O 1
ATOM 2597 N N . ARG B 1 97 ? -6.578 26.234 21.578 1 95 97 ARG B N 1
ATOM 2598 C CA . ARG B 1 97 ? -5.602 26.141 22.656 1 95 97 ARG B CA 1
ATOM 2599 C C . ARG B 1 97 ? -6.281 26.203 24.016 1 95 97 ARG B C 1
ATOM 2601 O O . ARG B 1 97 ? -5.949 25.438 24.922 1 95 97 ARG B O 1
ATOM 2608 N N . GLU B 1 98 ? -7.211 27.094 24.141 1 92.62 98 GLU B N 1
ATOM 2609 C CA . GLU B 1 98 ? -7.926 27.25 25.406 1 92.62 98 GLU B CA 1
ATOM 2610 C C . GLU B 1 98 ? -8.805 26.031 25.688 1 92.62 98 GLU B C 1
ATOM 2612 O O . GLU B 1 98 ? -8.859 25.547 26.828 1 92.62 98 GLU B O 1
ATOM 2617 N N . ALA B 1 99 ? -9.453 25.531 24.703 1 88.94 99 ALA B N 1
ATOM 2618 C CA . ALA B 1 99 ? -10.445 24.469 24.859 1 88.94 99 ALA B CA 1
ATOM 2619 C C . ALA B 1 99 ? -9.773 23.125 25.094 1 88.94 99 ALA B C 1
ATOM 2621 O O . ALA B 1 99 ? -10.281 22.297 25.859 1 88.94 99 ALA B O 1
ATOM 2622 N N . LEU B 1 100 ? -8.633 22.906 24.422 1 91.12 100 LEU B N 1
ATOM 2623 C CA . LEU B 1 100 ? -8.07 21.562 24.406 1 91.12 100 LEU B CA 1
ATOM 2624 C C . LEU B 1 100 ? -6.727 21.531 25.141 1 91.12 100 LEU B C 1
ATOM 2626 O O . LEU B 1 100 ? -6.148 20.469 25.344 1 91.12 100 LEU B O 1
ATOM 2630 N N . GLY B 1 101 ? -6.191 22.688 25.484 1 92.38 101 GLY B N 1
ATOM 2631 C CA . GLY B 1 101 ? -4.926 22.75 26.203 1 92.38 101 GLY B CA 1
ATOM 2632 C C . GLY B 1 101 ? -3.746 22.281 25.359 1 92.38 101 GLY B C 1
ATOM 2633 O O . GLY B 1 101 ? -2.838 21.625 25.875 1 92.38 101 GLY B O 1
ATOM 2634 N N . THR B 1 102 ? -3.836 22.547 24.094 1 95.25 102 THR B N 1
ATOM 2635 C CA . THR B 1 102 ? -2.754 22.141 23.203 1 95.25 102 THR B CA 1
ATOM 2636 C C . THR B 1 102 ? -2.229 23.328 22.406 1 95.25 102 THR B C 1
ATOM 2638 O O . THR B 1 102 ? -2.963 24.297 22.156 1 95.25 102 THR B O 1
ATOM 2641 N N . ALA B 1 103 ? -0.981 23.234 22.078 1 97.19 103 ALA B N 1
ATOM 2642 C CA . ALA B 1 103 ? -0.37 24.25 21.219 1 97.19 103 ALA B CA 1
ATOM 2643 C C . ALA B 1 103 ? -0.3 23.781 19.766 1 97.19 103 ALA B C 1
ATOM 2645 O O . ALA B 1 103 ? 0.131 24.531 18.891 1 97.19 103 ALA B O 1
ATOM 2646 N N . TRP B 1 104 ? -0.704 22.531 19.484 1 98.44 104 TRP B N 1
ATOM 2647 C CA . TRP B 1 104 ? -0.679 22.016 18.125 1 98.44 104 TRP B CA 1
ATOM 2648 C C . TRP B 1 104 ? -1.872 22.516 17.328 1 98.44 104 TRP B C 1
ATOM 2650 O O . TRP B 1 104 ? -2.99 22.594 17.844 1 98.44 104 TRP B O 1
ATOM 2660 N N . ILE B 1 105 ? -1.613 22.859 16.125 1 98.38 105 ILE B N 1
ATOM 2661 C CA . ILE B 1 105 ? -2.715 23.375 15.305 1 98.38 105 ILE B CA 1
ATOM 2662 C C . ILE B 1 105 ? -2.477 23.016 13.844 1 98.38 105 ILE B C 1
ATOM 2664 O O . ILE B 1 105 ? -1.37 23.188 13.32 1 98.38 105 ILE B O 1
ATOM 2668 N N . LYS B 1 106 ? -3.449 22.406 13.234 1 98.56 106 LYS B N 1
ATOM 2669 C CA . LYS B 1 106 ? -3.506 22.312 11.773 1 98.56 106 LYS B CA 1
ATOM 2670 C C . LYS B 1 106 ? -4.148 23.547 11.164 1 98.56 106 LYS B C 1
ATOM 2672 O O . LYS B 1 106 ? -5.355 23.766 11.305 1 98.56 106 LYS B O 1
ATOM 2677 N N . VAL B 1 107 ? -3.365 24.297 10.43 1 98.44 107 VAL B N 1
ATOM 2678 C CA . VAL B 1 107 ? -3.865 25.531 9.828 1 98.44 107 VAL B CA 1
ATOM 2679 C C . VAL B 1 107 ? -4.445 25.234 8.445 1 98.44 107 VAL B C 1
ATOM 2681 O O . VAL B 1 107 ? -3.764 24.672 7.59 1 98.44 107 VAL B O 1
ATOM 2684 N N . GLU B 1 108 ? -5.617 25.531 8.297 1 96.81 108 GLU B N 1
ATOM 2685 C CA . GLU B 1 108 ? -6.34 25.453 7.027 1 96.81 108 GLU B CA 1
ATOM 2686 C C . GLU B 1 108 ? -7.074 26.75 6.719 1 96.81 108 GLU B C 1
ATOM 2688 O O . GLU B 1 108 ? -7.949 27.172 7.477 1 96.81 108 GLU B O 1
ATOM 2693 N N . VAL B 1 109 ? -6.66 27.406 5.727 1 97.62 109 VAL B N 1
ATOM 2694 C CA . VAL B 1 109 ? -7.332 28.609 5.234 1 97.62 109 VAL B CA 1
ATOM 2695 C C . VAL B 1 109 ? -7.773 28.391 3.787 1 97.62 109 VAL B C 1
ATOM 2697 O O . VAL B 1 109 ? -6.938 28.219 2.898 1 97.62 109 VAL B O 1
ATOM 2700 N N . ILE B 1 110 ? -9.055 28.5 3.59 1 96.38 110 ILE B N 1
ATOM 2701 C CA . ILE B 1 110 ? -9.625 28.156 2.293 1 96.38 110 ILE B CA 1
ATOM 2702 C C . ILE B 1 110 ? -9.758 29.406 1.433 1 96.38 110 ILE B C 1
ATOM 2704 O O . ILE B 1 110 ? -10.219 30.453 1.905 1 96.38 110 ILE B O 1
ATOM 2708 N N . GLY B 1 111 ? -9.328 29.25 0.17 1 95.56 111 GLY B N 1
ATOM 2709 C CA . GLY B 1 111 ? -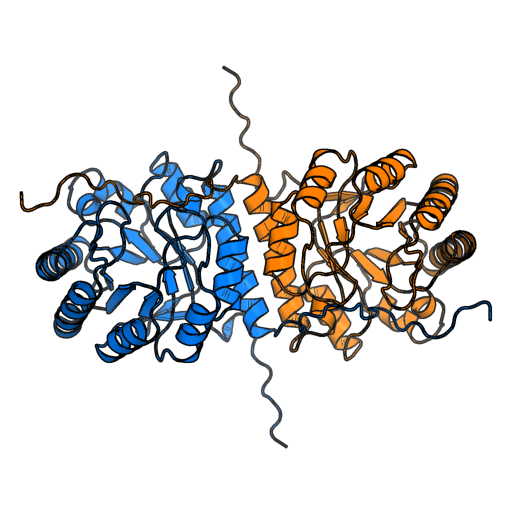9.391 30.375 -0.755 1 95.56 111 GLY B CA 1
ATOM 2710 C C . GLY B 1 111 ? -10.594 30.328 -1.67 1 95.56 111 GLY B C 1
ATOM 2711 O O . GLY B 1 111 ? -11.016 31.359 -2.209 1 95.56 111 GLY B O 1
ATOM 2712 N N . ASP B 1 112 ? -11.078 29.078 -1.862 1 92.5 112 ASP B N 1
ATOM 2713 C CA . ASP B 1 112 ? -12.234 28.844 -2.721 1 92.5 112 ASP B CA 1
ATOM 2714 C C . ASP B 1 112 ? -13.141 27.75 -2.137 1 92.5 112 ASP B C 1
ATOM 2716 O O . ASP B 1 112 ? -12.734 26.594 -2.02 1 92.5 112 ASP B O 1
ATOM 2720 N N . ARG B 1 113 ? -14.352 28.062 -1.839 1 89.56 113 ARG B N 1
ATOM 2721 C CA . ARG B 1 113 ? -15.258 27.172 -1.119 1 89.56 113 ARG B CA 1
ATOM 2722 C C . ARG B 1 113 ? -15.703 26.016 -2.002 1 89.56 113 ARG B C 1
ATOM 2724 O O . ARG B 1 113 ? -16.125 24.969 -1.498 1 89.56 113 ARG B O 1
ATOM 2731 N N . GLU B 1 114 ? -15.703 26.219 -3.27 1 90.31 114 GLU B N 1
ATOM 2732 C CA . GLU B 1 114 ? -16.125 25.156 -4.184 1 90.31 114 GLU B CA 1
ATOM 2733 C C . GLU B 1 114 ? -15.031 24.109 -4.336 1 90.31 114 GLU B C 1
ATOM 2735 O O . GLU B 1 114 ? -15.32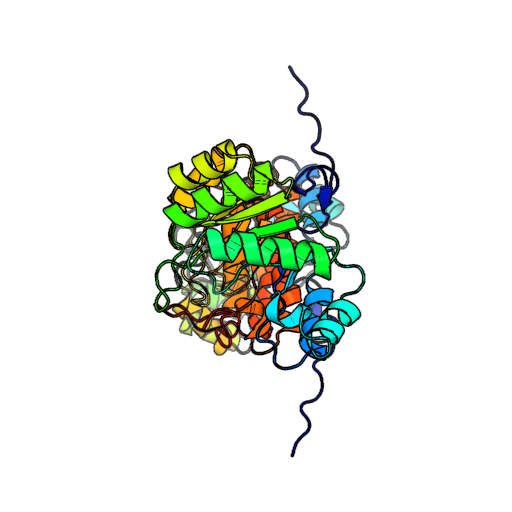 22.906 -4.289 1 90.31 114 GLU B O 1
ATOM 2740 N N . THR B 1 115 ? -13.812 24.531 -4.469 1 91.62 115 THR B N 1
ATOM 2741 C CA . THR B 1 115 ? -12.711 23.609 -4.73 1 91.62 115 THR B CA 1
ATOM 2742 C C . THR B 1 115 ? -12.008 23.234 -3.432 1 91.62 115 THR B C 1
ATOM 2744 O O . THR B 1 115 ? -11.234 22.266 -3.398 1 91.62 115 THR B O 1
ATOM 2747 N N . LEU B 1 116 ? -12.219 24.062 -2.389 1 92.44 116 LEU B N 1
ATOM 2748 C CA . LEU B 1 116 ? -11.586 23.906 -1.084 1 92.44 116 LEU B CA 1
ATOM 2749 C C . LEU B 1 116 ? -10.07 24.016 -1.199 1 92.44 116 LEU B C 1
ATOM 2751 O O . LEU B 1 116 ? -9.336 23.516 -0.346 1 92.44 116 LEU B O 1
ATOM 2755 N N . TYR B 1 117 ? -9.664 24.703 -2.24 1 95.5 117 TYR B N 1
ATOM 2756 C CA . TYR B 1 117 ? -8.242 24.969 -2.428 1 95.5 117 TYR B CA 1
ATOM 2757 C C . TYR B 1 117 ? -7.746 25.984 -1.4 1 95.5 117 TYR B C 1
ATOM 2759 O O . TYR B 1 117 ? -8.43 26.969 -1.1 1 95.5 117 TYR B O 1
ATOM 2767 N N . PRO B 1 118 ? -6.605 25.734 -0.854 1 97.25 118 PRO B N 1
ATOM 2768 C CA . PRO B 1 118 ? -6.117 26.641 0.19 1 97.25 118 PRO B CA 1
ATOM 2769 C C . PRO B 1 118 ? -5.715 28 -0.354 1 97.25 118 PRO B C 1
ATOM 2771 O O . PRO B 1 118 ? -5.258 28.109 -1.494 1 97.25 118 PRO B O 1
ATOM 2774 N N . ASP B 1 119 ? -5.926 29.031 0.427 1 98.19 119 ASP B N 1
ATOM 2775 C CA . ASP B 1 119 ? -5.359 30.344 0.176 1 98.19 119 ASP B CA 1
ATOM 2776 C C . ASP B 1 119 ? -3.945 30.453 0.741 1 98.19 119 ASP B C 1
ATOM 2778 O O . ASP B 1 119 ? -3.768 30.703 1.937 1 98.19 119 ASP B O 1
ATOM 2782 N N . VAL B 1 120 ? -2.963 30.391 -0.116 1 98.19 120 VAL B N 1
ATOM 2783 C CA . VAL B 1 120 ? -1.564 30.297 0.287 1 98.19 120 VAL B CA 1
ATOM 2784 C C . VAL B 1 120 ? -1.138 31.578 0.995 1 98.19 120 VAL B C 1
ATOM 2786 O O . VAL B 1 120 ? -0.408 31.531 1.988 1 98.19 120 VAL B O 1
ATOM 2789 N N . ALA B 1 121 ? -1.591 32.688 0.469 1 98.56 121 ALA B N 1
ATOM 2790 C CA . ALA B 1 121 ? -1.205 33.969 1.067 1 98.56 121 ALA B CA 1
ATOM 2791 C C . ALA B 1 121 ? -1.71 34.062 2.504 1 98.56 121 ALA B C 1
ATOM 2793 O O . ALA B 1 121 ? -0.958 34.438 3.406 1 98.56 121 ALA B O 1
ATOM 2794 N N . GLU B 1 122 ? -2.934 33.719 2.711 1 98.81 122 GLU B N 1
ATOM 2795 C CA . GLU B 1 122 ? -3.52 33.75 4.047 1 98.81 122 GLU B CA 1
ATOM 2796 C C . GLU B 1 122 ? -2.893 32.688 4.953 1 98.81 122 GLU B C 1
ATOM 2798 O O . GLU B 1 122 ? -2.707 32.906 6.148 1 98.81 122 GLU B O 1
ATOM 2803 N N . THR B 1 123 ? -2.592 31.531 4.402 1 98.88 123 THR B N 1
ATOM 2804 C CA . THR B 1 123 ? -1.969 30.469 5.168 1 98.88 123 THR B CA 1
ATOM 2805 C C . THR B 1 123 ? -0.592 30.891 5.672 1 98.88 123 THR B C 1
ATOM 2807 O O . THR B 1 123 ? -0.242 30.641 6.824 1 98.88 123 THR B O 1
ATOM 2810 N N . LEU B 1 124 ? 0.191 31.578 4.801 1 98.88 124 LEU B N 1
ATOM 2811 C CA . LEU B 1 124 ? 1.507 32.062 5.188 1 98.88 124 LEU B CA 1
ATOM 2812 C C . LEU B 1 124 ? 1.394 33.062 6.332 1 98.88 124 LEU B C 1
ATOM 2814 O O . LEU B 1 124 ? 2.139 33 7.312 1 98.88 124 LEU B O 1
ATOM 2818 N N . GLU B 1 125 ? 0.423 33.969 6.199 1 98.88 125 GLU B N 1
ATOM 2819 C CA . GLU B 1 125 ? 0.218 34.969 7.219 1 98.88 125 GLU B CA 1
ATOM 2820 C C . GLU B 1 125 ? -0.218 34.344 8.547 1 98.88 125 GLU B C 1
ATOM 2822 O O . GLU B 1 125 ? 0.304 34.719 9.602 1 98.88 125 GLU B O 1
ATOM 2827 N N . ALA B 1 126 ? -1.139 33.438 8.477 1 98.94 126 ALA B N 1
ATOM 2828 C CA . ALA B 1 126 ? -1.594 32.75 9.68 1 98.94 126 ALA B CA 1
ATOM 2829 C C . ALA B 1 126 ? -0.447 31.984 10.344 1 98.94 126 ALA B C 1
ATOM 2831 O O . ALA B 1 126 ? -0.295 32.031 11.57 1 98.94 126 ALA B O 1
ATOM 2832 N N . THR B 1 127 ? 0.352 31.312 9.547 1 98.94 127 THR B N 1
ATOM 2833 C CA . THR B 1 127 ? 1.478 30.531 10.055 1 98.94 127 THR B CA 1
ATOM 2834 C C . THR B 1 127 ? 2.469 31.422 10.789 1 98.94 127 THR B C 1
ATOM 2836 O O . THR B 1 127 ? 2.887 31.109 11.906 1 98.94 127 THR B O 1
ATOM 2839 N N . ARG B 1 128 ? 2.791 32.562 10.188 1 98.88 128 ARG B N 1
ATOM 2840 C CA . ARG B 1 128 ? 3.709 33.5 10.812 1 98.88 128 ARG B CA 1
ATOM 2841 C C . ARG B 1 128 ? 3.203 33.938 12.188 1 98.88 128 ARG B C 1
ATOM 2843 O O . ARG B 1 128 ? 3.934 33.844 13.172 1 98.88 128 ARG B O 1
ATOM 2850 N N . GLN B 1 129 ? 1.983 34.312 12.289 1 98.94 129 GLN B N 1
ATOM 2851 C CA . GLN B 1 129 ? 1.398 34.812 13.523 1 98.94 129 GLN B CA 1
ATOM 2852 C C . GLN B 1 129 ? 1.342 33.75 14.586 1 98.94 129 GLN B C 1
ATOM 2854 O O . GLN B 1 129 ? 1.661 33.969 15.758 1 98.94 129 GLN B O 1
ATOM 2859 N N . LEU B 1 130 ? 0.969 32.562 14.148 1 98.94 130 LEU B N 1
ATOM 2860 C CA . LEU B 1 130 ? 0.773 31.484 15.102 1 98.94 130 LEU B CA 1
ATOM 2861 C C . LEU B 1 130 ? 2.111 30.969 15.609 1 98.94 130 LEU B C 1
ATOM 2863 O O . LEU B 1 130 ? 2.24 30.625 16.797 1 98.94 130 LEU B O 1
ATOM 2867 N N . VAL B 1 131 ? 3.109 30.906 14.758 1 98.88 131 VAL B N 1
ATOM 2868 C CA . VAL B 1 131 ? 4.445 30.516 15.203 1 98.88 131 VAL B CA 1
ATOM 2869 C C . VAL B 1 131 ? 4.953 31.531 16.234 1 98.88 131 VAL B C 1
ATOM 2871 O O . VAL B 1 131 ? 5.473 31.156 17.281 1 98.88 131 VAL B O 1
ATOM 2874 N N . ASP B 1 132 ? 4.766 32.812 15.93 1 98.69 132 ASP B N 1
ATOM 2875 C CA . ASP B 1 132 ? 5.184 33.875 16.844 1 98.69 132 ASP B CA 1
ATOM 2876 C C . ASP B 1 132 ? 4.465 33.781 18.172 1 98.69 132 ASP B C 1
ATOM 2878 O O . ASP B 1 132 ? 5.016 34.125 19.219 1 98.69 132 ASP B O 1
ATOM 2882 N N . ALA B 1 133 ? 3.254 33.25 18.109 1 98.69 133 ALA B N 1
ATOM 2883 C CA . ALA B 1 133 ? 2.436 33.125 19.312 1 98.69 133 ALA B CA 1
ATOM 2884 C C . ALA B 1 133 ? 2.742 31.812 20.062 1 98.69 133 ALA B C 1
ATOM 2886 O O . ALA B 1 133 ? 2.088 31.5 21.047 1 98.69 133 ALA B O 1
ATOM 2887 N N . GLY B 1 134 ? 3.627 30.969 19.578 1 98.62 134 GLY B N 1
ATOM 2888 C CA . GLY B 1 134 ? 4.117 29.828 20.312 1 98.62 134 GLY B CA 1
ATOM 2889 C C . GLY B 1 134 ? 3.41 28.531 19.938 1 98.62 134 GLY B C 1
ATOM 2890 O O . GLY B 1 134 ? 3.512 27.531 20.656 1 98.62 134 GLY B O 1
ATOM 2891 N N . PHE B 1 135 ? 2.711 28.469 18.844 1 98.81 135 PHE B N 1
ATOM 2892 C CA . PHE B 1 135 ? 2.018 27.266 18.391 1 98.81 135 PHE B CA 1
ATOM 2893 C C . PHE B 1 135 ? 2.977 26.328 17.672 1 98.81 135 PHE B C 1
ATOM 2895 O O . PHE B 1 135 ? 3.998 26.75 17.141 1 98.81 135 PHE B O 1
ATOM 2902 N N . VAL B 1 136 ? 2.746 24.984 17.75 1 98.88 136 VAL B N 1
ATOM 2903 C CA . VAL B 1 136 ? 3.271 23.984 16.828 1 98.88 136 VAL B CA 1
ATOM 2904 C C . VAL B 1 136 ? 2.379 23.891 15.594 1 98.88 136 VAL B C 1
ATOM 2906 O O . VAL B 1 136 ? 1.306 23.297 15.633 1 98.88 136 VAL B O 1
ATOM 2909 N N . VAL B 1 137 ? 2.832 24.5 14.516 1 98.94 137 VAL B N 1
ATOM 2910 C CA . VAL B 1 137 ? 1.949 24.781 13.391 1 98.94 137 VAL B CA 1
ATOM 2911 C C . VAL B 1 137 ? 2.164 23.766 12.281 1 98.94 137 VAL B C 1
ATOM 2913 O O . VAL B 1 137 ? 3.295 23.531 11.844 1 98.94 137 VAL B O 1
ATOM 2916 N N . LEU B 1 138 ? 1.127 23.109 11.82 1 98.94 138 LEU B N 1
ATOM 2917 C CA . LEU B 1 138 ? 1.084 22.188 10.688 1 98.94 138 LEU B CA 1
ATOM 2918 C C . LEU B 1 138 ? 0.147 22.719 9.602 1 98.94 138 LEU B C 1
ATOM 2920 O O . LEU B 1 138 ? -1.052 22.438 9.625 1 98.94 138 LEU B O 1
ATOM 2924 N N . PRO B 1 139 ? 0.625 23.438 8.641 1 98.88 139 PRO B N 1
ATOM 2925 C CA . PRO B 1 139 ? -0.23 24.125 7.668 1 98.88 139 PRO B CA 1
ATOM 2926 C C . PRO B 1 139 ? -0.554 23.25 6.453 1 98.88 139 PRO B C 1
ATOM 2928 O O . PRO B 1 139 ? 0.355 22.734 5.801 1 98.88 139 PRO B O 1
ATOM 2931 N N . TYR B 1 140 ? -1.849 23.156 6.211 1 98.44 140 TYR B N 1
ATOM 2932 C CA . TYR B 1 140 ? -2.324 22.625 4.938 1 98.44 140 TYR B CA 1
ATOM 2933 C C . TYR B 1 140 ? -2.086 23.625 3.811 1 98.44 140 TYR B C 1
ATOM 2935 O O . TYR B 1 140 ? -2.408 24.812 3.938 1 98.44 140 TYR B O 1
ATOM 2943 N N . CYS B 1 141 ? -1.51 23.109 2.68 1 98.44 141 CYS B N 1
ATOM 2944 C CA . CYS B 1 141 ? -1.2 24.016 1.575 1 98.44 141 CYS B CA 1
ATOM 2945 C C . CYS B 1 141 ? -1.264 23.281 0.24 1 98.44 141 CYS B C 1
ATOM 2947 O O . CYS B 1 141 ? -1.603 22.109 0.191 1 98.44 141 CYS B O 1
ATOM 2949 N N . ASN B 1 142 ? -1.091 24.047 -0.881 1 98 142 ASN B N 1
ATOM 2950 C CA . ASN B 1 142 ? -1.014 23.422 -2.201 1 98 142 ASN B CA 1
ATOM 2951 C C . ASN B 1 142 ? 0.309 22.703 -2.402 1 98 142 ASN B C 1
ATOM 2953 O O . ASN B 1 142 ? 1.169 22.703 -1.52 1 98 142 ASN B O 1
ATOM 2957 N N . ASP B 1 143 ? 0.488 22.031 -3.514 1 98.25 143 ASP B N 1
ATOM 2958 C CA . ASP B 1 143 ? 1.658 21.188 -3.756 1 98.25 143 ASP B CA 1
ATOM 2959 C C . ASP B 1 143 ? 2.773 21.984 -4.43 1 98.25 143 ASP B C 1
ATOM 2961 O O . ASP B 1 143 ? 3.477 21.469 -5.301 1 98.25 143 ASP B O 1
ATOM 2965 N N . ASP B 1 144 ? 2.896 23.266 -4.082 1 98.44 144 ASP B N 1
ATOM 2966 C CA . ASP B 1 144 ? 3.949 24.156 -4.578 1 98.44 144 ASP B CA 1
ATOM 2967 C C . ASP B 1 144 ? 5.199 24.062 -3.705 1 98.44 144 ASP B C 1
ATOM 2969 O O . ASP B 1 144 ? 5.168 24.422 -2.529 1 98.44 144 ASP B O 1
ATOM 2973 N N . PRO B 1 145 ? 6.359 23.641 -4.324 1 98.62 145 PRO B N 1
ATOM 2974 C CA . PRO B 1 145 ? 7.57 23.469 -3.521 1 98.62 145 PRO B CA 1
ATOM 2975 C C . PRO B 1 145 ? 8.055 24.781 -2.893 1 98.62 145 PRO B C 1
ATOM 2977 O O . PRO B 1 145 ? 8.617 24.766 -1.799 1 98.62 145 PRO B O 1
ATOM 2980 N N . VAL B 1 146 ? 7.816 25.875 -3.555 1 98.69 146 VAL B N 1
ATOM 2981 C CA . VAL B 1 146 ? 8.242 27.172 -3.037 1 98.69 146 VAL B CA 1
ATOM 2982 C C . VAL B 1 146 ? 7.402 27.547 -1.816 1 98.69 146 VAL B C 1
ATOM 2984 O O . VAL B 1 146 ? 7.934 28.047 -0.819 1 98.69 146 VAL B O 1
ATOM 2987 N N . VAL B 1 147 ? 6.098 27.297 -1.865 1 98.81 147 VAL B N 1
ATOM 2988 C CA . VAL B 1 147 ? 5.203 27.578 -0.748 1 98.81 147 VAL B CA 1
ATOM 2989 C C . VAL B 1 147 ? 5.602 26.734 0.458 1 98.81 147 VAL B C 1
ATOM 2991 O O . VAL B 1 147 ? 5.695 27.234 1.579 1 98.81 147 VAL B O 1
ATOM 2994 N N . CYS B 1 148 ? 5.848 25.469 0.253 1 98.88 148 CYS B N 1
ATOM 2995 C CA . CYS B 1 148 ? 6.242 24.578 1.336 1 98.88 148 CYS B CA 1
ATOM 2996 C C . CYS B 1 148 ? 7.535 25.047 1.989 1 98.88 148 CYS B C 1
ATOM 2998 O O . CYS B 1 148 ? 7.656 25.047 3.217 1 98.88 148 CYS B O 1
ATOM 3000 N N . ALA B 1 149 ? 8.477 25.5 1.156 1 98.81 149 ALA B N 1
ATOM 3001 C CA . ALA B 1 149 ? 9.734 26.016 1.684 1 98.81 149 ALA B CA 1
ATOM 3002 C C . ALA B 1 149 ? 9.508 27.266 2.523 1 98.81 149 ALA B C 1
ATOM 3004 O O . ALA B 1 149 ? 10.109 27.422 3.59 1 98.81 149 ALA B O 1
ATOM 3005 N N . ARG B 1 150 ? 8.688 28.156 2.068 1 98.88 150 ARG B N 1
ATOM 3006 C CA . ARG B 1 150 ? 8.406 29.391 2.789 1 98.88 150 ARG B CA 1
ATOM 3007 C C . ARG B 1 150 ? 7.742 29.094 4.133 1 98.88 150 ARG B C 1
ATOM 3009 O O . ARG B 1 150 ? 8.047 29.75 5.133 1 98.88 150 ARG B O 1
ATOM 3016 N N . LEU B 1 151 ? 6.828 28.156 4.113 1 98.94 151 LEU B N 1
ATOM 3017 C CA . LEU B 1 151 ? 6.152 27.781 5.352 1 98.94 151 LEU B CA 1
ATOM 3018 C C . LEU B 1 151 ? 7.145 27.219 6.359 1 98.94 151 LEU B C 1
ATOM 3020 O O . LEU B 1 151 ? 7.086 27.547 7.547 1 98.94 151 LEU B O 1
ATOM 3024 N N . ALA B 1 152 ? 8.023 26.391 5.934 1 98.88 152 ALA B N 1
ATOM 3025 C CA . ALA B 1 152 ? 9.062 25.859 6.801 1 98.88 152 ALA B CA 1
ATOM 3026 C C . ALA B 1 152 ? 9.953 26.969 7.359 1 98.88 152 ALA B C 1
ATOM 3028 O O . ALA B 1 152 ? 10.281 26.969 8.547 1 98.88 152 ALA B O 1
ATOM 3029 N N . ASP B 1 153 ? 10.305 27.922 6.488 1 98.81 153 ASP B N 1
ATOM 3030 C CA . ASP B 1 153 ? 11.148 29.047 6.883 1 98.81 153 ASP B CA 1
ATOM 3031 C C . ASP B 1 153 ? 10.477 29.875 7.973 1 98.81 153 ASP B C 1
ATOM 3033 O O . ASP B 1 153 ? 11.156 30.453 8.828 1 98.81 153 ASP B O 1
ATOM 3037 N N . LEU B 1 154 ? 9.156 29.891 7.914 1 98.88 154 LEU B N 1
ATOM 3038 C CA . LEU B 1 154 ? 8.398 30.688 8.883 1 98.88 154 LEU B CA 1
ATOM 3039 C C . LEU B 1 154 ? 8.344 29.969 10.234 1 98.88 154 LEU B C 1
ATOM 3041 O O . LEU B 1 154 ? 7.887 30.531 11.227 1 98.88 154 LEU B O 1
ATOM 3045 N N . GLY B 1 155 ? 8.727 28.688 10.266 1 98.88 155 GLY B N 1
ATOM 3046 C CA . GLY B 1 155 ? 8.789 27.984 11.531 1 98.88 155 GLY B CA 1
ATOM 3047 C C . GLY B 1 155 ? 7.738 26.891 11.664 1 98.88 155 GLY B C 1
ATOM 3048 O O . GLY B 1 155 ? 7.516 26.359 12.758 1 98.88 155 GLY B O 1
ATOM 3049 N N . ALA B 1 156 ? 7.035 26.547 10.578 1 98.94 156 ALA B N 1
ATOM 3050 C CA . ALA B 1 156 ? 6.098 25.422 10.633 1 98.94 156 ALA B CA 1
ATOM 3051 C C . ALA B 1 156 ? 6.793 24.141 11.102 1 98.94 156 ALA B C 1
ATOM 3053 O O . ALA B 1 156 ? 7.934 23.875 10.711 1 98.94 156 ALA B O 1
ATOM 3054 N N . ALA B 1 157 ? 6.125 23.359 11.914 1 98.88 157 ALA B N 1
ATOM 3055 C CA . ALA B 1 157 ? 6.688 22.141 12.461 1 98.88 157 ALA B CA 1
ATOM 3056 C C . ALA B 1 157 ? 6.664 21.016 11.422 1 98.88 157 ALA B C 1
ATOM 3058 O O . ALA B 1 157 ? 7.441 20.062 11.516 1 98.88 157 ALA B O 1
ATOM 3059 N N . ALA B 1 158 ? 5.762 21.109 10.477 1 98.88 158 ALA B N 1
ATOM 3060 C CA . ALA B 1 158 ? 5.594 20.266 9.297 1 98.88 158 ALA B CA 1
ATOM 3061 C C . ALA B 1 158 ? 4.887 21.031 8.18 1 98.88 158 ALA B C 1
ATOM 3063 O O . ALA B 1 158 ? 4.215 22.031 8.438 1 98.88 158 ALA B O 1
ATOM 3064 N N . VAL B 1 159 ? 5.102 20.656 6.988 1 98.94 159 VAL B N 1
ATOM 3065 C CA . VAL B 1 159 ? 4.301 21.172 5.887 1 98.94 159 VAL B CA 1
ATOM 3066 C C . VAL B 1 159 ? 3.389 20.078 5.34 1 98.94 159 VAL B C 1
ATOM 3068 O O . VAL B 1 159 ? 3.779 18.922 5.27 1 98.94 159 VAL B O 1
ATOM 3071 N N . MET B 1 160 ? 2.188 20.453 4.973 1 98.88 160 MET B N 1
ATOM 3072 C CA . MET B 1 160 ? 1.214 19.438 4.605 1 98.88 160 MET B CA 1
ATOM 3073 C C . MET B 1 160 ? 0.609 19.719 3.236 1 98.88 160 MET B C 1
ATOM 3075 O O . MET B 1 160 ? -0.555 20.109 3.137 1 98.88 160 MET B O 1
ATOM 3079 N N . PRO B 1 161 ? 1.376 19.516 2.182 1 98.88 161 PRO B N 1
ATOM 3080 C CA . PRO B 1 161 ? 0.833 19.734 0.838 1 98.88 161 PRO B CA 1
ATOM 3081 C C . PRO B 1 161 ? -0.287 18.75 0.496 1 98.88 161 PRO B C 1
ATOM 3083 O O . PRO B 1 161 ? -0.251 17.594 0.922 1 98.88 161 PRO B O 1
ATOM 3086 N N . MET B 1 162 ? -1.244 19.234 -0.268 1 98.38 162 MET B N 1
ATOM 3087 C CA . MET B 1 162 ? -2.34 18.391 -0.728 1 98.38 162 MET B CA 1
ATOM 3088 C C . MET B 1 162 ? -1.842 17.344 -1.718 1 98.38 162 MET B C 1
ATOM 3090 O O . MET B 1 162 ? -0.951 17.625 -2.523 1 98.38 162 MET B O 1
ATOM 3094 N N . GLY B 1 163 ? -2.35 16.109 -1.643 1 98.44 163 GLY B N 1
ATOM 3095 C CA . GLY B 1 163 ? -2.193 15.164 -2.736 1 98.44 163 GLY B CA 1
ATOM 3096 C C . GLY B 1 163 ? -3.023 15.516 -3.955 1 98.44 163 GLY B C 1
ATOM 3097 O O . GLY B 1 163 ? -2.512 15.539 -5.074 1 98.44 163 GLY B O 1
ATOM 3098 N N . SER B 1 164 ? -4.254 15.719 -3.678 1 97.94 164 SER B N 1
ATOM 3099 C CA . SER B 1 164 ? -5.266 16.219 -4.598 1 97.94 164 SER B CA 1
ATOM 3100 C C . SER B 1 164 ? -6.402 16.922 -3.846 1 97.94 164 SER B C 1
ATOM 3102 O O . SER B 1 164 ? -6.289 17.172 -2.645 1 97.94 164 SER B O 1
ATOM 3104 N N . LEU B 1 165 ? -7.457 17.234 -4.551 1 96.12 165 LEU B N 1
ATOM 3105 C CA . LEU B 1 165 ? -8.539 17.984 -3.93 1 96.12 165 LEU B CA 1
ATOM 3106 C C . LEU B 1 165 ? -9.141 17.219 -2.756 1 96.12 165 LEU B C 1
ATOM 3108 O O . LEU B 1 165 ? -9.273 15.992 -2.814 1 96.12 165 LEU B O 1
ATOM 3112 N N . ILE B 1 166 ? -9.453 17.938 -1.718 1 95.56 166 ILE B N 1
ATOM 3113 C CA . ILE B 1 166 ? -10.039 17.375 -0.508 1 95.56 166 ILE B CA 1
ATOM 3114 C C . ILE B 1 166 ? -11.25 16.516 -0.874 1 95.56 166 ILE B C 1
ATOM 3116 O O . ILE B 1 166 ? -12.133 16.969 -1.614 1 95.56 166 ILE B O 1
ATOM 3120 N N . GLY B 1 167 ? -11.281 15.359 -0.438 1 95.56 167 GLY B N 1
ATOM 3121 C CA . GLY B 1 167 ? -12.43 14.492 -0.597 1 95.56 167 GLY B CA 1
ATOM 3122 C C . GLY B 1 167 ? -12.539 13.891 -1.986 1 95.56 167 GLY B C 1
ATOM 3123 O O . GLY B 1 167 ? -13.453 13.109 -2.264 1 95.56 167 GLY B O 1
ATOM 3124 N N . SER B 1 168 ? -11.602 14.117 -2.896 1 96.31 168 SER B N 1
ATOM 3125 C CA . SER B 1 168 ? -11.695 13.703 -4.293 1 96.31 168 SER B CA 1
ATOM 3126 C C . SER B 1 168 ? -11.352 12.227 -4.453 1 96.31 168 SER B C 1
ATOM 3128 O O . SER B 1 168 ? -11.812 11.57 -5.395 1 96.31 168 SER B O 1
ATOM 3130 N N . GLY B 1 169 ? -10.484 11.711 -3.568 1 97.69 169 GLY B N 1
ATOM 3131 C CA . GLY B 1 169 ? -10.055 10.336 -3.701 1 97.69 169 GLY B CA 1
ATOM 3132 C C . GLY B 1 169 ? -9.148 10.102 -4.898 1 97.69 169 GLY B C 1
ATOM 3133 O O . GLY B 1 169 ? -9.023 8.977 -5.383 1 97.69 169 GLY B O 1
ATOM 3134 N N . MET B 1 170 ? -8.523 11.141 -5.402 1 97.69 170 MET B N 1
ATOM 3135 C CA . MET B 1 170 ? -7.742 11.047 -6.633 1 97.69 170 MET B CA 1
ATOM 3136 C C . MET B 1 170 ? -6.281 10.727 -6.324 1 97.69 170 MET B C 1
ATOM 3138 O O . MET B 1 170 ? -5.473 10.57 -7.238 1 97.69 170 MET B O 1
ATOM 3142 N N . GLY B 1 171 ? -5.949 10.609 -5.074 1 98.19 171 GLY B N 1
ATOM 3143 C CA . GLY B 1 171 ? -4.582 10.289 -4.703 1 98.19 171 GLY B CA 1
ATOM 3144 C C . GLY B 1 171 ? -3.619 11.438 -4.914 1 98.19 171 GLY B C 1
ATOM 3145 O O . GLY B 1 171 ? -3.961 12.594 -4.656 1 98.19 171 GLY B O 1
ATOM 3146 N N . VAL B 1 172 ? -2.387 11.148 -5.238 1 98.31 172 VAL B N 1
ATOM 3147 C CA . VAL B 1 172 ? -1.361 12.156 -5.488 1 98.31 172 VAL B CA 1
ATOM 3148 C C . VAL B 1 172 ? -1.431 12.609 -6.941 1 98.31 172 VAL B C 1
ATOM 3150 O O . VAL B 1 172 ? -1.065 11.867 -7.855 1 98.31 172 VAL B O 1
ATOM 3153 N N . ALA B 1 173 ? -1.821 13.789 -7.184 1 97.69 173 ALA B N 1
ATOM 3154 C CA . ALA B 1 173 ? -2.057 14.305 -8.523 1 97.69 173 ALA B CA 1
ATOM 3155 C C . ALA B 1 173 ? -0.745 14.695 -9.203 1 97.69 173 ALA B C 1
ATOM 3157 O O . ALA B 1 173 ? -0.619 14.594 -10.43 1 97.69 173 ALA B O 1
ATOM 3158 N N . ASN B 1 174 ? 0.222 15.156 -8.438 1 98 174 ASN B N 1
ATOM 3159 C CA . ASN B 1 174 ? 1.503 15.609 -8.969 1 98 174 ASN B CA 1
ATOM 3160 C C . ASN B 1 174 ? 2.674 14.961 -8.234 1 98 174 ASN B C 1
ATOM 3162 O O . ASN B 1 174 ? 3.328 15.602 -7.41 1 98 174 ASN B O 1
ATOM 3166 N N . PRO B 1 175 ? 2.992 13.766 -8.609 1 98.44 175 PRO B N 1
ATOM 3167 C CA . PRO B 1 175 ? 4.062 13.047 -7.914 1 98.44 175 PRO B CA 1
ATOM 3168 C C . PRO B 1 175 ? 5.41 13.75 -8.016 1 98.44 175 PRO B C 1
ATOM 3170 O O . PRO B 1 175 ? 6.211 13.695 -7.074 1 98.44 175 PRO B O 1
ATOM 3173 N N . ALA B 1 176 ? 5.703 14.367 -9.109 1 98.25 176 ALA B N 1
ATOM 3174 C CA . ALA B 1 176 ? 6.984 15.039 -9.297 1 98.25 176 ALA B CA 1
ATOM 3175 C C . ALA B 1 176 ? 7.176 16.156 -8.273 1 98.25 176 ALA B C 1
ATOM 3177 O O . ALA B 1 176 ? 8.234 16.266 -7.652 1 98.25 176 ALA B O 1
ATOM 3178 N N . ASN B 1 177 ? 6.164 16.953 -8.055 1 98.69 177 ASN B N 1
ATOM 3179 C CA . ASN B 1 177 ? 6.242 18.031 -7.074 1 98.69 177 ASN B CA 1
ATOM 3180 C C . ASN B 1 177 ? 6.355 17.484 -5.652 1 98.69 177 ASN B C 1
ATOM 3182 O O . ASN B 1 177 ? 7.121 18.016 -4.844 1 98.69 177 ASN B O 1
ATOM 3186 N N . LEU B 1 178 ? 5.52 16.547 -5.395 1 98.75 178 LEU B N 1
ATOM 3187 C CA . LEU B 1 178 ? 5.566 15.992 -4.043 1 98.75 178 LEU B CA 1
ATOM 3188 C C . LEU B 1 178 ? 6.953 15.445 -3.73 1 98.75 178 LEU B C 1
ATOM 3190 O O . LEU B 1 178 ? 7.484 15.672 -2.641 1 98.75 178 LEU B O 1
ATOM 3194 N N . GLU B 1 179 ? 7.484 14.711 -4.691 1 98.62 179 GLU B N 1
ATOM 3195 C CA . GLU B 1 179 ? 8.828 14.172 -4.492 1 98.62 179 GLU B CA 1
ATOM 3196 C C . GLU B 1 179 ? 9.844 15.281 -4.258 1 98.62 179 GLU B C 1
ATOM 3198 O O . GLU B 1 179 ? 10.711 15.164 -3.395 1 98.62 179 GLU B O 1
ATOM 3203 N N . LEU B 1 180 ? 9.758 16.328 -5.066 1 98.75 180 LEU B N 1
ATOM 3204 C CA . LEU B 1 180 ? 10.648 17.469 -4.93 1 98.75 180 LEU B CA 1
ATOM 3205 C C . LEU B 1 180 ? 10.492 18.125 -3.557 1 98.75 180 LEU B C 1
ATOM 3207 O O . LEU B 1 180 ? 11.492 18.438 -2.904 1 98.75 180 LEU B O 1
ATOM 3211 N N . ILE B 1 181 ? 9.273 18.297 -3.078 1 98.88 181 ILE B N 1
ATOM 3212 C CA . ILE B 1 181 ? 8.992 18.875 -1.767 1 98.88 181 ILE B CA 1
ATOM 3213 C C . ILE B 1 181 ? 9.625 18 -0.68 1 98.88 181 ILE B C 1
ATOM 3215 O O . ILE B 1 181 ? 10.32 18.516 0.206 1 98.88 181 ILE B O 1
ATOM 3219 N N . CYS B 1 182 ? 9.445 16.734 -0.755 1 98.81 182 CYS B N 1
ATOM 3220 C CA . CYS B 1 182 ? 9.953 15.797 0.247 1 98.81 182 CYS B CA 1
ATOM 3221 C C . CYS B 1 182 ? 11.477 15.828 0.296 1 98.81 182 CYS B C 1
ATOM 3223 O O . CYS B 1 182 ? 12.062 15.773 1.376 1 98.81 182 CYS B O 1
ATOM 3225 N N . ARG B 1 183 ? 12.07 15.922 -0.801 1 98.06 183 ARG B N 1
ATOM 3226 C CA . ARG B 1 183 ? 13.523 15.898 -0.888 1 98.06 183 ARG B CA 1
ATOM 3227 C C . ARG B 1 183 ? 14.133 17.172 -0.297 1 98.06 183 ARG B C 1
ATOM 3229 O O . ARG B 1 183 ? 15.219 17.125 0.282 1 98.06 183 ARG B O 1
ATOM 3236 N N . ARG B 1 184 ? 13.438 18.25 -0.398 1 98.12 184 ARG B N 1
ATOM 3237 C CA . ARG B 1 184 ? 14.055 19.531 -0.101 1 98.12 184 ARG B CA 1
ATOM 3238 C C . ARG B 1 184 ? 13.625 20.047 1.271 1 98.12 184 ARG B C 1
ATOM 3240 O O . ARG B 1 184 ? 14.297 20.891 1.859 1 98.12 184 ARG B O 1
ATOM 3247 N N . SER B 1 185 ? 12.578 19.609 1.767 1 98.69 185 SER B N 1
ATOM 3248 C CA . SER B 1 185 ? 11.992 20.188 2.971 1 98.69 185 SER B CA 1
ATOM 3249 C C . SER B 1 185 ? 12.852 19.906 4.195 1 98.69 185 SER B C 1
ATOM 3251 O O . SER B 1 185 ? 13.273 18.766 4.414 1 98.69 185 SER B O 1
ATOM 3253 N N . PRO B 1 186 ? 13.133 20.891 5.039 1 98.19 186 PRO B N 1
ATOM 3254 C CA . PRO B 1 186 ? 13.867 20.672 6.285 1 98.19 186 PRO B CA 1
ATOM 3255 C C . PRO B 1 186 ? 12.984 20.156 7.414 1 98.19 186 PRO B C 1
ATOM 3257 O O . PRO B 1 186 ? 13.484 19.828 8.492 1 98.19 186 PRO B O 1
ATOM 3260 N N . VAL B 1 187 ? 11.648 20.141 7.25 1 98.69 187 VAL B N 1
ATOM 3261 C CA . VAL B 1 187 ? 10.688 19.641 8.227 1 98.69 187 VAL B CA 1
ATOM 3262 C C . VAL B 1 187 ? 9.898 18.484 7.613 1 98.69 187 VAL B C 1
ATOM 3264 O O . VAL B 1 187 ? 9.875 18.312 6.395 1 98.69 187 VAL B O 1
ATOM 3267 N N . PRO B 1 188 ? 9.266 17.672 8.453 1 98.81 188 PRO B N 1
ATOM 3268 C CA . PRO B 1 188 ? 8.469 16.578 7.902 1 98.81 188 PRO B CA 1
ATOM 3269 C C . PRO B 1 188 ? 7.41 17.047 6.914 1 98.81 188 PRO B C 1
ATOM 3271 O O . PRO B 1 188 ? 6.777 18.094 7.129 1 98.81 188 PRO B O 1
ATOM 3274 N N . VAL B 1 189 ? 7.254 16.312 5.832 1 98.94 189 VAL B N 1
ATOM 3275 C CA . VAL B 1 189 ? 6.195 16.531 4.852 1 98.94 189 VAL B CA 1
ATOM 3276 C C . VAL B 1 189 ? 5.066 15.523 5.074 1 98.94 189 VAL B C 1
ATOM 3278 O O . VAL B 1 189 ? 5.285 14.312 5.031 1 98.94 189 VAL B O 1
ATOM 3281 N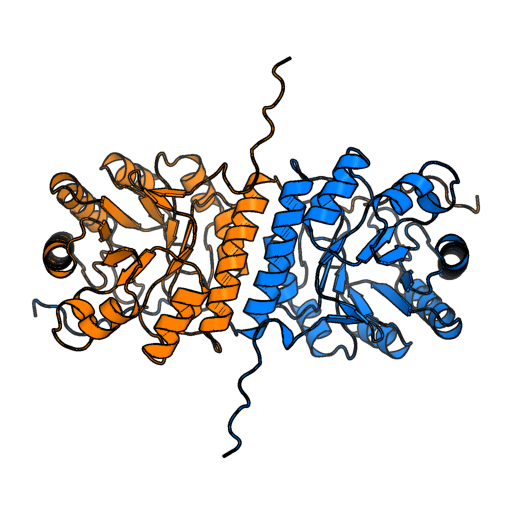 N . ILE B 1 190 ? 3.889 15.992 5.332 1 98.94 190 ILE B N 1
ATOM 3282 C CA . ILE B 1 190 ? 2.703 15.172 5.543 1 98.94 190 ILE B CA 1
ATOM 3283 C C . ILE B 1 190 ? 1.704 15.406 4.414 1 98.94 190 ILE B C 1
ATOM 3285 O O . ILE B 1 190 ? 1.18 16.516 4.258 1 98.94 190 ILE B O 1
ATOM 3289 N N . VAL B 1 191 ? 1.466 14.391 3.617 1 98.94 191 VAL B N 1
ATOM 3290 C CA . VAL B 1 191 ? 0.464 14.555 2.568 1 98.94 191 VAL B CA 1
ATOM 3291 C C . VAL B 1 191 ? -0.929 14.617 3.189 1 98.94 191 VAL B C 1
ATOM 3293 O O . VAL B 1 191 ? -1.335 13.711 3.92 1 98.94 191 VAL B O 1
ATOM 3296 N N . ASP B 1 192 ? -1.61 15.711 2.904 1 98 192 ASP B N 1
ATOM 3297 C CA . ASP B 1 192 ? -2.924 15.961 3.488 1 98 192 ASP B CA 1
ATOM 3298 C C . ASP B 1 192 ? -3.971 16.203 2.402 1 98 192 ASP B C 1
ATOM 3300 O O . ASP B 1 192 ? -3.854 17.141 1.611 1 98 192 ASP B O 1
ATOM 3304 N N . ALA B 1 193 ? -4.961 15.312 2.406 1 95.81 193 ALA B N 1
ATOM 3305 C CA . ALA B 1 193 ? -6.117 15.375 1.515 1 95.81 193 ALA B CA 1
ATOM 3306 C C . ALA B 1 193 ? -5.852 14.617 0.218 1 95.81 193 ALA B C 1
ATOM 3308 O O . ALA B 1 193 ? -4.695 14.406 -0.16 1 95.81 193 ALA B O 1
ATOM 3309 N N . GLY B 1 194 ? -6.953 14.219 -0.435 1 97.5 194 GLY B N 1
ATOM 3310 C CA . GLY B 1 194 ? -6.918 13.648 -1.771 1 97.5 194 GLY B CA 1
ATOM 3311 C C . GLY B 1 194 ? -6.828 12.133 -1.768 1 97.5 194 GLY B C 1
ATOM 3312 O O . GLY B 1 194 ? -7.129 11.484 -2.771 1 97.5 194 GLY B O 1
ATOM 3313 N N . ILE B 1 195 ? -6.434 11.562 -0.665 1 98.56 195 ILE B N 1
ATOM 3314 C CA . ILE B 1 195 ? -6.258 10.117 -0.568 1 98.56 195 ILE B CA 1
ATOM 3315 C C . ILE B 1 195 ? -7.617 9.43 -0.661 1 98.56 195 ILE B C 1
ATOM 3317 O O . ILE B 1 195 ? -8.57 9.836 0.004 1 98.56 195 ILE B O 1
ATOM 3321 N N . GLY B 1 196 ? -7.691 8.352 -1.459 1 98.62 196 GLY B N 1
ATOM 3322 C CA . GLY B 1 196 ? -8.961 7.66 -1.62 1 98.62 196 GLY B CA 1
ATOM 3323 C C . GLY B 1 196 ? -8.922 6.223 -1.14 1 98.62 196 GLY B C 1
ATOM 3324 O O . GLY B 1 196 ? -9.961 5.629 -0.852 1 98.62 196 GLY B O 1
ATOM 3325 N N . THR B 1 197 ? -7.781 5.641 -1.109 1 98.81 197 THR B N 1
ATOM 3326 C CA . THR B 1 197 ? -7.602 4.234 -0.753 1 98.81 197 THR B CA 1
ATOM 3327 C C . THR B 1 197 ? -6.16 3.959 -0.341 1 98.81 197 THR B C 1
ATOM 3329 O O . THR B 1 197 ? -5.34 4.879 -0.282 1 98.81 197 THR B O 1
ATOM 3332 N N . ALA B 1 198 ? -5.828 2.709 -0.028 1 98.94 198 ALA B N 1
ATOM 3333 C CA . ALA B 1 198 ? -4.531 2.316 0.517 1 98.94 198 ALA B CA 1
ATOM 3334 C C . ALA B 1 198 ? -3.406 2.623 -0.468 1 98.94 198 ALA B C 1
ATOM 3336 O O . ALA B 1 198 ? -2.361 3.152 -0.082 1 98.94 198 ALA B O 1
ATOM 3337 N N . SER B 1 199 ? -3.562 2.324 -1.761 1 98.94 199 SER B N 1
ATOM 3338 C CA . SER B 1 199 ? -2.496 2.52 -2.738 1 98.94 199 SER B CA 1
ATOM 3339 C C . SER B 1 199 ? -2.074 3.982 -2.812 1 98.94 199 SER B C 1
ATOM 3341 O O . SER B 1 199 ? -0.896 4.285 -3.006 1 98.94 199 SER B O 1
ATOM 3343 N N . ASP B 1 200 ? -3.041 4.898 -2.641 1 98.88 200 ASP B N 1
ATOM 3344 C CA . ASP B 1 200 ? -2.717 6.32 -2.645 1 98.88 200 ASP B CA 1
ATOM 3345 C C . ASP B 1 200 ? -1.756 6.668 -1.51 1 98.88 200 ASP B C 1
ATOM 3347 O O . ASP B 1 200 ? -0.794 7.414 -1.71 1 98.88 200 ASP B O 1
ATOM 3351 N N . ALA B 1 201 ? -2.043 6.16 -0.344 1 98.94 201 ALA B N 1
ATOM 3352 C CA . ALA B 1 201 ? -1.191 6.414 0.815 1 98.94 201 ALA B CA 1
ATOM 3353 C C . ALA B 1 201 ? 0.199 5.816 0.617 1 98.94 201 ALA B C 1
ATOM 3355 O O . ALA B 1 201 ? 1.205 6.445 0.951 1 98.94 201 ALA B O 1
ATOM 3356 N N . VAL B 1 202 ? 0.247 4.629 0.08 1 98.94 202 VAL B N 1
ATOM 3357 C CA . VAL B 1 202 ? 1.53 3.977 -0.157 1 98.94 202 VAL B CA 1
ATOM 3358 C C . VAL B 1 202 ? 2.359 4.809 -1.132 1 98.94 202 VAL B C 1
ATOM 3360 O O . VAL B 1 202 ? 3.559 5.012 -0.921 1 98.94 202 VAL B O 1
ATOM 3363 N N . ILE B 1 203 ? 1.752 5.27 -2.172 1 98.94 203 ILE B N 1
ATOM 3364 C CA . ILE B 1 203 ? 2.441 6.062 -3.186 1 98.94 203 ILE B CA 1
ATOM 3365 C C . ILE B 1 203 ? 3.01 7.328 -2.551 1 98.94 203 ILE B C 1
ATOM 3367 O O . ILE B 1 203 ? 4.168 7.684 -2.787 1 98.94 203 ILE B O 1
ATOM 3371 N N . ALA B 1 204 ? 2.199 7.996 -1.744 1 98.94 204 ALA B N 1
ATOM 3372 C CA . ALA B 1 204 ? 2.678 9.195 -1.052 1 98.94 204 ALA B CA 1
ATOM 3373 C C . ALA B 1 204 ? 3.934 8.891 -0.239 1 98.94 204 ALA B C 1
ATOM 3375 O O . ALA B 1 204 ? 4.918 9.633 -0.308 1 98.94 204 ALA B O 1
ATOM 3376 N N . MET B 1 205 ? 3.918 7.832 0.465 1 98.94 205 MET B N 1
ATOM 3377 C CA . MET B 1 205 ? 5.039 7.441 1.312 1 98.94 205 MET B CA 1
ATOM 3378 C C . MET B 1 205 ? 6.258 7.078 0.469 1 98.94 205 MET B C 1
ATOM 3380 O O . MET B 1 205 ? 7.387 7.441 0.811 1 98.94 205 MET B O 1
ATOM 3384 N N . GLU B 1 206 ? 6.02 6.363 -0.621 1 98.88 206 GLU B N 1
ATOM 3385 C CA . GLU B 1 206 ? 7.105 5.953 -1.505 1 98.88 206 GLU B CA 1
ATOM 3386 C C . GLU B 1 206 ? 7.824 7.164 -2.092 1 98.88 206 GLU B C 1
ATOM 3388 O O . GLU B 1 206 ? 9.023 7.109 -2.363 1 98.88 206 GLU B O 1
ATOM 3393 N N . LEU B 1 207 ? 7.059 8.234 -2.248 1 98.75 207 LEU B N 1
ATOM 3394 C CA . LEU B 1 207 ? 7.625 9.445 -2.834 1 98.75 207 LEU B CA 1
ATOM 3395 C C . LEU B 1 207 ? 8.461 10.203 -1.81 1 98.75 207 LEU B C 1
ATOM 3397 O O . LEU B 1 207 ? 9.141 11.172 -2.154 1 98.75 207 LEU B O 1
ATOM 3401 N N . GLY B 1 208 ? 8.359 9.836 -0.512 1 98.62 208 GLY B N 1
ATOM 3402 C CA . GLY B 1 208 ? 9.258 10.398 0.489 1 98.62 208 GLY B CA 1
ATOM 3403 C C . GLY B 1 208 ? 8.516 11.109 1.609 1 98.62 208 GLY B C 1
ATOM 3404 O O . GLY B 1 208 ? 9.148 11.672 2.514 1 98.62 208 GLY B O 1
ATOM 3405 N N . ALA B 1 209 ? 7.199 11.117 1.582 1 98.88 209 ALA B N 1
ATOM 3406 C CA . ALA B 1 209 ? 6.445 11.758 2.656 1 98.88 209 ALA B CA 1
ATOM 3407 C C . ALA B 1 209 ? 6.77 11.125 4.008 1 98.88 209 ALA B C 1
ATOM 3409 O O . ALA B 1 209 ? 6.977 9.914 4.098 1 98.88 209 ALA B O 1
ATOM 3410 N N . ALA B 1 210 ? 6.766 11.953 4.98 1 98.81 210 ALA B N 1
ATOM 3411 C CA . ALA B 1 210 ? 7.016 11.477 6.34 1 98.81 210 ALA B CA 1
ATOM 3412 C C . ALA B 1 210 ? 5.773 10.828 6.934 1 98.81 210 ALA B C 1
ATOM 3414 O O . ALA B 1 210 ? 5.875 9.93 7.773 1 98.81 210 ALA B O 1
ATOM 3415 N N . ALA B 1 211 ? 4.637 11.266 6.488 1 98.88 211 ALA B N 1
ATOM 3416 C CA . ALA B 1 211 ? 3.352 10.797 6.992 1 98.88 211 ALA B CA 1
ATOM 3417 C C . ALA B 1 211 ? 2.219 11.164 6.039 1 98.88 211 ALA B C 1
ATOM 3419 O O . ALA B 1 211 ? 2.434 11.867 5.051 1 98.88 211 ALA B O 1
ATOM 3420 N N . VAL B 1 212 ? 1.078 10.602 6.359 1 98.94 212 VAL B N 1
ATOM 3421 C CA . VAL B 1 212 ? -0.151 10.906 5.637 1 98.94 212 VAL B CA 1
ATOM 3422 C C . VAL B 1 212 ? -1.254 11.273 6.625 1 98.94 212 VAL B C 1
ATOM 3424 O O . VAL B 1 212 ? -1.405 10.633 7.668 1 98.94 212 VAL B O 1
ATOM 3427 N N . LEU B 1 213 ? -1.96 12.359 6.375 1 98.88 213 LEU B N 1
ATOM 3428 C CA . LEU B 1 213 ? -3.182 12.719 7.086 1 98.88 213 LEU B CA 1
ATOM 3429 C C . LEU B 1 213 ? -4.406 12.523 6.195 1 98.88 213 LEU B C 1
ATOM 3431 O O . LEU B 1 213 ? -4.477 13.086 5.098 1 98.88 213 LEU B O 1
ATOM 3435 N N . LEU B 1 214 ? -5.293 11.727 6.641 1 98.5 214 LEU B N 1
ATOM 3436 C CA . LEU B 1 214 ? -6.488 11.469 5.848 1 98.5 214 LEU B CA 1
ATOM 3437 C C . LEU B 1 214 ? -7.73 11.414 6.734 1 98.5 214 LEU B C 1
ATOM 3439 O O . LEU B 1 214 ? -7.621 11.258 7.949 1 98.5 214 LEU B O 1
ATOM 3443 N N . ASN B 1 215 ? -8.898 11.617 6.098 1 97.81 215 ASN B N 1
ATOM 3444 C CA . ASN B 1 215 ? -10.188 11.523 6.773 1 97.81 215 ASN B CA 1
ATOM 3445 C C . ASN B 1 215 ? -11.25 10.906 5.875 1 97.81 215 ASN B C 1
ATOM 3447 O O . ASN B 1 215 ? -11.719 9.797 6.141 1 97.81 215 ASN B O 1
ATOM 3451 N N . THR B 1 216 ? -11.57 11.516 4.766 1 97.94 216 THR B N 1
ATOM 3452 C CA . THR B 1 216 ? -12.68 11.141 3.898 1 97.94 216 THR B CA 1
ATOM 3453 C C . THR B 1 216 ? -12.539 9.695 3.43 1 97.94 216 THR B C 1
ATOM 3455 O O . THR B 1 216 ? -13.523 8.953 3.393 1 97.94 216 THR B O 1
ATOM 3458 N N . ALA B 1 217 ? -11.312 9.266 3.104 1 98.56 217 ALA B N 1
ATOM 3459 C CA . ALA B 1 217 ? -11.062 7.922 2.586 1 98.56 217 ALA B CA 1
ATOM 3460 C C . ALA B 1 217 ? -11.516 6.859 3.582 1 98.56 217 ALA B C 1
ATOM 3462 O O . ALA B 1 217 ? -11.938 5.77 3.186 1 98.56 217 ALA B O 1
ATOM 3463 N N . VAL B 1 218 ? -11.406 7.164 4.871 1 98.88 218 VAL B N 1
ATOM 3464 C CA . VAL B 1 218 ? -11.797 6.215 5.914 1 98.88 218 VAL B CA 1
ATOM 3465 C C . VAL B 1 218 ? -13.25 6.441 6.305 1 98.88 218 VAL B C 1
ATOM 3467 O O . VAL B 1 218 ? -14.062 5.516 6.258 1 98.88 218 VAL B O 1
ATOM 3470 N N . ALA B 1 219 ? -13.648 7.691 6.543 1 98.56 219 ALA B N 1
ATOM 3471 C CA . ALA B 1 219 ? -14.969 8.031 7.066 1 98.56 219 ALA B CA 1
ATOM 3472 C C . ALA B 1 219 ? -16.062 7.625 6.09 1 98.56 219 ALA B C 1
ATOM 3474 O O . ALA B 1 219 ? -17.156 7.23 6.504 1 98.56 219 ALA B O 1
ATOM 3475 N N . LYS B 1 220 ? -15.789 7.695 4.832 1 98.44 220 LYS B N 1
ATOM 3476 C CA . LYS B 1 220 ? -16.844 7.488 3.838 1 98.44 220 LYS B CA 1
ATOM 3477 C C . LYS B 1 220 ? -16.641 6.172 3.094 1 98.44 220 LYS B C 1
ATOM 3479 O O . LYS B 1 220 ? -17.297 5.914 2.086 1 98.44 220 LYS B O 1
ATOM 3484 N N . ALA B 1 221 ? -15.719 5.371 3.514 1 98.69 221 ALA B N 1
ATOM 3485 C CA . ALA B 1 221 ? -15.609 4.016 2.98 1 98.69 221 ALA B CA 1
ATOM 3486 C C . ALA B 1 221 ? -16.844 3.191 3.328 1 98.69 221 ALA B C 1
ATOM 3488 O O . ALA B 1 221 ? -17.578 3.516 4.27 1 98.69 221 ALA B O 1
ATOM 3489 N N . ASP B 1 222 ? -17.094 2.121 2.572 1 98.62 222 ASP B N 1
ATOM 3490 C CA . ASP B 1 222 ? -18.172 1.217 2.918 1 98.62 222 ASP B CA 1
ATOM 3491 C C . ASP B 1 222 ? -17.984 0.625 4.312 1 98.62 222 ASP B C 1
ATOM 3493 O O . ASP B 1 222 ? -18.953 0.431 5.051 1 98.62 222 ASP B O 1
ATOM 3497 N N . ASP B 1 223 ? -16.812 0.289 4.699 1 98.69 223 ASP B N 1
ATOM 3498 C CA . ASP B 1 223 ? -16.391 -0.192 6.016 1 98.69 223 ASP B CA 1
ATOM 3499 C C . ASP B 1 223 ? -15.258 0.659 6.582 1 98.69 223 ASP B C 1
ATOM 3501 O O . ASP B 1 223 ? -14.086 0.347 6.383 1 98.69 223 ASP B O 1
ATOM 3505 N N . PRO B 1 224 ? -15.562 1.688 7.34 1 98.88 224 PRO B N 1
ATOM 3506 C CA . PRO B 1 224 ? -14.57 2.656 7.812 1 98.88 224 PRO B CA 1
ATOM 3507 C C . PRO B 1 224 ? -13.492 2.014 8.68 1 98.88 224 PRO B C 1
ATOM 3509 O O . PRO B 1 224 ? -12.312 2.332 8.539 1 98.88 224 PRO B O 1
ATOM 3512 N N . VAL B 1 225 ? -13.844 1.117 9.531 1 98.88 225 VAL B N 1
ATOM 3513 C CA . VAL B 1 225 ? -12.898 0.499 10.453 1 98.88 225 VAL B CA 1
ATOM 3514 C C . VAL B 1 225 ? -11.891 -0.347 9.68 1 98.88 225 VAL B C 1
ATOM 3516 O O . VAL B 1 225 ? -10.688 -0.274 9.938 1 98.88 225 VAL B O 1
ATOM 3519 N N . ARG B 1 226 ? -12.375 -1.088 8.703 1 98.75 226 ARG B N 1
ATOM 3520 C CA . ARG B 1 226 ? -11.5 -1.906 7.867 1 98.75 226 ARG B CA 1
ATOM 3521 C C . ARG B 1 226 ? -10.57 -1.034 7.031 1 98.75 226 ARG B C 1
ATOM 3523 O O . ARG B 1 226 ? -9.391 -1.357 6.863 1 98.75 226 ARG B O 1
ATOM 3530 N N . MET B 1 227 ? -11.102 0.051 6.496 1 98.94 227 MET B N 1
ATOM 3531 C CA . MET B 1 227 ? -10.258 0.956 5.719 1 98.94 227 MET B CA 1
ATOM 3532 C C . MET B 1 227 ? -9.172 1.581 6.594 1 98.94 227 MET B C 1
ATOM 3534 O O . MET B 1 227 ? -8.047 1.777 6.145 1 98.94 227 MET B O 1
ATOM 3538 N N . ALA B 1 228 ? -9.523 1.908 7.82 1 98.94 228 ALA B N 1
ATOM 3539 C CA . ALA B 1 228 ? -8.523 2.447 8.742 1 98.94 228 ALA B CA 1
ATOM 3540 C C . ALA B 1 228 ? -7.379 1.466 8.953 1 98.94 228 ALA B C 1
ATOM 3542 O O . ALA B 1 228 ? -6.207 1.859 8.953 1 98.94 228 ALA B O 1
ATOM 3543 N N . ARG B 1 229 ? -7.727 0.21 9.102 1 98.88 229 ARG B N 1
ATOM 3544 C CA . ARG B 1 229 ? -6.695 -0.819 9.227 1 98.88 229 ARG B CA 1
ATOM 3545 C C . ARG B 1 229 ? -5.848 -0.895 7.961 1 98.88 229 ARG B C 1
ATOM 3547 O O . ARG B 1 229 ? -4.629 -1.056 8.031 1 98.88 229 ARG B O 1
ATOM 3554 N N . ALA B 1 230 ? -6.523 -0.816 6.82 1 98.94 230 ALA B N 1
ATOM 3555 C CA . ALA B 1 230 ? -5.812 -0.834 5.547 1 98.94 230 ALA B CA 1
ATOM 3556 C C . ALA B 1 230 ? -4.785 0.293 5.477 1 98.94 230 ALA B C 1
ATOM 3558 O O . ALA B 1 230 ? -3.641 0.074 5.078 1 98.94 230 ALA B O 1
ATOM 3559 N N . MET B 1 231 ? -5.227 1.464 5.918 1 98.94 231 MET B N 1
ATOM 3560 C CA . MET B 1 231 ? -4.371 2.645 5.84 1 98.94 231 MET B CA 1
ATOM 3561 C C . MET B 1 231 ? -3.184 2.52 6.789 1 98.94 231 MET B C 1
ATOM 3563 O O . MET B 1 231 ? -2.086 2.99 6.484 1 98.94 231 MET B O 1
ATOM 3567 N N . ARG B 1 232 ? -3.377 1.895 7.902 1 98.88 232 ARG B N 1
ATOM 3568 C CA . ARG B 1 232 ? -2.281 1.62 8.828 1 98.88 232 ARG B CA 1
ATOM 3569 C C . ARG B 1 232 ? -1.188 0.801 8.148 1 98.88 232 ARG B C 1
ATOM 3571 O O . ARG B 1 232 ? -0.01 1.162 8.203 1 98.88 232 ARG B O 1
ATOM 3578 N N . HIS B 1 233 ? -1.575 -0.267 7.473 1 98.88 233 HIS B N 1
ATOM 3579 C CA . HIS B 1 233 ? -0.626 -1.111 6.758 1 98.88 233 HIS B CA 1
ATOM 3580 C C . HIS B 1 233 ? -0.02 -0.373 5.57 1 98.88 233 HIS B C 1
ATOM 3582 O O . HIS B 1 233 ? 1.154 -0.566 5.246 1 98.88 233 HIS B O 1
ATOM 3588 N N . ALA B 1 234 ? -0.827 0.459 4.961 1 98.94 234 ALA B N 1
ATOM 3589 C CA . ALA B 1 234 ? -0.391 1.167 3.762 1 98.94 234 ALA B CA 1
ATOM 3590 C C . ALA B 1 234 ? 0.771 2.107 4.07 1 98.94 234 ALA B C 1
ATOM 3592 O O . ALA B 1 234 ? 1.78 2.109 3.361 1 98.94 234 ALA B O 1
ATOM 3593 N N . VAL B 1 235 ? 0.637 2.871 5.121 1 98.88 235 VAL B N 1
ATOM 3594 C CA . VAL B 1 235 ? 1.684 3.84 5.43 1 98.88 235 VAL B CA 1
ATOM 3595 C C . VAL B 1 235 ? 2.963 3.109 5.832 1 98.88 235 VAL B C 1
ATOM 3597 O O . VAL B 1 235 ? 4.066 3.553 5.508 1 98.88 235 VAL B O 1
ATOM 3600 N N . GLU B 1 236 ? 2.834 2.002 6.504 1 98.56 236 GLU B N 1
ATOM 3601 C CA . GLU B 1 236 ? 4.004 1.2 6.844 1 98.56 236 GLU B CA 1
ATOM 3602 C C . GLU B 1 236 ? 4.664 0.627 5.594 1 98.56 236 GLU B C 1
ATOM 3604 O O . GLU B 1 236 ? 5.883 0.718 5.43 1 98.56 236 GLU B O 1
ATOM 3609 N N . ALA B 1 237 ? 3.877 0.082 4.73 1 98.88 237 ALA B N 1
ATOM 3610 C CA . ALA B 1 237 ? 4.383 -0.492 3.484 1 98.88 237 ALA B CA 1
ATOM 3611 C C . ALA B 1 237 ? 5.152 0.547 2.674 1 98.88 237 ALA B C 1
ATOM 3613 O O . ALA B 1 237 ? 6.262 0.283 2.209 1 98.88 237 ALA B O 1
ATOM 3614 N N . GLY B 1 238 ? 4.484 1.687 2.553 1 98.88 238 GLY B N 1
ATOM 3615 C CA . GLY B 1 238 ? 5.098 2.738 1.756 1 98.88 238 GLY B CA 1
ATOM 3616 C C . GLY B 1 238 ? 6.41 3.236 2.334 1 98.88 238 GLY B C 1
ATOM 3617 O O . GLY B 1 238 ? 7.371 3.459 1.597 1 98.88 238 GLY B O 1
ATOM 3618 N N . ARG B 1 239 ? 6.461 3.449 3.652 1 98.75 239 ARG B N 1
ATOM 3619 C CA . ARG B 1 239 ? 7.68 3.928 4.297 1 98.75 239 ARG B CA 1
ATOM 3620 C C . ARG B 1 239 ? 8.812 2.916 4.156 1 98.75 239 ARG B C 1
ATOM 3622 O O . ARG B 1 239 ? 9.938 3.281 3.822 1 98.75 239 ARG B O 1
ATOM 3629 N N . LEU B 1 240 ? 8.5 1.682 4.391 1 98.69 240 LEU B N 1
ATOM 3630 C CA . LEU B 1 240 ? 9.492 0.617 4.246 1 98.69 240 LEU B CA 1
ATOM 3631 C C . LEU B 1 240 ? 9.992 0.533 2.809 1 98.69 240 LEU B C 1
ATOM 3633 O O . LEU B 1 240 ? 11.195 0.413 2.574 1 98.69 240 LEU B O 1
ATOM 3637 N N . ALA B 1 241 ? 9.117 0.577 1.855 1 98.88 241 ALA B N 1
ATOM 3638 C CA . ALA B 1 241 ? 9.492 0.488 0.447 1 98.88 241 ALA B CA 1
ATOM 3639 C C . ALA B 1 241 ? 10.391 1.653 0.044 1 98.88 241 ALA B C 1
ATOM 3641 O O . ALA B 1 241 ? 11.375 1.468 -0.684 1 98.88 241 ALA B O 1
ATOM 3642 N N . HIS B 1 242 ? 9.992 2.85 0.527 1 98.44 242 HIS B N 1
ATOM 3643 C CA . HIS B 1 242 ? 10.828 4.016 0.257 1 98.44 242 HIS B CA 1
ATOM 3644 C C . HIS B 1 242 ? 12.258 3.797 0.74 1 98.44 242 HIS B C 1
ATOM 3646 O O . HIS B 1 242 ? 13.211 4.082 0.014 1 98.44 242 HIS B O 1
ATOM 3652 N N . GLY B 1 243 ? 12.383 3.301 1.915 1 97.94 243 GLY B N 1
ATOM 3653 C CA . GLY B 1 243 ? 13.695 3.07 2.494 1 97.94 243 GLY B CA 1
ATOM 3654 C C . GLY B 1 243 ? 14.438 1.91 1.854 1 97.94 243 GLY B C 1
ATOM 3655 O O . GLY B 1 243 ? 15.672 1.871 1.865 1 97.94 243 GLY B O 1
ATOM 3656 N N . ALA B 1 244 ? 13.742 0.936 1.259 1 98.38 244 ALA B N 1
ATOM 3657 C CA . ALA B 1 244 ? 14.32 -0.281 0.699 1 98.38 244 ALA B CA 1
ATOM 3658 C C . ALA B 1 244 ? 14.922 -0.018 -0.681 1 98.38 244 ALA B C 1
ATOM 3660 O O . ALA B 1 244 ? 15.852 -0.708 -1.104 1 98.38 244 ALA B O 1
ATOM 3661 N N . GLY B 1 245 ? 14.344 0.969 -1.421 1 98 245 GLY B N 1
ATOM 3662 C CA . GLY B 1 245 ? 14.828 1.254 -2.764 1 98 245 GLY B CA 1
ATOM 3663 C C . GLY B 1 245 ? 14.289 0.291 -3.807 1 98 245 GLY B C 1
ATOM 3664 O O . GLY B 1 245 ? 14.805 -0.821 -3.951 1 98 245 GLY B O 1
ATOM 3665 N N . ARG B 1 246 ? 13.352 0.698 -4.605 1 97.81 246 ARG B N 1
ATOM 3666 C CA . ARG B 1 246 ? 12.711 -0.146 -5.609 1 97.81 246 ARG B CA 1
ATOM 3667 C C . ARG B 1 246 ? 13.625 -0.36 -6.809 1 97.81 246 ARG B C 1
ATOM 3669 O O . ARG B 1 246 ? 14.586 0.391 -7.008 1 97.81 246 ARG B O 1
ATOM 3676 N N . ILE B 1 247 ? 13.281 -1.372 -7.629 1 97.69 247 ILE B N 1
ATOM 3677 C CA . ILE B 1 247 ? 13.945 -1.605 -8.906 1 97.69 247 ILE B CA 1
ATOM 3678 C C . ILE B 1 247 ? 13.492 -0.561 -9.922 1 97.69 247 ILE B C 1
ATOM 3680 O O . ILE B 1 247 ? 12.391 -0.019 -9.812 1 97.69 247 ILE B O 1
ATOM 3684 N N . PRO B 1 248 ? 14.312 -0.256 -10.898 1 96.25 248 PRO B N 1
ATOM 3685 C CA . PRO B 1 248 ? 13.891 0.674 -11.953 1 96.25 248 PRO B CA 1
ATOM 3686 C C . PRO B 1 248 ? 12.766 0.117 -12.82 1 96.25 248 PRO B C 1
ATOM 3688 O O . PRO B 1 248 ? 12.625 -1.103 -12.945 1 96.25 248 PRO B O 1
ATOM 3691 N N . ARG B 1 249 ? 11.93 0.974 -13.305 1 96.06 249 ARG B N 1
ATOM 3692 C CA . ARG B 1 249 ? 10.93 0.593 -14.305 1 96.06 249 ARG B CA 1
ATOM 3693 C C . ARG B 1 249 ? 11.57 0.423 -15.68 1 96.06 249 ARG B C 1
ATOM 3695 O O . ARG B 1 249 ? 12.305 1.301 -16.141 1 96.06 249 ARG B O 1
ATOM 3702 N N . ARG B 1 250 ? 11.289 -0.769 -16.25 1 93.06 250 ARG B N 1
ATOM 3703 C CA . ARG B 1 250 ? 11.867 -1.071 -17.547 1 93.06 250 ARG B CA 1
ATOM 3704 C C . ARG B 1 250 ? 10.789 -1.538 -18.531 1 93.06 250 ARG B C 1
ATOM 3706 O O . ARG B 1 250 ? 9.891 -2.291 -18.156 1 93.06 250 ARG B O 1
ATOM 3713 N N . ALA B 1 251 ? 10.906 -1.127 -19.75 1 86.75 251 ALA B N 1
ATOM 3714 C CA . ALA B 1 251 ? 9.961 -1.551 -20.781 1 86.75 251 ALA B CA 1
ATOM 3715 C C . ALA B 1 251 ? 10.352 -2.91 -21.359 1 86.75 251 ALA B C 1
ATOM 3717 O O . ALA B 1 251 ? 9.836 -3.314 -22.406 1 86.75 251 ALA B O 1
ATOM 3718 N N . ARG B 1 252 ? 11.281 -3.598 -20.734 1 84.31 252 ARG B N 1
ATOM 3719 C CA . ARG B 1 252 ? 11.727 -4.926 -21.141 1 84.31 252 ARG B CA 1
ATOM 3720 C C . ARG B 1 252 ? 11.719 -5.898 -19.969 1 84.31 252 ARG B C 1
ATOM 3722 O O . ARG B 1 252 ? 11.719 -5.48 -18.812 1 84.31 252 ARG B O 1
ATOM 3729 N N . ALA B 1 253 ? 11.711 -7.113 -20.328 1 87 253 ALA B N 1
ATOM 3730 C CA . ALA B 1 253 ? 11.719 -8.148 -19.297 1 87 253 ALA B CA 1
ATOM 3731 C C . ALA B 1 253 ? 13.141 -8.43 -18.812 1 87 253 ALA B C 1
ATOM 3733 O O . ALA B 1 253 ? 14.102 -8.258 -19.562 1 87 253 ALA B O 1
ATOM 3734 N N . GLU B 1 254 ? 13.281 -8.742 -17.641 1 82.19 254 GLU B N 1
ATOM 3735 C CA . GLU B 1 254 ? 14.5 -9.281 -17.047 1 82.19 254 GLU B CA 1
ATOM 3736 C C . GLU B 1 254 ? 14.219 -10.594 -16.312 1 82.19 254 GLU B C 1
ATOM 3738 O O . GLU B 1 254 ? 13.375 -10.641 -15.414 1 82.19 254 GLU B O 1
ATOM 3743 N N . PRO B 1 255 ? 14.922 -11.609 -16.75 1 78.12 255 PRO B N 1
ATOM 3744 C CA . PRO B 1 255 ? 14.648 -12.898 -16.109 1 78.12 255 PRO B CA 1
ATOM 3745 C C . PRO B 1 255 ? 14.883 -12.867 -14.594 1 78.12 255 PRO B C 1
ATOM 3747 O O . PRO B 1 255 ? 15.844 -12.242 -14.133 1 78.12 255 PRO B O 1
ATOM 3750 N N . SER B 1 256 ? 13.977 -13.422 -13.805 1 72.94 256 SER B N 1
ATOM 3751 C CA . SER B 1 256 ? 14.141 -13.539 -12.359 1 72.94 256 SER B CA 1
ATOM 3752 C C . SER B 1 256 ? 15.016 -14.742 -12 1 72.94 256 SER B C 1
ATOM 3754 O O . SER B 1 256 ? 15.695 -14.734 -10.969 1 72.94 256 SER B O 1
ATOM 3756 N N . SER B 1 257 ? 14.945 -15.867 -12.844 1 66.75 257 SER B N 1
ATOM 3757 C CA . SER B 1 257 ? 15.766 -17.062 -12.664 1 66.75 257 SER B CA 1
ATOM 3758 C C . SER B 1 257 ? 16.844 -17.172 -13.742 1 66.75 257 SER B C 1
ATOM 3760 O O . SER B 1 257 ? 16.625 -16.766 -14.883 1 66.75 257 SER B O 1
ATOM 3762 N N . PRO B 1 258 ? 18.172 -17.406 -13.297 1 53.5 258 PRO B N 1
ATOM 3763 C CA . PRO B 1 258 ? 19.219 -17.562 -14.312 1 53.5 258 PRO B CA 1
ATOM 3764 C C . PRO B 1 258 ? 18.812 -18.547 -15.414 1 53.5 258 PRO B C 1
ATOM 3766 O O . PRO B 1 258 ? 18.188 -19.578 -15.125 1 53.5 258 PRO B O 1
ATOM 3769 N N . GLN B 1 259 ? 18.672 -18.172 -16.594 1 50.09 259 GLN B N 1
ATOM 3770 C CA . GLN B 1 259 ? 18.297 -18.969 -17.75 1 50.09 259 GLN B CA 1
ATOM 3771 C C . GLN B 1 259 ? 19.391 -19.984 -18.109 1 50.09 259 GLN B C 1
ATOM 3773 O O . GLN B 1 259 ? 19.219 -20.781 -19.031 1 50.09 259 GLN B O 1
ATOM 3778 N N . LEU B 1 260 ? 20.469 -20.188 -17.391 1 43.16 260 LEU B N 1
ATOM 3779 C CA . LEU B 1 260 ? 21.547 -21.094 -17.766 1 43.16 260 LEU B CA 1
ATOM 3780 C C . LEU B 1 260 ? 21.266 -22.516 -17.328 1 43.16 260 LEU B C 1
ATOM 3782 O O . LEU B 1 260 ? 20.688 -22.734 -16.25 1 43.16 260 LEU B O 1
ATOM 3786 N N . GLY B 1 261 ? 21.25 -23.703 -18.453 1 42.09 261 GLY B N 1
ATOM 3787 C CA . GLY B 1 261 ? 21.406 -25.141 -18.406 1 42.09 261 GLY B CA 1
ATOM 3788 C C . GLY B 1 261 ? 20.156 -25.891 -18.797 1 42.09 261 GLY B C 1
ATOM 3789 O O . GLY B 1 261 ? 19.5 -26.5 -17.938 1 42.09 261 GLY B O 1
ATOM 3790 N N . LEU B 1 262 ? 19.531 -25.594 -19.688 1 42.53 262 LEU B N 1
ATOM 3791 C CA . LEU B 1 262 ? 18.438 -26.391 -20.219 1 42.53 262 LEU B CA 1
ATOM 3792 C C . LEU B 1 262 ? 18.844 -27.859 -20.328 1 42.53 262 LEU B C 1
ATOM 3794 O O . LEU B 1 262 ? 19.953 -28.172 -20.75 1 42.53 262 LEU B O 1
ATOM 3798 N N . VAL B 1 263 ? 18.203 -28.75 -19.469 1 41.81 263 VAL B N 1
ATOM 3799 C CA . VAL B 1 263 ? 18.5 -30.172 -19.453 1 41.81 263 VAL B CA 1
ATOM 3800 C C . VAL B 1 263 ? 18.734 -30.672 -20.875 1 41.81 263 VAL B C 1
ATOM 3802 O O . VAL B 1 263 ? 19.562 -31.562 -21.094 1 41.81 263 VAL B O 1
ATOM 3805 N N . GLY B 1 264 ? 17.938 -30.453 -21.906 1 34 264 GLY B N 1
ATOM 3806 C CA . GLY B 1 264 ? 18.016 -31.219 -23.156 1 34 264 GLY B CA 1
ATOM 3807 C C . GLY B 1 264 ? 19.125 -30.75 -24.078 1 34 264 GLY B C 1
ATOM 3808 O O . GLY B 1 264 ? 19.25 -31.25 -25.188 1 34 264 GLY B O 1
ATOM 3809 N N . SER B 1 265 ? 19.781 -29.719 -23.891 1 28.03 265 SER B N 1
ATOM 3810 C CA . SER B 1 265 ? 20.75 -29.781 -24.984 1 28.03 265 SER B CA 1
ATOM 3811 C C . SER B 1 265 ? 21.922 -30.703 -24.625 1 28.03 265 SER B C 1
ATOM 3813 O O . SER B 1 265 ? 22.25 -30.875 -23.453 1 28.03 265 SER B O 1
#

Solvent-accessible surface area (backbone atoms only — not comparable to full-atom values): 25899 Å² total; per-residue (Å²): 134,83,74,80,72,80,80,58,72,93,80,66,70,65,43,59,51,80,85,41,77,39,92,42,47,40,33,35,49,72,42,68,37,92,42,72,68,54,39,46,48,16,47,60,48,27,56,36,50,39,34,34,40,54,43,76,43,46,74,37,85,65,69,16,48,49,53,55,58,66,45,63,89,49,44,68,30,37,36,21,74,82,20,66,38,28,66,52,28,47,53,46,47,53,52,37,27,69,74,69,72,42,52,45,32,32,42,32,24,35,62,34,88,72,50,59,41,50,26,61,69,38,36,50,52,26,47,41,54,39,36,76,69,64,36,48,33,35,38,49,36,60,62,44,53,67,58,46,47,50,42,45,73,54,55,32,36,26,37,19,30,31,26,31,45,36,50,4,24,61,13,62,70,50,60,69,41,49,30,52,35,35,72,66,46,93,43,45,32,28,39,31,36,3,44,11,49,25,39,31,44,10,45,47,18,44,46,48,33,56,28,40,35,48,32,46,32,28,32,56,16,79,33,30,40,45,26,19,36,6,39,39,26,10,43,50,5,8,44,33,24,41,74,10,34,58,41,67,71,43,101,49,36,36,81,53,57,84,76,83,75,66,84,84,112,133,84,74,79,73,78,79,59,70,92,80,65,70,67,43,59,50,78,85,41,75,37,93,44,48,40,33,35,48,71,42,67,38,94,42,71,65,54,40,46,49,15,48,60,48,26,55,35,49,38,37,34,41,55,42,76,44,46,72,37,88,62,68,17,48,48,53,54,58,66,45,63,90,48,43,68,30,36,35,21,73,83,20,66,37,29,68,53,27,49,53,46,47,54,50,37,27,70,73,68,72,42,53,45,32,32,44,33,25,36,61,35,88,72,51,59,41,50,25,62,70,38,36,50,54,28,47,42,55,39,34,75,71,64,37,49,33,35,39,49,34,62,61,46,52,67,58,48,48,51,41,46,73,53,55,33,36,26,37,20,32,33,27,31,45,36,52,4,23,61,12,61,71,49,60,70,42,50,29,52,34,36,72,65,46,93,45,45,31,28,40,32,34,3,45,11,49,25,41,33,44,11,45,47,17,44,46,49,32,57,28,40,36,46,31,46,30,27,32,58,16,78,32,29,40,44,24,19,37,6,41,37,27,10,42,50,5,8,43,32,25,41,74,11,34,60,42,70,71,42,101,49,36,36,81,53,56,85,76,83,75,67,81,83,113

pLDDT: mean 90.49, std 17.83, range [21.72, 98.94]

Secondary structure (DSSP, 8-state):
--------SGGG--EEETTEEES-SEEEE--S-S-HHHHHHHHHHHT-SEEEEEHHHHHSTTHHHHHHHHTTTSEEEEE-TT--SHHHHHHHHHHHHHHH---EEEE--EEETTTTEE-HHHHHHHHHHHHHTT-EEEEEE-S-HHHHHHHHHTT-S-BEE-SSSTT-----S-HHHHHHHHHH-SS-BEEES---SHHHHHHHHHTT-SEEEESHHHHTSSSHHHHHHHHHHHHHHHHHHHHH-PPPP-SS---SS-----TT-/--------SGGG--EEETTEEES-SEEEE--S-S-HHHHHHHHHHHT-SEEEEEHHHHHSTTHHHHH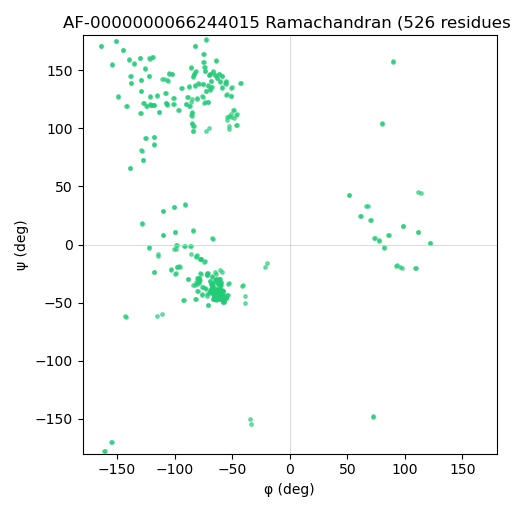HHHTTTSEEEEE-TT--SHHHHHHHHHHHHHHH---EEEE--EEETTTTEE-HHHHHHHHHHHHHTT-EEEEEE-S-HHHHHHHHHTT-S-BEE-SSSTT-----S-HHHHHHHHHH-SS-BEEES---SHHHHHHHHHTT-SEEEESHHHHTSSSHHHHHHHHHHHHHHHHHHHHH-PPPP-SS---SS-----TT-

Sequence (530 aa):
MTTPTPLAPDGDDPLVIAGTPLRSRLLIGTAGYPTQAIMAEAVRASGAEIATVSIRRVSLRGHGSDTVSLLAGHRFLPNTAGCETARDAVMTAELAREALGTAWIKVEVIGDRETLYPDVAETLEATRQLVDAGFVVLPYCNDDPVVCARLADLGAAAVMPMGSLIGSGMGVANPANLELICRRSPVPVIVDAGIGTASDAVIAMELGAAAVLLNTAVAKADDPVRMARAMRHAVEAGRLAHGAGRIPRRARAEPSSPQLGLVGSMTTPTPLAPDGDDPLVIAGTPLRSRLLIGTAGYPTQAIMAEAVRASGAEIATVSIRRVSLRGHGSDTVSLLAGHRFLPNTAGCETARDAVMTAELAREALGTAWIKVEVIGDRETLYPDVAETLEATRQLVDAGFVVLPYCNDDPVVCARLADLGAAAVMPMGSLIGSGMGVANPANLELICRRSPVPVIVDAGIGTASDAVIAMELGAAAVLLNTAVAKADDPVRMARAMRHAVEAGRLAHGAGRIPRRARAEPSSPQLGLVGS

Nearest PDB structures (foldseek):
  5z9y-assembly2_B  TM=9.739E-01  e=1.250E-32  Mycobacterium tuberculosis H37Rv
  1wv2-assembly1_B  TM=9.793E-01  e=1.112E-28  Pseudomonas aeruginosa
  1wv2-assembly1_A  TM=9.666E-01  e=5.549E-29  Pseudomonas aeruginosa
  1xm3-assembly1_C  TM=9.260E-01  e=4.095E-30  Bacillus subtilis
  1xm3-assembly1_A  TM=9.091E-01  e=1.767E-28  Bacillus subtilis

Foldseek 3Di:
DDPPDPQDPLPRDFAAFPNDTDSFQEEEEQPQAPDLVLSLLLVVLLSGQEYEDELVQCPPPPRNVSNCVSNPRHHYAYELPPAAALVSQLVRQVSCCVRPVALHYEYFHAPDPVQSAGDLVRQLVNLLVSVVVPHQYEYEHALALVSQQSSVVSPHSEYEHELGGALQQQARPDLPSLLVNLVPHPHAYEHEGNHQALQSLLSSLLSRHSHYYHYNNQRVDPRNNVRSNSNSVSNVNSNVPNVVDDDDDDPDDDDPDPPPDDPPD/DPPPDPQDPLPRDFAAFPNDTDSFQEEEEQPQAPDLVLSLLLVVLLSAQEYEDEVVQCPPPPRNVSNCVSNPRHHYAYELPPAAALVSQLVRQVSCCVRPVALHYEYFHAPDPVQSAGDLVRQLVNLLVSVVVPHQYEYEHALALVSQQSSVVSPHSEYEHELGTALQQQARPDLPSLLVNLVPHPHAYEHEGNHQALQSLLSSLLSRHSHYYHYNNQRVDPRNNVRSNSNSVSNVNSNVPNVVDDDDDDPDDDDPDPPPDDPPD

InterPro domains:
  IPR008867 Thiazole synthase [MF_00443] (14-264)
  IPR008867 Thiazole synthase [PTHR34266] (12-263)
  IPR008867 Thiazole synthase [cd04728] (15-258)
  IPR013785 Aldolase-type TIM barrel [G3DSA:3.20.20.70] (7-264)
  IPR033983 Thiazole synthase ThiG [PF05690] (17-258)

Organism: Methylobacterium sp. (strain 4-46) (NCBI:txid426117)